Protein AF-A0A517W214-F1 (afdb_monomer_lite)

pLDDT: mean 92.15, std 10.86, range [43.22, 98.62]

Organism: NCBI:txid2527964

InterPro domains:
  IPR013320 Concanavalin A-like lectin/glucanase domain superfamily [SSF49899] (33-199)

Radius of gyration: 24.96 Å; chains: 1; bounding box: 66×52×66 Å

Foldseek 3Di:
DPDPVVVVVVVLVVVVVPPPQPPPQFDKFKDFQADCWFPQHDNDGQPQHRAPAWQDQGPQVGPFWCGGKHKPDATWGWHQDDPAPGHGTWIWGADAKIKIKTWTNDFQQAKKKKKKKKAAADFWPAWWKKFFFAPVDDDQQGTLWIWIQGRQQFIWTAALQRIDGQVDGDDHGDIKMWMKIAGLVVQFIWTDINNRTRPDPDTRHGRHNRPTTTMIMIIRRRIGNVIMTMGMTMMGGPRPVRALLRLLSVLLVVLVVLCVVCVPCPVSVVLSVQLNVLSVQLNVQVPDVPRNLLSSLVSLLVSLVSLVVCVVVVVDPPVSSLVSLLSSLVSLLVLLVVLLVVLVVVVFDVVLSVQLVVLSVVLVVCNVVSVSSVSSVSSSSSNVSSNVRD

Sequence (390 aa):
MPHPFRIALTFLTAVLLSFQQSTVQADTIQSGFNDATGINSDGTPNSPFTLDSSLQGQGGAEPGWAAPWVVSPGSAEVLSVSGGFEGDGAAAFFGNTAAATRAVASPLESRFRVTFRVMIPGPITRDVIFRVQDSTGRGINAIAVQVNVESDFRVRVVDGGSAEETGIFLTPGTFHNVTVEVDPVTKTWIFFLDGVQFNAPDPLDFRGNPTQVDEVQFLNEIAAPDGSFLDAVIIETEIDKLSPEEQIMQTAADILDLIAADPNNEELADKLEDVLSELMDALDELEKTPPDNQAAVGKIEGAVGDLEAAVEDELVDAVVGFDLMDQLTEVARELADEAITTAVDLGGDPDEIDEALEFLDEGDALRLLGEFKDAVSAYKDALAKAEGAL

Secondary structure (DSSP, 8-state):
---THHHHHHHHHHHHTT---------EEEE---SSSSTT--SSTT-S--TTEE-TT--TTSTTBSS--EE-SSEEEEE--TT-SSSS-EEEEESSEEEEEEEBSS---S-EEEEEEEE--S--SSEEEEEEE-SSS-GGGGEEEEEEE-TTSEEEEEETTEEEEEEEEPPTTSEEEEEEEEETTTTEEEEEETTEE---SSPEEPSS--S---EEEEEEES--TT-EEEEEEEEEE-TT---HHHHHHHHHHHHHHHHHH-TT-HHHHHHHHHHHHHHHHHHHHHTSSS--HHHHHHHHHHHHHHHHHHHHTTSS-HHHHHHHHHHHHHHHHHHHHHHHHHHHHTT--HHHHHHHHHHHHHHHHHHHTT-HHHHHHHHHHHHHHHHHT-

Structure (mmCIF, N/CA/C/O backbone):
data_AF-A0A517W214-F1
#
_entry.id   AF-A0A517W214-F1
#
loop_
_atom_site.group_PDB
_atom_site.id
_atom_site.type_symbol
_atom_site.label_atom_id
_atom_site.label_alt_id
_atom_site.label_comp_id
_atom_site.label_asym_id
_atom_site.label_entity_id
_atom_site.label_seq_id
_atom_site.pdbx_PDB_ins_code
_atom_site.Cartn_x
_atom_site.Cartn_y
_atom_site.Cartn_z
_atom_site.occupancy
_atom_site.B_iso_or_equiv
_atom_site.auth_seq_id
_atom_site.auth_comp_id
_atom_site.auth_asym_id
_atom_site.auth_atom_id
_atom_site.pdbx_PDB_model_num
ATOM 1 N N . MET A 1 1 ? -40.082 -15.260 22.197 1.00 46.88 1 MET A N 1
ATOM 2 C CA . MET A 1 1 ? -39.995 -14.291 21.086 1.00 46.88 1 MET A CA 1
ATOM 3 C C . MET A 1 1 ? -38.611 -14.465 20.491 1.00 46.88 1 MET A C 1
ATOM 5 O O . MET A 1 1 ? -37.718 -14.748 21.282 1.00 46.88 1 MET A O 1
ATOM 9 N N . PRO A 1 2 ? -38.418 -14.437 19.164 1.00 45.09 2 PRO A N 1
ATOM 10 C CA . PRO A 1 2 ? -37.060 -14.401 18.627 1.00 45.09 2 PRO A CA 1
ATOM 11 C C . PRO A 1 2 ? -36.346 -13.191 19.244 1.00 45.09 2 PRO A C 1
ATOM 13 O O . PRO A 1 2 ? -36.937 -12.113 19.283 1.00 45.09 2 PRO A O 1
ATOM 16 N N . HIS A 1 3 ? -35.153 -13.402 19.809 1.00 50.47 3 HIS A N 1
ATOM 17 C CA . HIS A 1 3 ? -34.330 -12.302 20.312 1.00 50.47 3 HIS A CA 1
ATOM 18 C C . HIS A 1 3 ? -34.120 -11.308 19.158 1.00 50.47 3 HIS A C 1
ATOM 20 O O . HIS A 1 3 ? -33.836 -11.773 18.046 1.00 50.47 3 HIS A O 1
ATOM 26 N N . PRO A 1 4 ? -34.282 -9.990 19.381 1.00 56.16 4 PRO A N 1
ATOM 27 C CA . PRO A 1 4 ? -34.067 -8.966 18.353 1.00 56.16 4 PRO A CA 1
ATOM 28 C C . PRO A 1 4 ? -32.709 -9.133 17.646 1.00 56.16 4 PRO A C 1
ATOM 30 O O . PRO A 1 4 ? -32.625 -8.956 16.432 1.00 56.16 4 PRO A O 1
ATOM 33 N N . PHE A 1 5 ? -31.713 -9.657 18.361 1.00 56.00 5 PHE A N 1
ATOM 34 C CA . PHE A 1 5 ? -30.378 -9.960 17.857 1.00 56.00 5 PHE A CA 1
ATOM 35 C C . PHE A 1 5 ? -30.318 -10.925 16.660 1.00 56.00 5 PHE A C 1
ATOM 37 O O . PHE A 1 5 ? -29.531 -10.747 15.734 1.00 56.00 5 PHE A O 1
ATOM 44 N N . ARG A 1 6 ? -31.218 -11.918 16.578 1.00 57.38 6 ARG A N 1
ATOM 45 C CA . ARG A 1 6 ? -31.230 -12.856 15.433 1.00 57.38 6 ARG A CA 1
ATOM 46 C C . ARG A 1 6 ? -31.645 -12.199 14.114 1.00 57.38 6 ARG A C 1
ATOM 48 O O . ARG A 1 6 ? -31.350 -12.741 13.049 1.00 57.38 6 ARG A O 1
ATOM 55 N N . ILE A 1 7 ? -32.354 -11.072 14.175 1.00 59.31 7 ILE A N 1
ATOM 56 C CA . ILE A 1 7 ? -32.746 -10.310 12.985 1.00 59.31 7 ILE A CA 1
ATOM 57 C C . ILE A 1 7 ? -31.575 -9.434 12.526 1.00 59.31 7 ILE A C 1
ATOM 59 O O . ILE A 1 7 ? -31.290 -9.432 11.331 1.00 59.31 7 ILE A O 1
ATOM 63 N N . ALA A 1 8 ? -30.859 -8.797 13.460 1.00 57.22 8 ALA A N 1
ATOM 64 C CA . ALA A 1 8 ? -29.648 -8.022 13.175 1.00 57.22 8 ALA A CA 1
ATOM 65 C C . ALA A 1 8 ? -28.553 -8.887 12.528 1.00 57.22 8 ALA A C 1
ATOM 67 O O . ALA A 1 8 ? -28.033 -8.524 11.478 1.00 57.22 8 ALA A O 1
ATOM 68 N N . LEU A 1 9 ? -28.322 -10.102 13.046 1.00 62.06 9 LEU A N 1
ATOM 69 C CA . LEU A 1 9 ? -27.342 -11.039 12.481 1.00 62.06 9 LEU A CA 1
ATOM 70 C C . LEU A 1 9 ? -27.627 -11.388 11.011 1.00 62.06 9 LEU A C 1
ATOM 72 O O . LEU A 1 9 ? -26.724 -11.433 10.184 1.00 62.06 9 LEU A O 1
ATOM 76 N N . THR A 1 10 ? -28.902 -11.600 10.667 1.00 64.88 10 THR A N 1
ATOM 77 C CA . THR A 1 10 ? -29.298 -11.918 9.283 1.00 64.88 10 THR A CA 1
ATOM 78 C C . THR A 1 10 ? -29.098 -10.715 8.356 1.00 64.88 10 THR A C 1
ATOM 80 O O . THR A 1 10 ? -28.827 -10.892 7.169 1.00 64.88 10 THR A O 1
ATOM 83 N N . PHE A 1 11 ? -29.236 -9.499 8.893 1.00 66.00 11 PHE A N 1
ATOM 84 C CA . PHE A 1 11 ? -29.019 -8.263 8.154 1.00 66.00 11 PHE A CA 1
ATOM 85 C C . PHE A 1 11 ? -27.527 -8.025 7.920 1.00 66.00 11 PHE A C 1
ATOM 87 O O . PHE A 1 11 ? -27.149 -7.838 6.772 1.00 66.00 11 PHE A O 1
ATOM 94 N N . LEU A 1 12 ? -26.676 -8.172 8.941 1.00 65.94 12 LEU A N 1
ATOM 95 C CA . LEU A 1 12 ? -25.228 -8.005 8.787 1.00 65.94 12 LEU A CA 1
ATOM 96 C C . LEU A 1 12 ? -24.635 -9.019 7.800 1.00 65.94 12 LEU A C 1
ATOM 98 O O . LEU A 1 12 ? -23.851 -8.646 6.937 1.00 65.94 12 LEU A O 1
ATOM 102 N N . THR A 1 13 ? -25.080 -10.284 7.831 1.00 63.38 13 THR A N 1
ATOM 103 C CA . THR A 1 13 ? -24.640 -11.272 6.826 1.00 63.38 13 THR A CA 1
ATOM 104 C C . THR A 1 13 ? -25.053 -10.863 5.407 1.00 63.38 13 THR A C 1
ATOM 106 O O . THR A 1 13 ? -24.299 -11.069 4.463 1.00 63.38 13 THR A O 1
ATOM 109 N N . ALA A 1 14 ? -26.247 -10.289 5.229 1.00 63.47 14 ALA A N 1
ATOM 110 C CA . ALA A 1 14 ? -26.695 -9.811 3.922 1.00 63.47 14 ALA A CA 1
ATOM 111 C C . ALA A 1 14 ? -25.951 -8.540 3.479 1.00 63.47 14 ALA A C 1
ATOM 113 O O . ALA A 1 14 ? -25.660 -8.409 2.292 1.00 63.47 14 ALA A O 1
ATOM 114 N N . VAL A 1 15 ? -25.623 -7.655 4.424 1.00 64.44 15 VAL A N 1
ATOM 115 C CA . VAL A 1 15 ? -24.866 -6.417 4.212 1.00 64.44 15 VAL A CA 1
ATOM 116 C C . VAL A 1 15 ? -23.426 -6.732 3.800 1.00 64.44 15 VAL A C 1
ATOM 118 O O . VAL A 1 15 ? -23.019 -6.282 2.731 1.00 64.44 15 VAL A O 1
ATOM 121 N N . LEU A 1 16 ? -22.732 -7.623 4.522 1.00 61.41 16 LEU A N 1
ATOM 122 C CA . LEU A 1 16 ? -21.397 -8.144 4.173 1.00 61.41 16 LEU A CA 1
ATOM 123 C C . LEU A 1 16 ? -21.349 -8.766 2.765 1.00 61.41 16 LEU A C 1
ATOM 125 O O . LEU A 1 16 ? -20.338 -8.700 2.077 1.00 61.41 16 LEU A O 1
ATOM 129 N N . LEU A 1 17 ? -22.456 -9.356 2.303 1.00 58.81 17 LEU A N 1
ATOM 130 C CA . LEU A 1 17 ? -22.587 -9.908 0.948 1.00 58.81 17 LEU A CA 1
ATOM 131 C C . LEU A 1 17 ? -22.919 -8.856 -0.127 1.00 58.81 17 LEU A C 1
ATOM 133 O O . LEU A 1 17 ? -22.884 -9.181 -1.315 1.00 58.81 17 LEU A O 1
ATOM 137 N N . SER A 1 18 ? -23.297 -7.637 0.268 1.00 53.34 18 SER A N 1
ATOM 138 C CA . SER A 1 18 ? -23.824 -6.593 -0.619 1.00 53.34 18 SER A CA 1
ATOM 139 C C . SER A 1 18 ? -22.960 -5.343 -0.741 1.00 53.34 18 SER A C 1
ATOM 141 O O . SER A 1 18 ? -23.192 -4.576 -1.678 1.00 53.34 18 SER A O 1
ATOM 143 N N . PHE A 1 19 ? -21.960 -5.160 0.126 1.00 52.19 19 PHE A N 1
ATOM 144 C CA . PHE A 1 19 ? -20.916 -4.169 -0.103 1.00 52.19 19 PHE A CA 1
ATOM 145 C C . PHE A 1 19 ? -20.154 -4.557 -1.372 1.00 52.19 19 PHE A C 1
ATOM 147 O O . PHE A 1 19 ? -19.337 -5.477 -1.411 1.00 52.19 19 PHE A O 1
ATOM 154 N N . GLN A 1 20 ? -20.513 -3.892 -2.470 1.00 47.81 20 GLN A N 1
ATOM 155 C CA . GLN A 1 20 ? -19.635 -3.807 -3.620 1.00 47.81 20 GLN A CA 1
ATOM 156 C C . GLN A 1 20 ? -18.405 -3.067 -3.116 1.00 47.81 20 GLN A C 1
ATOM 158 O O . GLN A 1 20 ? -18.569 -1.927 -2.706 1.00 47.81 20 GLN A O 1
ATOM 163 N N . GLN A 1 21 ? -17.249 -3.739 -3.100 1.00 45.66 21 GLN A N 1
ATOM 164 C CA . GLN A 1 21 ? -15.962 -3.184 -2.672 1.00 45.66 21 GLN A CA 1
ATOM 165 C C . GLN A 1 21 ? -15.841 -1.744 -3.169 1.00 45.66 21 GLN A C 1
ATOM 167 O O . GLN A 1 21 ? -15.658 -1.509 -4.371 1.00 45.66 21 GLN A O 1
ATOM 172 N N . SER A 1 22 ? -16.026 -0.795 -2.256 1.00 43.22 22 SER A N 1
ATOM 173 C CA . SER A 1 22 ? -15.799 0.616 -2.524 1.00 43.22 22 SER A CA 1
ATOM 174 C C . SER A 1 22 ? -14.305 0.783 -2.373 1.00 43.22 22 SER A C 1
ATOM 176 O O . SER A 1 22 ? -13.819 1.218 -1.342 1.00 43.22 22 SER A O 1
ATOM 178 N N . THR A 1 23 ? -13.562 0.338 -3.384 1.00 49.97 23 THR A N 1
ATOM 179 C CA . THR A 1 23 ? -12.111 0.459 -3.375 1.00 49.97 23 THR A CA 1
ATOM 180 C C . THR A 1 23 ? -11.786 1.943 -3.277 1.00 49.97 23 THR A C 1
ATOM 182 O O . THR A 1 23 ? -12.079 2.679 -4.230 1.00 49.97 23 THR A O 1
ATOM 185 N N . VAL A 1 24 ? -11.201 2.372 -2.151 1.00 51.12 24 VAL A N 1
ATOM 186 C CA . VAL A 1 24 ? -10.444 3.626 -2.087 1.00 51.12 24 VAL A CA 1
ATOM 187 C C . VAL A 1 24 ? -9.589 3.644 -3.346 1.00 51.12 24 VAL A C 1
ATOM 189 O O . VAL A 1 24 ? -8.969 2.633 -3.697 1.00 51.12 24 VAL A O 1
ATOM 192 N N . GLN A 1 25 ? -9.686 4.718 -4.131 1.00 51.78 25 GLN A N 1
ATOM 193 C CA . GLN A 1 25 ? -8.982 4.774 -5.401 1.00 51.78 25 GLN A CA 1
ATOM 194 C C . GLN A 1 25 ? -7.490 4.829 -5.084 1.00 51.78 25 GLN A C 1
ATOM 196 O O . GLN A 1 25 ? -6.963 5.905 -4.838 1.00 51.78 25 GLN A O 1
ATOM 201 N N . ALA A 1 26 ? -6.849 3.659 -5.081 1.00 63.75 26 ALA A N 1
ATOM 202 C CA . ALA A 1 26 ? -5.423 3.498 -4.882 1.00 63.75 26 ALA A CA 1
ATOM 203 C C . ALA A 1 26 ? -4.673 4.545 -5.703 1.00 63.75 26 ALA A C 1
ATOM 205 O O . ALA A 1 26 ? -4.850 4.635 -6.931 1.00 63.75 26 ALA A O 1
ATOM 206 N N . ASP A 1 27 ? -3.827 5.324 -5.031 1.00 84.44 27 ASP A N 1
ATOM 207 C CA . ASP A 1 27 ? -2.912 6.206 -5.727 1.00 84.44 27 ASP A CA 1
ATOM 208 C C . ASP A 1 27 ? -2.085 5.348 -6.684 1.00 84.44 27 ASP A C 1
ATOM 210 O O . ASP A 1 27 ? -1.487 4.326 -6.334 1.00 84.44 27 ASP A O 1
ATOM 214 N N . THR A 1 28 ? -2.150 5.719 -7.959 1.00 92.12 28 THR A N 1
ATOM 215 C CA . THR A 1 28 ? -1.570 4.915 -9.024 1.00 92.12 28 THR A CA 1
ATOM 216 C C . THR A 1 28 ? -0.386 5.661 -9.617 1.00 92.12 28 THR A C 1
ATOM 218 O O . THR A 1 28 ? -0.546 6.660 -10.319 1.00 92.12 28 THR A O 1
ATOM 221 N N . ILE A 1 29 ? 0.818 5.152 -9.374 1.00 95.62 29 ILE A N 1
ATOM 222 C CA . ILE A 1 29 ? 2.054 5.652 -9.977 1.00 95.62 29 ILE A CA 1
ATOM 223 C C . ILE A 1 29 ? 2.317 4.828 -11.231 1.00 95.62 29 ILE A C 1
ATOM 225 O O . ILE A 1 29 ? 2.433 3.606 -11.169 1.00 95.62 29 ILE A O 1
ATOM 229 N N . GLN A 1 30 ? 2.408 5.475 -12.390 1.00 96.25 30 GLN A N 1
ATOM 230 C CA . GLN A 1 30 ? 2.487 4.759 -13.662 1.00 96.25 30 GLN A CA 1
ATOM 231 C C . GLN A 1 30 ? 3.646 5.245 -14.521 1.00 96.25 30 GLN A C 1
ATOM 233 O O . GLN A 1 30 ? 3.983 6.428 -14.509 1.00 96.25 30 GLN A O 1
ATOM 238 N N . SER A 1 31 ? 4.244 4.339 -15.288 1.00 95.75 31 SER A N 1
ATOM 239 C CA . SER A 1 31 ? 5.165 4.656 -16.372 1.00 95.75 31 SER A CA 1
ATOM 240 C C . SER A 1 31 ? 4.840 3.798 -17.590 1.00 95.75 31 SER A C 1
ATOM 242 O O . SER A 1 31 ? 5.016 2.576 -17.562 1.00 95.75 31 SER A O 1
ATOM 244 N N . GLY A 1 32 ? 4.354 4.456 -18.641 1.00 92.38 32 GLY A N 1
ATOM 245 C CA . GLY A 1 32 ? 4.107 3.861 -19.951 1.00 92.38 32 GLY A CA 1
ATOM 246 C C . GLY A 1 32 ? 5.133 4.407 -20.930 1.00 92.38 32 GLY A C 1
ATOM 247 O O . GLY A 1 32 ? 5.245 5.621 -21.077 1.00 92.38 32 GLY A O 1
ATOM 248 N N . PHE A 1 33 ? 5.914 3.547 -21.586 1.00 93.81 33 PHE A N 1
ATOM 249 C CA . PHE A 1 33 ? 7.054 3.970 -22.417 1.00 93.81 33 PHE A CA 1
ATOM 250 C C . PHE A 1 33 ? 6.608 4.429 -23.811 1.00 93.81 33 PHE A C 1
ATOM 252 O O . PHE A 1 33 ? 7.125 3.972 -24.830 1.00 93.81 33 PHE A O 1
ATOM 259 N N . ASN A 1 34 ? 5.624 5.319 -23.832 1.00 90.50 34 ASN A N 1
ATOM 260 C CA . ASN A 1 34 ? 4.851 5.698 -24.999 1.00 90.50 34 ASN A CA 1
ATOM 261 C C . ASN A 1 34 ? 5.097 7.159 -25.389 1.00 90.50 34 ASN A C 1
ATOM 263 O O . ASN A 1 34 ? 5.441 7.996 -24.551 1.00 90.50 34 ASN A O 1
ATOM 267 N N . ASP A 1 35 ? 4.885 7.448 -26.671 1.00 85.62 35 ASP A N 1
ATOM 268 C CA . ASP A 1 35 ? 4.894 8.802 -27.230 1.00 85.62 35 ASP A CA 1
ATOM 269 C C . ASP A 1 35 ? 3.452 9.251 -27.521 1.00 85.62 35 ASP A C 1
ATOM 271 O O . ASP A 1 35 ? 2.904 10.101 -26.824 1.00 85.62 35 ASP A O 1
ATOM 275 N N . ALA A 1 36 ? 2.778 8.634 -28.497 1.00 85.50 36 ALA A N 1
ATOM 276 C CA . ALA A 1 36 ? 1.494 9.137 -28.987 1.00 85.50 36 ALA A CA 1
ATOM 277 C C . ALA A 1 36 ? 0.258 8.453 -28.380 1.00 85.50 36 ALA A C 1
ATOM 279 O O . ALA A 1 36 ? -0.844 9.005 -28.459 1.00 85.50 36 ALA A O 1
ATOM 280 N N . THR A 1 37 ? 0.394 7.236 -27.845 1.00 87.00 37 THR A N 1
ATOM 281 C CA . THR A 1 37 ? -0.737 6.450 -27.320 1.00 87.00 37 THR A CA 1
ATOM 282 C C . THR A 1 37 ? -0.319 5.572 -26.152 1.00 87.00 37 THR A C 1
ATOM 284 O O . THR A 1 37 ? 0.674 4.873 -26.285 1.00 87.00 37 THR A O 1
ATOM 287 N N . GLY A 1 38 ? -1.118 5.527 -25.085 1.00 89.19 38 GLY A N 1
ATOM 288 C CA . GLY A 1 38 ? -0.957 4.616 -23.943 1.00 89.19 38 GLY A CA 1
ATOM 289 C C . GLY A 1 38 ? -1.017 5.353 -22.607 1.00 89.19 38 GLY A C 1
ATOM 290 O O . GLY A 1 38 ? -1.405 6.525 -22.567 1.00 89.19 38 GLY A O 1
ATOM 291 N N . ILE A 1 39 ? -0.651 4.687 -21.511 1.00 88.19 39 ILE A N 1
ATOM 292 C CA . ILE A 1 39 ? -0.464 5.310 -20.195 1.00 88.19 39 ILE A CA 1
ATOM 293 C C . ILE A 1 39 ? 0.474 6.499 -20.355 1.00 88.19 39 ILE A C 1
ATOM 295 O O . ILE A 1 39 ? 1.499 6.428 -21.038 1.00 88.19 39 ILE A O 1
ATOM 299 N N . ASN A 1 40 ? 0.074 7.597 -19.717 1.00 85.81 40 ASN A N 1
ATOM 300 C CA . ASN A 1 40 ? 0.775 8.874 -19.673 1.00 85.81 40 ASN A CA 1
ATOM 301 C C . ASN A 1 40 ? 1.086 9.523 -21.031 1.00 85.81 40 ASN A C 1
ATOM 303 O O . ASN A 1 40 ? 1.738 10.564 -21.034 1.00 85.81 40 ASN A O 1
ATOM 307 N N . SER A 1 41 ? 0.596 8.992 -22.163 1.00 84.50 41 SER A N 1
ATOM 308 C CA . SER A 1 41 ? 0.739 9.681 -23.451 1.00 84.50 41 SER A CA 1
ATOM 309 C C . SER A 1 41 ? 0.064 11.045 -23.375 1.00 84.50 41 SER A C 1
ATOM 311 O O . SER A 1 41 ? -1.083 11.160 -22.923 1.00 84.50 41 SER A O 1
ATOM 313 N N . ASP A 1 42 ? 0.767 12.075 -23.827 1.00 81.69 42 ASP A N 1
ATOM 314 C CA . ASP A 1 42 ? 0.234 13.423 -23.903 1.00 81.69 42 ASP A CA 1
ATOM 315 C C . ASP A 1 42 ? 0.206 13.889 -25.371 1.00 81.69 42 ASP A C 1
ATOM 317 O O . ASP A 1 42 ? 0.782 13.280 -26.267 1.00 81.69 42 ASP A O 1
ATOM 321 N N . GLY A 1 43 ? -0.554 14.940 -25.687 1.00 84.69 43 GLY A N 1
ATOM 322 C CA . GLY A 1 43 ? -0.674 15.410 -27.076 1.00 84.69 43 GLY A CA 1
ATOM 323 C C . GLY A 1 43 ? 0.617 16.012 -27.660 1.00 84.69 43 GLY A C 1
ATOM 324 O O . GLY A 1 43 ? 0.603 16.484 -28.802 1.00 84.69 43 GLY A O 1
ATOM 325 N N . THR A 1 44 ? 1.698 16.074 -26.882 1.00 88.25 44 THR A N 1
ATOM 326 C CA . THR A 1 44 ? 2.999 16.626 -27.249 1.00 88.25 44 THR A CA 1
ATOM 327 C C . THR A 1 44 ? 3.869 15.518 -27.832 1.00 88.25 44 THR A C 1
ATOM 329 O O . THR A 1 44 ? 4.201 14.568 -27.136 1.00 88.25 44 THR A O 1
ATOM 332 N N . PRO A 1 45 ? 4.328 15.655 -29.086 1.00 88.69 45 PRO A N 1
ATOM 333 C CA . PRO A 1 45 ? 5.225 14.673 -29.674 1.00 88.69 45 PRO A CA 1
ATOM 334 C C . PRO A 1 45 ? 6.508 14.489 -28.859 1.00 88.69 45 PRO A C 1
ATOM 336 O O . PRO A 1 45 ? 7.192 15.468 -28.542 1.00 88.69 45 PRO A O 1
ATOM 339 N N . ASN A 1 46 ? 6.898 13.236 -28.683 1.00 87.19 46 ASN A N 1
ATOM 340 C CA . ASN A 1 46 ? 8.046 12.740 -27.940 1.00 87.19 46 ASN A CA 1
ATOM 341 C C . ASN A 1 46 ? 7.972 12.991 -26.421 1.00 87.19 46 ASN A C 1
ATOM 343 O O . ASN A 1 46 ? 9.008 13.240 -25.793 1.00 87.19 46 ASN A O 1
ATOM 347 N N . SER A 1 47 ? 6.765 12.966 -25.846 1.00 87.00 47 SER A N 1
ATOM 348 C CA . SER A 1 47 ? 6.505 13.195 -24.420 1.00 87.00 47 SER A CA 1
ATOM 349 C C . SER A 1 47 ? 5.513 12.163 -23.862 1.00 87.00 47 SER A C 1
ATOM 351 O O . SER A 1 47 ? 4.506 11.896 -24.508 1.00 87.00 47 SER A O 1
ATOM 353 N N . PRO A 1 48 ? 5.757 11.597 -22.664 1.00 90.06 48 PRO A N 1
ATOM 354 C CA . PRO A 1 48 ? 6.936 11.789 -21.817 1.00 90.06 48 PRO A CA 1
ATOM 355 C C . PRO A 1 48 ? 8.167 11.015 -22.315 1.00 90.06 48 PRO A C 1
ATOM 357 O O . PRO A 1 48 ? 9.268 11.216 -21.782 1.00 90.06 48 PRO A O 1
ATOM 360 N N . PHE A 1 49 ? 7.996 10.171 -23.341 1.00 94.75 49 PHE A N 1
ATOM 361 C CA . PHE A 1 49 ? 9.071 9.412 -23.963 1.00 94.75 49 PHE A CA 1
ATOM 362 C C . PHE A 1 49 ? 9.250 9.735 -25.448 1.00 94.75 49 PHE A C 1
ATOM 364 O O . PHE A 1 49 ? 8.306 9.932 -26.204 1.00 94.75 49 PHE A O 1
ATOM 371 N N . THR A 1 50 ? 10.507 9.765 -25.877 1.00 95.81 50 THR A N 1
ATOM 372 C CA . THR A 1 50 ? 10.918 9.887 -27.275 1.00 95.81 50 THR A CA 1
ATOM 373 C C . THR A 1 50 ? 11.229 8.493 -27.819 1.00 95.81 50 THR A C 1
ATOM 375 O O . THR A 1 50 ? 12.188 7.862 -27.366 1.00 95.81 50 THR A O 1
ATOM 378 N N . LEU A 1 51 ? 10.470 8.014 -28.807 1.00 94.88 51 LEU A N 1
ATOM 379 C CA . LEU A 1 51 ? 10.761 6.731 -29.461 1.00 94.88 51 LEU A CA 1
ATOM 380 C C . LEU A 1 51 ? 12.132 6.749 -30.165 1.00 94.88 51 LEU A C 1
ATOM 382 O O . LEU A 1 51 ? 12.636 7.794 -30.581 1.00 94.88 51 LEU A O 1
ATOM 386 N N . ASP A 1 52 ? 12.732 5.569 -30.298 1.00 95.69 52 ASP A N 1
ATOM 387 C CA . ASP A 1 52 ? 14.047 5.322 -30.900 1.00 95.69 52 ASP A CA 1
ATOM 388 C C . ASP A 1 52 ? 15.189 6.117 -30.238 1.00 95.69 52 ASP A C 1
ATOM 390 O O . ASP A 1 52 ? 16.134 6.573 -30.892 1.00 95.69 52 ASP A O 1
ATOM 394 N N . SER A 1 53 ? 15.106 6.311 -28.918 1.00 96.94 53 SER A N 1
ATOM 395 C CA . SER A 1 53 ? 16.095 7.077 -28.158 1.00 96.94 53 SER A CA 1
ATOM 396 C C . SER A 1 53 ? 16.410 6.461 -26.792 1.00 96.94 53 SER A C 1
ATOM 398 O O . SER A 1 53 ? 15.715 5.573 -26.310 1.00 96.94 53 SER A O 1
ATOM 400 N N . SER A 1 54 ? 17.499 6.914 -26.164 1.00 97.38 54 SER A N 1
ATOM 401 C CA . SER A 1 54 ? 17.960 6.396 -24.867 1.00 97.38 54 SER A CA 1
ATOM 402 C C . SER A 1 54 ? 16.956 6.680 -23.752 1.00 97.38 54 SER A C 1
ATOM 404 O O . SER A 1 54 ? 16.626 7.841 -23.532 1.00 97.38 54 SER A O 1
ATOM 406 N N . LEU A 1 55 ? 16.582 5.663 -22.970 1.00 97.81 55 LEU A N 1
ATOM 407 C CA . LEU A 1 55 ? 15.691 5.792 -21.808 1.00 97.81 55 LEU A CA 1
ATOM 408 C C . LEU A 1 55 ? 16.256 6.723 -20.714 1.00 97.81 55 LEU A C 1
ATOM 410 O O . LEU A 1 55 ? 15.507 7.283 -19.915 1.00 97.81 55 LEU A O 1
ATOM 414 N N . GLN A 1 56 ? 17.579 6.910 -20.674 1.00 98.12 56 GLN A N 1
ATOM 415 C CA . GLN A 1 56 ? 18.253 7.746 -19.680 1.00 98.12 56 GLN A CA 1
ATOM 416 C C . GLN A 1 56 ? 17.677 9.168 -19.645 1.00 98.12 56 GLN A C 1
ATOM 418 O O . GLN A 1 56 ? 17.829 9.932 -20.597 1.00 98.12 56 GLN A O 1
ATOM 423 N N . GLY A 1 57 ? 17.131 9.562 -18.494 1.00 97.62 57 GLY A N 1
ATOM 424 C CA . GLY A 1 57 ? 16.623 10.914 -18.273 1.00 97.62 57 GLY A CA 1
ATOM 425 C C . GLY A 1 57 ? 15.196 11.163 -18.773 1.00 97.62 57 GLY A C 1
ATOM 426 O O . GLY A 1 57 ? 14.765 12.312 -18.727 1.00 97.62 57 GLY A O 1
ATOM 427 N N . GLN A 1 58 ? 14.466 10.138 -19.227 1.00 97.69 58 GLN A N 1
ATOM 428 C CA . GLN A 1 58 ? 13.078 10.268 -19.698 1.00 97.69 58 GLN A CA 1
ATOM 429 C C . GLN A 1 58 ? 12.038 9.934 -18.618 1.00 97.69 58 GLN A C 1
ATOM 431 O O . GLN A 1 58 ? 12.365 9.328 -17.595 1.00 97.69 58 GLN A O 1
ATOM 436 N N . GLY A 1 59 ? 10.786 10.345 -18.840 1.00 95.69 59 GLY A N 1
ATOM 437 C CA . GLY A 1 59 ? 9.670 10.114 -17.915 1.00 95.69 59 GLY A CA 1
ATOM 438 C C . GLY A 1 59 ? 9.495 11.177 -16.824 1.00 95.69 59 GLY A C 1
ATOM 439 O O . GLY A 1 59 ? 8.529 11.119 -16.079 1.00 95.69 59 GLY A O 1
ATOM 440 N N . GLY A 1 60 ? 10.373 12.178 -16.710 1.00 92.19 60 GLY A N 1
ATOM 441 C CA . GLY A 1 60 ? 10.413 13.100 -15.558 1.00 92.19 60 GLY A CA 1
ATOM 442 C C . GLY A 1 60 ? 9.156 13.932 -15.257 1.00 92.19 60 GLY A C 1
ATOM 443 O O . GLY A 1 60 ? 9.122 14.573 -14.215 1.00 92.19 60 GLY A O 1
ATOM 444 N N . ALA A 1 61 ? 8.166 13.957 -16.151 1.00 88.19 61 ALA A N 1
ATOM 445 C CA . ALA A 1 61 ? 6.887 14.641 -15.948 1.00 88.19 61 ALA A CA 1
ATOM 446 C C . ALA A 1 61 ? 5.770 13.717 -15.423 1.00 88.19 61 ALA A C 1
ATOM 448 O O . ALA A 1 61 ? 4.674 14.196 -15.146 1.00 88.19 61 ALA A O 1
ATOM 449 N N . GLU A 1 62 ? 6.021 12.410 -15.311 1.00 92.81 62 GLU A N 1
ATOM 450 C CA . GLU A 1 62 ? 5.018 11.449 -14.851 1.00 92.81 62 GLU A CA 1
ATOM 451 C C . GLU A 1 62 ? 4.768 11.600 -13.335 1.00 92.81 62 GLU A C 1
ATOM 453 O O . GLU A 1 62 ? 5.737 11.582 -12.565 1.00 92.81 62 GLU A O 1
ATOM 458 N N . PRO A 1 63 ? 3.501 11.740 -12.891 1.00 93.25 63 PRO A N 1
ATOM 459 C CA . PRO A 1 63 ? 3.150 11.869 -11.476 1.00 93.25 63 PRO A CA 1
ATOM 460 C C . PRO A 1 63 ? 3.635 10.692 -10.621 1.00 93.25 63 PRO A C 1
ATOM 462 O O . PRO A 1 63 ? 3.734 9.563 -11.098 1.00 93.25 63 PRO A O 1
ATOM 465 N N . GLY A 1 64 ? 3.937 10.962 -9.349 1.00 94.19 64 GLY A N 1
ATOM 466 C CA . GLY A 1 64 ? 4.329 9.944 -8.366 1.00 94.19 64 GLY A CA 1
ATOM 467 C C . GLY A 1 64 ? 5.785 9.464 -8.444 1.00 94.19 64 GLY A C 1
ATOM 468 O O . GLY A 1 64 ? 6.238 8.765 -7.544 1.00 94.19 64 GLY A O 1
ATOM 469 N N . TRP A 1 65 ? 6.562 9.861 -9.457 1.00 96.56 65 TRP A N 1
ATOM 470 C CA . TRP A 1 65 ? 7.989 9.526 -9.561 1.00 96.56 65 TRP A CA 1
ATOM 471 C C . TRP A 1 65 ? 8.893 10.644 -9.021 1.00 96.56 65 TRP A C 1
ATOM 473 O O . TRP A 1 65 ? 8.691 11.815 -9.333 1.00 96.56 65 TRP A O 1
ATOM 483 N N . ALA A 1 66 ? 9.953 10.296 -8.282 1.00 96.25 66 ALA A N 1
ATOM 484 C CA . ALA A 1 66 ? 10.925 11.268 -7.760 1.00 96.25 66 ALA A CA 1
ATOM 485 C C . ALA A 1 66 ? 11.805 11.879 -8.859 1.00 96.25 66 ALA A C 1
ATOM 487 O O . ALA A 1 66 ? 12.274 13.014 -8.753 1.00 96.25 66 ALA A O 1
ATOM 488 N N . ALA A 1 67 ? 12.106 11.087 -9.888 1.00 95.81 67 ALA A N 1
ATOM 489 C CA . ALA A 1 67 ? 13.060 11.437 -10.927 1.00 95.81 67 ALA A CA 1
ATOM 490 C C . ALA A 1 67 ? 12.772 10.682 -12.239 1.00 95.81 67 ALA A C 1
ATOM 492 O O . ALA A 1 67 ? 12.035 9.689 -12.247 1.00 95.81 67 ALA A O 1
ATOM 493 N N . PRO A 1 68 ? 13.371 11.122 -13.363 1.00 97.81 68 PRO A N 1
ATOM 494 C CA . PRO A 1 68 ? 13.394 10.345 -14.598 1.00 97.81 68 PRO A CA 1
ATOM 495 C C . PRO A 1 68 ? 14.109 8.992 -14.437 1.00 97.81 68 PRO A C 1
ATOM 497 O O . PRO A 1 68 ? 14.886 8.795 -13.502 1.00 97.81 68 PRO A O 1
ATOM 500 N N . TRP A 1 69 ? 13.929 8.094 -15.408 1.00 98.25 69 TRP A N 1
ATOM 501 C CA . TRP A 1 69 ? 14.645 6.816 -15.462 1.00 98.25 69 TRP A CA 1
ATOM 502 C C . TRP A 1 69 ? 16.172 6.997 -15.513 1.00 98.25 69 TRP A C 1
ATOM 504 O O . TRP A 1 69 ? 16.705 7.814 -16.275 1.00 98.25 69 TRP A O 1
ATOM 514 N N . VAL A 1 70 ? 16.894 6.181 -14.743 1.00 98.19 70 VAL A N 1
ATOM 515 C CA . VAL A 1 70 ? 18.362 6.141 -14.717 1.00 98.19 70 VAL A CA 1
ATOM 516 C C . VAL A 1 70 ? 18.843 4.812 -15.282 1.00 98.19 70 VAL A C 1
ATOM 518 O O . VAL A 1 70 ? 18.512 3.759 -14.756 1.00 98.19 70 VAL A O 1
ATOM 521 N N . VAL A 1 71 ? 19.660 4.851 -16.335 1.00 97.69 71 VAL A N 1
ATOM 522 C CA . VAL A 1 71 ? 20.230 3.669 -16.990 1.00 97.69 71 VAL A CA 1
ATOM 523 C C . VAL A 1 71 ? 21.662 3.466 -16.509 1.00 97.69 71 VAL A C 1
ATOM 525 O O . VAL A 1 71 ? 22.559 4.254 -16.814 1.00 97.69 71 VAL A O 1
ATOM 528 N N . SER A 1 72 ? 21.897 2.400 -15.748 1.00 95.06 72 SER A N 1
ATOM 529 C CA . SER A 1 72 ? 23.235 2.008 -15.306 1.00 95.06 72 SER A CA 1
ATOM 530 C C . SER A 1 72 ? 23.233 0.590 -14.722 1.00 95.06 72 SER A C 1
ATOM 532 O O . SER A 1 72 ? 22.506 0.337 -13.762 1.00 95.06 72 SER A O 1
ATOM 534 N N . PRO A 1 73 ? 24.084 -0.333 -15.206 1.00 94.81 73 PRO A N 1
ATOM 535 C CA . PRO A 1 73 ? 25.008 -0.191 -16.332 1.00 94.81 73 PRO A CA 1
ATOM 536 C C . PRO A 1 73 ? 24.299 -0.320 -17.693 1.00 94.81 73 PRO A C 1
ATOM 538 O O . PRO A 1 73 ? 23.110 -0.611 -17.764 1.00 94.81 73 PRO A O 1
ATOM 541 N N . GLY A 1 74 ? 25.062 -0.173 -18.778 1.00 93.88 74 GLY A N 1
ATOM 542 C CA . GLY A 1 74 ? 24.632 -0.550 -20.127 1.00 93.88 74 GLY A CA 1
ATOM 543 C C . GLY A 1 74 ? 23.794 0.505 -20.843 1.00 93.88 74 GLY A C 1
ATOM 544 O O . GLY A 1 74 ? 24.004 1.703 -20.662 1.00 93.88 74 GLY A O 1
ATOM 545 N N . SER A 1 75 ? 22.903 0.040 -21.717 1.00 94.25 75 SER A N 1
ATOM 546 C CA . SER A 1 75 ? 22.033 0.871 -22.550 1.00 94.25 75 SER A CA 1
ATOM 547 C C . SER A 1 75 ? 20.612 0.326 -22.534 1.00 94.25 75 SER A C 1
ATOM 549 O O . SER A 1 75 ? 20.410 -0.875 -22.726 1.00 94.25 75 SER A O 1
ATOM 551 N N . ALA A 1 76 ? 19.650 1.223 -22.365 1.00 97.12 76 ALA A N 1
ATOM 552 C CA . ALA A 1 76 ? 18.237 0.960 -22.563 1.00 97.12 76 ALA A CA 1
ATOM 553 C C . ALA A 1 76 ? 17.671 2.059 -23.464 1.00 97.12 76 ALA A C 1
ATOM 555 O O . ALA A 1 76 ? 18.052 3.225 -23.335 1.00 97.12 76 ALA A O 1
ATOM 556 N N . GLU A 1 77 ? 16.797 1.681 -24.384 1.00 97.38 77 GLU A N 1
ATOM 557 C CA . GLU A 1 77 ? 16.185 2.568 -25.372 1.00 97.38 77 GLU A CA 1
ATOM 558 C C . GLU A 1 77 ? 14.668 2.434 -25.299 1.00 97.38 77 GLU A C 1
ATOM 560 O O . GLU A 1 77 ? 14.160 1.370 -24.964 1.00 97.38 77 GLU A O 1
ATOM 565 N N . VAL A 1 78 ? 13.936 3.494 -25.617 1.00 96.75 78 VAL A N 1
ATOM 566 C CA . VAL A 1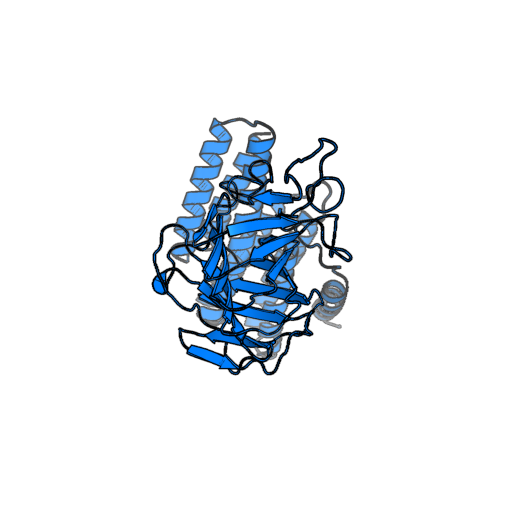 78 ? 12.494 3.410 -25.843 1.00 96.75 78 VAL A CA 1
ATOM 567 C C . VAL A 1 78 ? 12.295 3.089 -27.313 1.00 96.75 78 VAL A C 1
ATOM 569 O O . VAL A 1 78 ? 12.696 3.880 -28.161 1.00 96.75 78 VAL A O 1
ATOM 572 N N . LEU A 1 79 ? 11.714 1.937 -27.632 1.00 95.75 79 LEU A N 1
ATOM 573 C CA . LEU A 1 79 ? 11.522 1.499 -29.013 1.00 95.75 79 LEU A CA 1
ATOM 574 C C . LEU A 1 79 ? 10.058 1.278 -29.327 1.00 95.75 79 LEU A C 1
ATOM 576 O O . LEU A 1 79 ? 9.307 0.810 -28.476 1.00 95.75 79 LEU A O 1
ATOM 580 N N . SER A 1 80 ? 9.692 1.490 -30.591 1.00 93.00 80 SER A N 1
ATOM 581 C CA . SER A 1 80 ? 8.392 1.038 -31.067 1.00 93.00 80 SER A CA 1
ATOM 582 C C . SER A 1 80 ? 8.362 -0.481 -31.202 1.00 93.00 80 SER A C 1
ATOM 584 O O . SER A 1 80 ? 9.136 -1.075 -31.961 1.00 93.00 80 SER A O 1
ATOM 586 N N . VAL A 1 81 ? 7.453 -1.121 -30.469 1.00 86.56 81 VAL A N 1
ATOM 587 C CA . VAL A 1 81 ? 7.290 -2.576 -30.480 1.00 86.56 81 VAL A CA 1
ATOM 588 C C . VAL A 1 81 ? 5.968 -2.926 -31.148 1.00 86.56 81 VAL A C 1
ATOM 590 O O . VAL A 1 81 ? 4.889 -2.543 -30.702 1.00 86.56 81 VAL A O 1
ATOM 593 N N . SER A 1 82 ? 6.038 -3.680 -32.248 1.00 81.50 82 SER A N 1
ATOM 594 C CA . SER A 1 82 ? 4.834 -4.189 -32.906 1.00 81.50 82 SER A CA 1
ATOM 595 C C . SER A 1 82 ? 4.124 -5.169 -31.973 1.00 81.50 82 SER A C 1
ATOM 597 O O . SER A 1 82 ? 4.674 -6.220 -31.653 1.00 81.50 82 SER A O 1
ATOM 599 N N . GLY A 1 83 ? 2.910 -4.815 -31.546 1.00 72.38 83 GLY A N 1
ATOM 600 C CA . GLY A 1 83 ? 2.189 -5.567 -30.518 1.00 72.38 83 GLY A CA 1
ATOM 601 C C . GLY A 1 83 ? 2.551 -5.165 -29.085 1.00 72.38 83 GLY A C 1
ATOM 602 O O . GLY A 1 83 ? 2.390 -5.995 -28.194 1.00 72.38 83 GLY A O 1
ATOM 603 N N . GLY A 1 84 ? 3.035 -3.931 -28.873 1.00 74.81 84 GLY A N 1
ATOM 604 C CA . GLY A 1 84 ? 3.099 -3.300 -27.550 1.00 74.81 84 GLY A CA 1
ATOM 605 C C . GLY A 1 84 ? 1.778 -3.450 -26.791 1.00 74.81 84 GLY A C 1
ATOM 606 O O . GLY A 1 84 ? 0.714 -3.590 -27.406 1.00 74.81 84 GLY A O 1
ATOM 607 N N . PHE A 1 85 ? 1.852 -3.513 -25.461 1.00 81.56 85 PHE A N 1
ATOM 608 C CA . PHE A 1 85 ? 0.695 -3.898 -24.659 1.00 81.56 85 PHE A CA 1
ATOM 609 C C . PHE A 1 85 ? -0.355 -2.788 -24.629 1.00 81.56 85 PHE A C 1
ATOM 611 O O . PHE A 1 85 ? -1.529 -3.035 -24.910 1.00 81.56 85 PHE A O 1
ATOM 618 N N . GLU A 1 86 ? 0.066 -1.573 -24.303 1.00 83.12 86 GLU A N 1
ATOM 619 C CA . GLU A 1 86 ? -0.855 -0.470 -24.037 1.00 83.12 86 GLU A CA 1
ATOM 620 C C . GLU A 1 86 ? -0.662 0.756 -24.938 1.00 83.12 86 GLU A C 1
ATOM 622 O O . GLU A 1 86 ? -1.448 1.699 -24.867 1.00 83.12 86 GLU A O 1
ATOM 627 N N . GLY A 1 87 ? 0.339 0.726 -25.818 1.00 87.50 87 GLY A N 1
ATOM 628 C CA . GLY A 1 87 ? 0.726 1.891 -26.594 1.00 87.50 87 GLY A CA 1
ATOM 629 C C . GLY A 1 87 ? 1.694 1.609 -27.737 1.00 87.50 87 GLY A C 1
ATOM 630 O O . GLY A 1 87 ? 1.683 0.532 -28.342 1.00 87.50 87 GLY A O 1
ATOM 631 N N . ASP A 1 88 ? 2.482 2.623 -28.086 1.00 89.56 88 ASP A N 1
ATOM 632 C CA . ASP A 1 88 ? 3.352 2.631 -29.262 1.00 89.56 88 ASP A CA 1
ATOM 633 C C . ASP A 1 88 ? 4.831 2.370 -28.960 1.00 89.56 88 ASP A C 1
ATOM 635 O O . ASP A 1 88 ? 5.608 2.234 -29.915 1.00 89.56 88 ASP A O 1
ATOM 639 N N . GLY A 1 89 ? 5.208 2.228 -27.684 1.00 94.00 89 GLY A N 1
ATOM 640 C CA . GLY A 1 89 ? 6.579 1.957 -27.269 1.00 94.00 89 GLY A CA 1
ATOM 641 C C . GLY A 1 89 ? 6.729 0.967 -26.111 1.00 94.00 89 GLY A C 1
ATOM 642 O O . GLY A 1 89 ? 5.764 0.513 -25.511 1.00 94.00 89 GLY A O 1
ATOM 643 N N . ALA A 1 90 ? 7.976 0.572 -25.856 1.00 96.75 90 ALA A N 1
ATOM 644 C CA . ALA A 1 90 ? 8.412 -0.191 -24.687 1.00 96.75 90 ALA A CA 1
ATOM 645 C C . ALA A 1 90 ? 9.886 0.135 -24.394 1.00 96.75 90 ALA A C 1
ATOM 647 O O . ALA A 1 90 ? 10.659 0.430 -25.314 1.00 96.75 90 ALA A O 1
ATOM 648 N N . ALA A 1 91 ? 10.312 0.024 -23.135 1.00 97.12 91 ALA A N 1
ATOM 649 C CA . ALA A 1 91 ? 11.728 0.098 -22.789 1.00 97.12 91 ALA A CA 1
ATOM 650 C C . ALA A 1 91 ? 12.438 -1.203 -23.174 1.00 97.12 91 ALA A C 1
ATOM 652 O O . ALA A 1 91 ? 12.129 -2.274 -22.658 1.00 97.12 91 ALA A O 1
ATOM 653 N N . ALA A 1 92 ? 13.421 -1.107 -24.058 1.00 96.88 92 ALA A N 1
ATOM 654 C CA . ALA A 1 92 ? 14.201 -2.212 -24.580 1.00 96.88 92 ALA A CA 1
ATOM 655 C C . ALA A 1 92 ? 15.633 -2.190 -24.027 1.00 96.88 92 ALA A C 1
ATOM 657 O O . ALA A 1 92 ? 16.337 -1.181 -24.084 1.00 96.88 92 ALA A O 1
ATOM 658 N N . PHE A 1 93 ? 16.083 -3.330 -23.512 1.00 96.94 93 PHE A N 1
ATOM 659 C CA . PHE A 1 93 ? 17.366 -3.498 -22.833 1.00 96.94 93 PHE A CA 1
ATOM 660 C C . PHE A 1 93 ? 18.266 -4.410 -23.659 1.00 96.94 93 PHE A C 1
ATOM 662 O O . PHE A 1 93 ? 18.053 -5.623 -23.688 1.00 96.94 93 PHE A O 1
ATOM 669 N N . PHE A 1 94 ? 19.286 -3.845 -24.307 1.00 90.31 94 PHE A N 1
ATOM 670 C CA . PHE A 1 94 ? 20.155 -4.567 -25.244 1.00 90.31 94 PHE A CA 1
ATOM 671 C C . PHE A 1 94 ? 21.580 -4.776 -24.733 1.00 90.31 94 PHE A C 1
ATOM 673 O O . PHE A 1 94 ? 22.095 -4.044 -23.887 1.00 90.31 94 PHE A O 1
ATOM 680 N N . GLY A 1 95 ? 22.267 -5.727 -25.369 1.00 85.25 95 GLY A N 1
ATOM 681 C CA . GLY A 1 95 ? 23.702 -5.932 -25.214 1.00 85.25 95 GLY A CA 1
ATOM 682 C C . GLY A 1 95 ? 24.058 -6.852 -24.048 1.00 85.25 95 GLY A C 1
ATOM 683 O O . GLY A 1 95 ? 23.459 -7.908 -23.877 1.00 85.25 95 GLY A O 1
ATOM 684 N N . ASN A 1 96 ? 25.112 -6.489 -23.308 1.00 85.75 96 ASN A N 1
ATOM 685 C CA . ASN A 1 96 ? 25.566 -7.235 -22.130 1.00 85.75 96 ASN A CA 1
ATOM 686 C C . ASN A 1 96 ? 24.654 -6.922 -20.926 1.00 85.75 96 ASN A C 1
ATOM 688 O O . ASN A 1 96 ? 23.437 -6.989 -21.019 1.00 85.75 96 ASN A O 1
ATOM 692 N N . THR A 1 97 ? 25.234 -6.5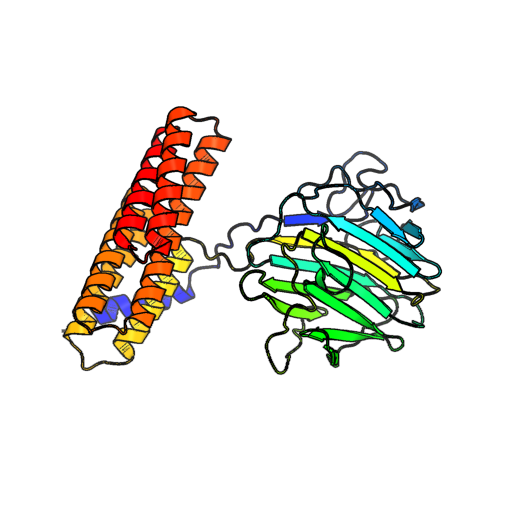83 -19.774 1.00 93.94 97 THR A N 1
ATOM 693 C CA . THR A 1 97 ? 24.474 -6.121 -18.616 1.00 93.94 97 THR A CA 1
ATOM 694 C C . THR A 1 97 ? 23.897 -4.737 -18.898 1.00 93.94 97 THR A C 1
ATOM 696 O O . THR A 1 97 ? 24.665 -3.784 -19.059 1.00 93.94 97 THR A O 1
ATOM 699 N N . ALA A 1 98 ? 22.572 -4.631 -18.927 1.00 96.62 98 ALA A N 1
ATOM 700 C CA . ALA A 1 98 ? 21.845 -3.372 -19.024 1.00 96.62 98 ALA A CA 1
ATOM 701 C C . ALA A 1 98 ? 20.814 -3.292 -17.901 1.00 96.62 98 ALA A C 1
ATOM 703 O O . ALA A 1 98 ? 20.091 -4.258 -17.671 1.00 96.62 98 ALA A O 1
ATOM 704 N N . ALA A 1 99 ? 20.743 -2.165 -17.201 1.00 97.31 99 ALA A N 1
ATOM 705 C CA . ALA A 1 99 ? 19.737 -1.951 -16.173 1.00 97.31 99 ALA A CA 1
ATOM 706 C C . ALA A 1 99 ? 19.196 -0.533 -16.211 1.00 97.31 99 ALA A C 1
ATOM 708 O O . ALA A 1 99 ? 19.915 0.402 -16.569 1.00 97.31 99 ALA A O 1
ATOM 709 N N . ALA A 1 100 ? 17.948 -0.389 -15.788 1.00 98.12 100 ALA A N 1
ATOM 710 C CA . ALA A 1 100 ? 17.343 0.894 -15.508 1.00 98.12 100 ALA A CA 1
ATOM 711 C C . ALA A 1 100 ? 16.664 0.844 -14.145 1.00 98.12 100 ALA A C 1
ATOM 713 O O . ALA A 1 100 ? 16.106 -0.188 -13.761 1.00 98.12 100 ALA A O 1
ATOM 714 N N . THR A 1 101 ? 16.737 1.952 -13.422 1.00 98.06 101 THR A N 1
ATOM 715 C CA . THR A 1 101 ? 16.039 2.136 -12.157 1.00 98.06 101 THR A CA 1
ATOM 716 C C . THR A 1 101 ? 15.218 3.405 -12.178 1.00 98.06 101 THR A C 1
ATOM 718 O O . THR A 1 101 ? 15.482 4.325 -12.968 1.00 98.06 101 THR A O 1
ATOM 721 N N . ARG A 1 102 ? 14.209 3.441 -11.312 1.00 98.00 102 ARG A N 1
ATOM 722 C CA . ARG A 1 102 ? 13.433 4.643 -11.070 1.00 98.00 102 ARG A CA 1
ATOM 723 C C . ARG A 1 102 ? 12.815 4.628 -9.685 1.00 98.00 102 ARG A C 1
ATOM 725 O O . ARG A 1 102 ? 12.205 3.633 -9.296 1.00 98.00 102 ARG A O 1
ATOM 732 N N . ALA A 1 103 ? 12.978 5.742 -8.980 1.00 97.69 103 ALA A N 1
ATOM 733 C CA . ALA A 1 103 ? 12.450 5.923 -7.641 1.00 97.69 103 ALA A CA 1
ATOM 734 C C . ALA A 1 103 ? 11.095 6.641 -7.657 1.00 97.69 103 ALA A C 1
ATOM 736 O O . ALA A 1 103 ? 10.906 7.593 -8.426 1.00 97.69 103 ALA A O 1
ATOM 737 N N . VAL A 1 104 ? 10.173 6.195 -6.807 1.00 97.62 104 VAL A N 1
ATOM 738 C CA . VAL A 1 104 ? 8.921 6.895 -6.501 1.00 97.62 104 VAL A CA 1
ATOM 739 C C . VAL A 1 104 ? 9.195 8.129 -5.637 1.00 97.62 104 VAL A C 1
ATOM 741 O O . VAL A 1 104 ? 10.240 8.227 -4.998 1.00 97.62 104 VAL A O 1
ATOM 744 N N . ALA A 1 105 ? 8.296 9.111 -5.684 1.00 96.19 105 ALA A N 1
ATOM 745 C CA . ALA A 1 105 ? 8.454 10.408 -5.023 1.00 96.19 105 ALA A CA 1
ATOM 746 C C . ALA A 1 105 ? 8.480 10.299 -3.492 1.00 96.19 105 ALA A C 1
ATOM 748 O O . ALA A 1 105 ? 9.223 11.038 -2.845 1.00 96.19 105 ALA A O 1
ATOM 749 N N . SER A 1 106 ? 7.715 9.351 -2.954 1.00 94.00 106 SER A N 1
ATOM 750 C CA . SER A 1 106 ? 7.603 9.062 -1.528 1.00 94.00 106 SER A CA 1
ATOM 751 C C . SER A 1 106 ? 7.852 7.573 -1.286 1.00 94.00 106 SER A C 1
ATOM 753 O O . SER A 1 106 ? 7.435 6.763 -2.118 1.00 94.00 106 SER A O 1
ATOM 755 N N . PRO A 1 107 ? 8.515 7.192 -0.180 1.00 96.00 107 PRO A N 1
ATOM 756 C CA . PRO A 1 107 ? 8.611 5.798 0.236 1.00 96.00 107 PRO A CA 1
ATOM 757 C C . PRO A 1 107 ? 7.252 5.096 0.282 1.00 96.00 107 PRO A C 1
ATOM 759 O O . PRO A 1 107 ? 6.252 5.683 0.683 1.00 96.00 107 PRO A O 1
ATOM 762 N N . LEU A 1 108 ? 7.232 3.826 -0.115 1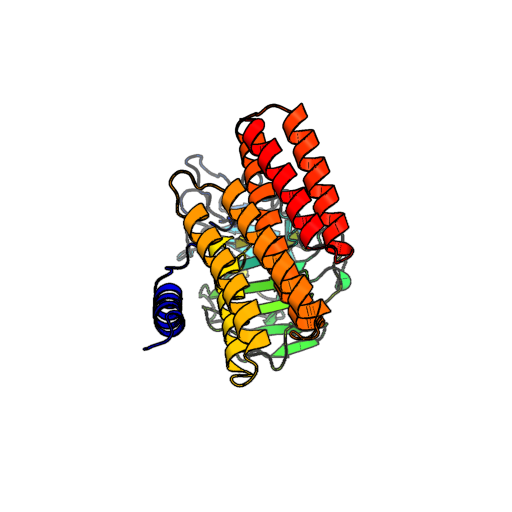.00 95.25 108 LEU A N 1
ATOM 763 C CA . LEU A 1 108 ? 6.062 2.961 -0.028 1.00 95.25 108 LEU A CA 1
ATOM 764 C C . LEU A 1 108 ? 6.085 2.279 1.342 1.00 95.25 108 LEU A C 1
ATOM 766 O O . LEU A 1 108 ? 6.839 1.326 1.551 1.00 95.25 108 LEU A O 1
ATOM 770 N N . GLU A 1 109 ? 5.324 2.827 2.287 1.00 91.31 109 GLU A N 1
ATOM 771 C CA . GLU A 1 109 ? 5.322 2.403 3.697 1.00 91.31 109 GLU A CA 1
ATOM 772 C C . GLU A 1 109 ? 4.196 1.408 4.022 1.00 91.31 109 GLU A C 1
ATOM 774 O O . GLU A 1 109 ? 4.356 0.563 4.901 1.00 91.31 109 GLU A O 1
ATOM 779 N N . SER A 1 110 ? 3.094 1.459 3.270 1.00 90.31 110 SER A N 1
ATOM 780 C CA . SER A 1 110 ? 1.956 0.538 3.358 1.00 90.31 110 SER A CA 1
ATOM 781 C C . SER A 1 110 ? 2.022 -0.554 2.286 1.00 90.31 110 SER A C 1
ATOM 783 O O . SER A 1 110 ? 2.900 -0.543 1.420 1.00 90.31 110 SER A O 1
ATOM 785 N N . ARG A 1 111 ? 1.108 -1.534 2.334 1.00 93.44 111 ARG A N 1
ATOM 786 C CA . ARG A 1 111 ? 1.042 -2.597 1.322 1.00 93.44 111 ARG A CA 1
ATOM 787 C C . ARG A 1 111 ? 0.720 -2.009 -0.056 1.00 93.44 111 ARG A C 1
ATOM 789 O O . ARG A 1 111 ? -0.210 -1.221 -0.211 1.00 93.44 111 ARG A O 1
ATOM 796 N N . PHE A 1 112 ? 1.481 -2.411 -1.068 1.00 95.62 112 PHE A N 1
ATOM 797 C CA . PHE A 1 112 ? 1.336 -1.919 -2.440 1.00 95.62 112 PHE A CA 1
ATOM 798 C C . PHE A 1 112 ? 1.484 -3.046 -3.459 1.00 95.62 112 PHE A C 1
ATOM 800 O O . PHE A 1 112 ? 2.080 -4.090 -3.186 1.00 95.62 112 PHE A O 1
ATOM 807 N N . ARG A 1 113 ? 0.964 -2.831 -4.667 1.00 97.12 113 ARG A N 1
ATOM 808 C CA . ARG A 1 113 ? 1.104 -3.747 -5.801 1.00 97.12 113 ARG A CA 1
ATOM 809 C C . ARG A 1 113 ? 1.959 -3.104 -6.873 1.00 97.12 113 ARG A C 1
ATOM 811 O O . ARG A 1 113 ? 1.663 -2.002 -7.311 1.00 97.12 113 ARG A O 1
ATOM 818 N N . VAL A 1 114 ? 2.971 -3.815 -7.362 1.00 97.94 114 VAL A N 1
ATOM 819 C CA . VAL A 1 114 ? 3.681 -3.449 -8.593 1.00 97.94 114 VAL A CA 1
ATOM 820 C C . VAL A 1 114 ? 3.296 -4.419 -9.690 1.00 97.94 114 VAL A C 1
ATOM 822 O O . VAL A 1 114 ? 3.546 -5.618 -9.580 1.00 97.94 114 VAL A O 1
ATOM 825 N N . THR A 1 115 ? 2.729 -3.896 -10.766 1.00 97.75 115 THR A N 1
ATOM 826 C CA . THR A 1 115 ? 2.452 -4.630 -11.997 1.00 97.75 115 THR A CA 1
ATOM 827 C C . THR A 1 115 ? 3.318 -4.078 -13.117 1.00 97.75 115 THR A C 1
ATOM 829 O O . THR A 1 115 ? 3.453 -2.871 -13.272 1.00 97.75 115 THR A O 1
ATOM 832 N N . PHE A 1 116 ? 3.917 -4.954 -13.914 1.00 97.56 116 PHE A N 1
ATOM 833 C CA . PHE A 1 116 ? 4.615 -4.562 -15.133 1.00 97.56 116 PHE A CA 1
ATOM 834 C C . PHE A 1 116 ? 4.496 -5.640 -16.200 1.00 97.56 116 PHE A C 1
ATOM 836 O O . PHE A 1 116 ? 4.228 -6.814 -15.927 1.00 97.56 116 PHE A O 1
ATOM 843 N N . ARG A 1 117 ? 4.722 -5.239 -17.447 1.00 96.75 117 ARG A N 1
ATOM 844 C CA . ARG A 1 117 ? 4.740 -6.136 -18.595 1.00 96.75 117 ARG A CA 1
ATOM 845 C C . ARG A 1 117 ? 6.169 -6.443 -18.984 1.00 96.75 117 ARG A C 1
ATOM 847 O O . ARG A 1 117 ? 6.986 -5.541 -19.142 1.00 96.75 117 ARG A O 1
ATOM 854 N N . VAL A 1 118 ? 6.463 -7.721 -19.189 1.00 97.25 118 VAL A N 1
ATOM 855 C CA . VAL A 1 118 ? 7.777 -8.158 -19.665 1.00 97.25 118 VAL A CA 1
ATOM 856 C C . VAL A 1 118 ? 7.645 -9.028 -20.903 1.00 97.25 118 VAL A C 1
ATOM 858 O O . VAL A 1 118 ? 6.814 -9.933 -20.950 1.00 97.25 118 VAL A O 1
ATOM 861 N N . MET A 1 119 ? 8.485 -8.776 -21.904 1.00 96.75 119 MET A N 1
ATOM 862 C CA . MET A 1 119 ? 8.646 -9.646 -23.068 1.00 96.75 119 MET A CA 1
ATOM 863 C C . MET A 1 119 ? 10.122 -9.969 -23.266 1.00 96.75 119 MET A C 1
ATOM 865 O O . MET A 1 119 ? 10.986 -9.091 -23.241 1.00 96.75 119 MET A O 1
ATOM 869 N N . ILE A 1 120 ? 10.411 -11.243 -23.530 1.00 96.00 120 ILE A N 1
ATOM 870 C CA . ILE A 1 120 ? 11.752 -11.700 -23.893 1.00 96.00 120 ILE A CA 1
ATOM 871 C C . ILE A 1 120 ? 11.641 -12.509 -25.195 1.00 96.00 120 ILE A C 1
ATOM 873 O O . ILE A 1 120 ? 11.107 -13.617 -25.171 1.00 96.00 120 ILE A O 1
ATOM 877 N N . PRO A 1 121 ? 12.062 -11.968 -26.354 1.00 93.81 121 PRO A N 1
ATOM 878 C CA . PRO A 1 121 ? 11.829 -12.574 -27.667 1.00 93.81 121 PRO A CA 1
ATOM 879 C C . PRO A 1 121 ? 12.689 -13.804 -27.954 1.00 93.81 121 PRO A C 1
ATOM 881 O O . PRO A 1 121 ? 12.278 -14.681 -28.713 1.00 93.81 121 PRO A O 1
ATOM 884 N N . GLY A 1 122 ? 13.891 -13.845 -27.388 1.00 90.56 122 GLY A N 1
ATOM 885 C CA . GLY A 1 122 ? 14.946 -14.766 -27.784 1.00 90.56 122 GLY A CA 1
ATOM 886 C C . GLY A 1 122 ? 15.566 -15.503 -26.603 1.00 90.56 122 GLY A C 1
ATOM 887 O O . GLY A 1 122 ? 15.206 -15.248 -25.454 1.00 90.56 122 GLY A O 1
ATOM 888 N N . PRO A 1 123 ? 16.486 -16.441 -26.882 1.00 88.69 123 PRO A N 1
ATOM 889 C CA . PRO A 1 123 ? 17.113 -17.267 -25.861 1.00 88.69 123 PRO A CA 1
ATOM 890 C C . PRO A 1 123 ? 17.788 -16.412 -24.794 1.00 88.69 123 PRO A C 1
ATOM 892 O O . PRO A 1 123 ? 18.415 -15.399 -25.102 1.00 88.69 123 PRO A O 1
ATOM 895 N N . ILE A 1 124 ? 17.709 -16.879 -23.553 1.00 90.12 124 ILE A N 1
ATOM 896 C CA . ILE A 1 124 ? 18.314 -16.213 -22.413 1.00 90.12 124 ILE A CA 1
ATOM 897 C C . ILE A 1 124 ? 19.614 -16.955 -22.044 1.00 90.12 124 ILE A C 1
ATOM 899 O O . ILE A 1 124 ? 19.640 -18.179 -21.957 1.00 90.12 124 ILE A O 1
ATOM 903 N N . THR A 1 125 ? 20.727 -16.248 -21.857 1.00 88.62 125 THR A N 1
ATOM 904 C CA . THR A 1 125 ? 22.027 -16.821 -21.466 1.00 88.62 125 THR A CA 1
ATOM 905 C C . THR A 1 125 ? 22.304 -16.760 -19.965 1.00 88.62 125 THR A C 1
ATOM 907 O O . THR A 1 125 ? 23.164 -17.501 -19.489 1.00 88.62 125 THR A O 1
ATOM 910 N N . ARG A 1 126 ? 21.599 -15.892 -19.228 1.00 90.88 126 ARG A N 1
ATOM 911 C CA . ARG A 1 126 ? 21.652 -15.729 -17.763 1.00 90.88 126 ARG A CA 1
ATOM 912 C C . ARG A 1 126 ? 20.263 -15.355 -17.228 1.00 90.88 126 ARG A C 1
ATOM 914 O O . ARG A 1 126 ? 19.329 -16.088 -17.529 1.00 90.88 126 ARG A O 1
ATOM 921 N N . ASP A 1 127 ? 20.134 -14.233 -16.516 1.00 93.50 127 ASP A N 1
ATOM 922 C CA . ASP A 1 127 ? 18.902 -13.841 -15.836 1.00 93.50 127 ASP A CA 1
ATOM 923 C C . ASP A 1 127 ? 18.418 -12.465 -16.313 1.00 93.50 127 ASP A C 1
ATOM 925 O O . ASP A 1 127 ? 19.187 -11.497 -16.367 1.00 93.50 127 ASP A O 1
ATOM 929 N N . VAL A 1 128 ? 17.127 -12.361 -16.621 1.00 96.38 128 VAL A N 1
ATOM 930 C CA . VAL A 1 128 ? 16.421 -11.074 -16.620 1.00 96.38 128 VAL A CA 1
ATOM 931 C C . VAL A 1 128 ? 15.800 -10.908 -15.240 1.00 96.38 128 VAL A C 1
ATOM 933 O O . VAL A 1 128 ? 15.080 -11.785 -14.776 1.00 96.38 128 VAL A O 1
ATOM 936 N N . ILE A 1 129 ? 16.128 -9.817 -14.561 1.00 97.56 129 ILE A N 1
ATOM 937 C CA . ILE A 1 129 ? 15.846 -9.614 -13.144 1.00 97.56 129 ILE A CA 1
ATOM 938 C C . ILE A 1 129 ? 14.981 -8.370 -12.980 1.00 97.56 129 ILE A C 1
ATOM 940 O O . ILE A 1 129 ? 15.319 -7.298 -13.483 1.00 97.56 129 ILE A O 1
ATOM 944 N N . PHE A 1 130 ? 13.907 -8.509 -12.216 1.00 98.06 130 PHE A N 1
ATOM 945 C CA . PHE A 1 130 ? 13.129 -7.399 -11.689 1.00 98.06 130 PHE A CA 1
ATOM 946 C C . PHE A 1 130 ? 13.349 -7.282 -10.182 1.00 98.06 130 PHE A C 1
ATOM 948 O O . PHE A 1 130 ? 13.439 -8.300 -9.487 1.00 98.06 130 PHE A O 1
ATOM 955 N N . ARG A 1 131 ? 13.441 -6.050 -9.676 1.00 98.38 131 ARG A N 1
ATOM 956 C CA . ARG A 1 131 ? 13.554 -5.767 -8.244 1.00 98.38 131 ARG A CA 1
ATOM 957 C C . ARG A 1 131 ? 12.658 -4.619 -7.822 1.00 98.38 131 ARG A C 1
ATOM 959 O O . ARG A 1 131 ? 12.482 -3.662 -8.572 1.00 98.38 131 ARG A O 1
ATOM 966 N N . VAL A 1 132 ? 12.223 -4.707 -6.572 1.00 98.31 132 VAL A N 1
ATOM 967 C CA . VAL A 1 132 ? 11.727 -3.577 -5.785 1.00 98.31 132 VAL A CA 1
ATOM 968 C C . VAL A 1 132 ? 12.678 -3.410 -4.599 1.00 98.31 132 VAL A C 1
ATOM 970 O O . VAL A 1 132 ? 13.013 -4.399 -3.937 1.00 98.31 132 VAL A O 1
ATOM 973 N N . GLN A 1 133 ? 13.205 -2.208 -4.389 1.00 98.25 133 GLN A N 1
ATOM 974 C CA . GLN A 1 133 ? 14.347 -1.980 -3.504 1.00 98.25 133 GLN A CA 1
ATOM 975 C C . GLN A 1 133 ? 14.373 -0.573 -2.890 1.00 98.25 133 GLN A C 1
ATOM 977 O O . GLN A 1 133 ? 13.564 0.284 -3.230 1.00 98.25 133 GLN A O 1
ATOM 982 N N . ASP A 1 134 ? 15.322 -0.378 -1.978 1.00 97.88 134 ASP A N 1
ATOM 983 C CA . ASP A 1 134 ? 15.693 0.886 -1.343 1.00 97.88 134 ASP A CA 1
ATOM 984 C C . ASP A 1 134 ? 16.721 1.632 -2.211 1.00 97.88 134 ASP A C 1
ATOM 986 O O . ASP A 1 134 ? 17.846 1.152 -2.408 1.00 97.88 134 ASP A O 1
ATOM 990 N N . SER A 1 135 ? 16.353 2.812 -2.705 1.00 96.69 135 SER A N 1
ATOM 991 C CA . SER A 1 135 ? 17.176 3.684 -3.550 1.00 96.69 135 SER A CA 1
ATOM 992 C C . SER A 1 135 ? 18.426 4.217 -2.835 1.00 96.69 135 SER A C 1
ATOM 994 O O . SER A 1 135 ? 19.436 4.548 -3.469 1.00 96.69 135 SER A O 1
ATOM 996 N N . THR A 1 136 ? 18.393 4.286 -1.501 1.00 94.56 136 THR A N 1
ATOM 997 C CA . THR A 1 136 ? 19.495 4.776 -0.659 1.00 94.56 136 THR A CA 1
ATOM 998 C C . THR A 1 136 ? 20.470 3.658 -0.284 1.00 94.56 136 THR A C 1
ATOM 1000 O O . THR A 1 136 ? 21.660 3.895 -0.025 1.00 94.56 136 THR A O 1
ATOM 1003 N N . GLY A 1 137 ? 19.972 2.421 -0.286 1.00 90.81 137 GLY A N 1
ATOM 1004 C CA . GLY A 1 137 ? 20.718 1.217 0.022 1.00 90.81 137 GLY A CA 1
ATOM 1005 C C . GLY A 1 137 ? 21.707 0.808 -1.076 1.00 90.81 137 GLY A C 1
ATOM 1006 O O . GLY A 1 137 ? 21.774 1.354 -2.176 1.00 90.81 137 GLY A O 1
ATOM 1007 N N . ARG A 1 138 ? 22.548 -0.191 -0.776 1.00 87.62 138 ARG A N 1
ATOM 1008 C CA . ARG A 1 138 ? 23.439 -0.803 -1.774 1.00 87.62 138 ARG A CA 1
ATOM 1009 C C . ARG A 1 138 ? 23.443 -2.318 -1.679 1.00 87.62 138 ARG A C 1
ATOM 1011 O O . ARG A 1 138 ? 23.573 -2.891 -0.598 1.00 87.62 138 ARG A O 1
ATOM 1018 N N . GLY A 1 139 ? 23.452 -2.955 -2.846 1.00 93.12 139 GLY A N 1
ATOM 1019 C CA . GLY A 1 139 ? 23.596 -4.401 -2.969 1.00 93.12 139 GLY A CA 1
ATOM 1020 C C . GLY A 1 139 ? 22.382 -5.155 -2.435 1.00 93.12 139 GLY A C 1
ATOM 1021 O O . GLY A 1 139 ? 21.278 -4.629 -2.400 1.00 93.12 139 GLY A O 1
ATOM 1022 N N . ILE A 1 140 ? 22.596 -6.404 -2.023 1.00 94.19 140 ILE A N 1
ATOM 1023 C CA . ILE A 1 140 ? 21.502 -7.320 -1.665 1.00 94.19 140 ILE A CA 1
ATOM 1024 C C . ILE A 1 140 ? 20.677 -6.865 -0.459 1.00 94.19 140 ILE A C 1
ATOM 1026 O O . ILE A 1 140 ? 19.506 -7.204 -0.375 1.00 94.19 140 ILE A O 1
ATOM 1030 N N . ASN A 1 141 ? 21.267 -6.077 0.444 1.00 95.31 141 ASN A N 1
ATOM 1031 C CA . ASN A 1 141 ? 20.585 -5.621 1.655 1.00 95.31 141 ASN A CA 1
ATOM 1032 C C . ASN A 1 141 ? 19.483 -4.601 1.359 1.00 95.31 141 ASN A C 1
ATOM 1034 O O . ASN A 1 141 ? 18.600 -4.437 2.187 1.00 95.31 141 ASN A O 1
ATOM 1038 N N . ALA A 1 142 ? 19.549 -3.934 0.205 1.00 96.94 142 ALA A N 1
ATOM 1039 C CA . ALA A 1 142 ? 18.570 -2.944 -0.223 1.00 96.94 142 ALA A CA 1
ATOM 1040 C C . ALA A 1 142 ? 17.350 -3.570 -0.911 1.00 96.94 142 ALA A C 1
ATOM 1042 O O . ALA A 1 142 ? 16.403 -2.867 -1.220 1.00 96.94 142 ALA A O 1
ATOM 1043 N N . ILE A 1 143 ? 17.376 -4.869 -1.216 1.00 98.19 143 ILE A N 1
ATOM 1044 C CA . ILE A 1 143 ? 16.365 -5.495 -2.069 1.00 98.19 143 ILE A CA 1
ATOM 1045 C C . ILE A 1 143 ? 15.229 -6.022 -1.195 1.00 98.19 143 ILE A C 1
ATOM 1047 O O . ILE A 1 143 ? 15.470 -6.886 -0.355 1.00 98.19 143 ILE A O 1
ATOM 1051 N N . ALA A 1 144 ? 14.007 -5.547 -1.425 1.00 97.81 144 ALA A N 1
ATOM 1052 C CA . ALA A 1 144 ? 12.805 -6.168 -0.878 1.00 97.81 144 ALA A CA 1
ATOM 1053 C C . ALA A 1 144 ? 12.446 -7.386 -1.735 1.00 97.81 144 ALA A C 1
ATOM 1055 O O . ALA A 1 144 ? 12.609 -8.530 -1.322 1.00 97.81 144 ALA A O 1
ATOM 1056 N N . VAL A 1 145 ? 12.090 -7.128 -2.991 1.00 98.50 145 VAL A N 1
ATOM 1057 C CA . VAL A 1 145 ? 11.583 -8.132 -3.928 1.00 98.50 145 VAL A CA 1
ATOM 1058 C C . VAL A 1 145 ? 12.617 -8.429 -4.999 1.00 98.50 145 VAL A C 1
ATOM 1060 O O . VAL A 1 145 ? 13.247 -7.514 -5.534 1.00 98.50 145 VAL A O 1
ATOM 1063 N N . GLN A 1 146 ? 12.753 -9.701 -5.377 1.00 98.50 146 GLN A N 1
ATOM 1064 C CA . GLN A 1 146 ? 13.453 -10.065 -6.601 1.00 98.50 146 GLN A CA 1
ATOM 1065 C C . GLN A 1 146 ? 12.768 -11.215 -7.340 1.00 98.50 146 GLN A C 1
ATOM 1067 O O . GLN A 1 146 ? 12.570 -12.297 -6.789 1.00 98.50 146 GLN A O 1
ATOM 1072 N N . VAL A 1 147 ? 12.520 -10.988 -8.630 1.00 98.44 147 VAL A N 1
ATOM 1073 C CA . VAL A 1 147 ? 12.030 -11.987 -9.582 1.00 98.44 147 VAL A CA 1
ATOM 1074 C C . VAL A 1 147 ? 13.080 -12.174 -10.674 1.00 98.44 147 VAL A C 1
ATOM 1076 O O . VAL A 1 147 ? 13.564 -11.198 -11.247 1.00 98.44 147 VAL A O 1
ATOM 1079 N N . ASN A 1 148 ? 13.422 -13.423 -10.976 1.00 98.00 148 ASN A N 1
ATOM 1080 C CA . ASN A 1 148 ? 14.367 -13.802 -12.020 1.00 98.00 148 ASN A CA 1
ATOM 1081 C C . ASN A 1 148 ? 13.651 -14.588 -13.121 1.00 98.00 148 ASN A C 1
ATOM 1083 O O . ASN A 1 148 ? 12.867 -15.487 -12.832 1.00 98.00 148 ASN A O 1
ATOM 1087 N N . VAL A 1 149 ? 13.997 -14.319 -14.377 1.00 97.62 149 VAL A N 1
ATOM 1088 C CA . VAL A 1 149 ? 13.697 -15.185 -15.520 1.00 97.62 149 VAL A CA 1
ATOM 1089 C C . VAL A 1 149 ? 15.005 -15.790 -16.011 1.00 97.62 149 VAL A C 1
ATOM 1091 O O . VAL A 1 149 ? 15.877 -15.061 -16.487 1.00 97.62 149 VAL A O 1
ATOM 1094 N N . GLU A 1 150 ? 15.143 -17.106 -15.876 1.00 95.88 150 GLU A N 1
ATOM 1095 C CA . GLU A 1 150 ? 16.368 -17.838 -16.208 1.00 95.88 150 GLU A CA 1
ATOM 1096 C C . GLU A 1 150 ? 16.463 -18.207 -17.702 1.00 95.88 150 GLU A C 1
ATOM 1098 O O . GLU A 1 150 ? 15.551 -17.987 -18.501 1.00 95.88 150 GLU A O 1
ATOM 1103 N N . SER A 1 151 ? 17.589 -18.826 -18.077 1.00 93.88 151 SER A N 1
ATOM 1104 C CA . SER A 1 151 ? 17.932 -19.224 -19.452 1.00 93.88 151 SER A CA 1
ATOM 1105 C C . SER A 1 151 ? 16.878 -20.056 -20.207 1.00 93.88 151 SER A C 1
ATOM 1107 O O . SER A 1 151 ? 16.806 -19.998 -21.436 1.00 93.88 151 SER A O 1
ATOM 1109 N N . ASP A 1 152 ? 16.061 -20.835 -19.493 1.00 94.38 152 ASP A N 1
ATOM 1110 C CA . ASP A 1 152 ? 14.986 -21.675 -20.036 1.00 94.38 152 ASP A CA 1
ATOM 1111 C C . ASP A 1 152 ? 13.594 -21.031 -19.900 1.00 94.38 152 ASP A C 1
ATOM 1113 O O . ASP A 1 152 ? 12.583 -21.722 -20.028 1.00 94.38 152 ASP A O 1
ATOM 1117 N N . PHE A 1 153 ? 13.548 -19.712 -19.673 1.00 96.62 153 PHE A N 1
ATOM 1118 C CA . PHE A 1 153 ? 12.347 -18.902 -19.431 1.00 96.62 153 PHE A CA 1
ATOM 1119 C C . PHE A 1 153 ? 11.579 -19.262 -18.162 1.00 96.62 153 PHE A C 1
ATOM 1121 O O . PHE A 1 153 ? 10.450 -18.804 -17.970 1.00 96.62 153 PHE A O 1
ATOM 1128 N N . ARG A 1 154 ? 12.172 -20.067 -17.282 1.00 97.06 154 ARG A N 1
ATOM 1129 C CA . ARG A 1 154 ? 11.593 -20.353 -15.979 1.00 97.06 154 ARG A CA 1
ATOM 1130 C C . ARG A 1 154 ? 11.661 -19.127 -15.086 1.00 97.06 154 ARG A C 1
ATOM 1132 O O . ARG A 1 154 ? 12.670 -18.422 -15.061 1.00 97.06 154 ARG A O 1
ATOM 1139 N N . VAL A 1 155 ? 10.586 -18.903 -14.341 1.00 98.25 155 VAL A N 1
ATOM 1140 C CA . VAL A 1 155 ? 10.502 -17.820 -13.369 1.00 98.25 155 VAL A CA 1
ATOM 1141 C C . VAL A 1 155 ? 10.883 -18.332 -11.983 1.00 98.25 155 VAL A C 1
ATOM 1143 O O . VAL A 1 155 ? 10.358 -19.345 -11.512 1.00 98.25 155 VAL A O 1
ATOM 1146 N N . ARG A 1 156 ? 11.771 -17.603 -11.313 1.00 98.38 156 ARG A N 1
ATOM 1147 C CA . ARG A 1 156 ? 12.170 -17.825 -9.922 1.00 98.38 156 ARG A CA 1
ATOM 1148 C C . ARG A 1 156 ? 11.929 -16.576 -9.097 1.00 98.38 156 ARG A C 1
ATOM 1150 O O . ARG A 1 156 ? 12.092 -15.463 -9.591 1.00 98.38 156 ARG A O 1
ATOM 1157 N N . VAL A 1 157 ? 11.592 -16.771 -7.834 1.00 98.50 157 VAL A N 1
ATOM 1158 C CA . VAL A 1 157 ? 11.481 -15.701 -6.833 1.00 98.50 157 VAL A CA 1
ATOM 1159 C C . VAL A 1 157 ? 12.616 -15.839 -5.826 1.00 98.50 157 VAL A C 1
ATOM 1161 O O . VAL A 1 157 ? 13.203 -16.914 -5.720 1.00 98.50 157 VAL A O 1
ATOM 1164 N N . VAL A 1 158 ? 12.990 -14.768 -5.128 1.00 98.50 158 VAL A N 1
ATOM 1165 C CA . VAL A 1 158 ? 13.980 -14.841 -4.042 1.00 98.50 158 VAL A CA 1
ATOM 1166 C C . VAL A 1 158 ? 13.301 -14.608 -2.703 1.00 98.50 158 VAL A C 1
ATOM 1168 O O . VAL A 1 158 ? 12.870 -13.493 -2.436 1.00 98.50 158 VAL A O 1
ATOM 1171 N N . ASP A 1 159 ? 13.293 -15.641 -1.874 1.00 98.25 159 ASP A N 1
ATOM 1172 C CA . ASP A 1 159 ? 12.712 -15.683 -0.537 1.00 98.25 159 ASP A CA 1
ATOM 1173 C C . ASP A 1 159 ? 13.824 -15.673 0.523 1.00 98.25 159 ASP A C 1
ATOM 1175 O O . ASP A 1 159 ? 14.703 -16.544 0.525 1.00 98.25 159 ASP A O 1
ATOM 1179 N N . GLY A 1 160 ? 13.894 -14.619 1.343 1.00 96.56 160 GLY A N 1
ATOM 1180 C CA . GLY A 1 160 ? 14.897 -14.507 2.414 1.00 96.56 160 GLY A CA 1
ATOM 1181 C C . GLY A 1 160 ? 16.360 -14.633 1.942 1.00 96.56 160 GLY A C 1
ATOM 1182 O O . GLY A 1 160 ? 17.250 -15.048 2.689 1.00 96.56 160 GLY A O 1
ATOM 1183 N N . GLY A 1 161 ? 16.631 -14.342 0.663 1.00 95.62 161 GLY A N 1
ATOM 1184 C CA . GLY A 1 161 ? 17.949 -14.496 0.032 1.00 95.62 161 GLY A CA 1
ATOM 1185 C C . GLY A 1 161 ? 18.182 -15.812 -0.722 1.00 95.62 161 GLY A C 1
ATOM 1186 O O . GLY A 1 161 ? 19.213 -15.940 -1.392 1.00 95.62 161 GLY A O 1
ATOM 1187 N N . SER A 1 162 ? 17.235 -16.748 -0.678 1.00 97.75 162 SER A N 1
ATOM 1188 C CA . SER A 1 162 ? 17.265 -18.031 -1.385 1.00 97.75 162 SER A CA 1
ATOM 1189 C C . SER A 1 162 ? 16.360 -17.997 -2.612 1.00 97.75 162 SER A C 1
ATOM 1191 O O . SER A 1 162 ? 15.224 -17.561 -2.544 1.00 97.75 162 SER A O 1
ATOM 1193 N N . ALA A 1 163 ? 16.856 -18.444 -3.765 1.00 97.56 163 ALA A N 1
ATOM 1194 C CA . ALA A 1 163 ? 16.035 -18.480 -4.972 1.00 97.56 163 ALA A CA 1
ATOM 1195 C C . ALA A 1 163 ? 15.145 -19.733 -4.996 1.00 97.56 163 ALA A C 1
ATOM 1197 O O . ALA A 1 163 ? 15.660 -20.856 -4.970 1.00 97.56 163 ALA A O 1
ATOM 1198 N N . GLU A 1 164 ? 13.843 -19.544 -5.156 1.00 98.00 164 GLU A N 1
ATOM 1199 C CA . GLU A 1 164 ? 12.830 -20.594 -5.208 1.00 98.00 164 GLU A CA 1
ATOM 1200 C C . GLU A 1 164 ? 12.287 -20.799 -6.620 1.00 98.00 164 GLU A C 1
ATOM 1202 O O . GLU A 1 164 ? 12.291 -19.894 -7.456 1.00 98.00 164 GLU A O 1
ATOM 1207 N N . GLU A 1 165 ? 11.835 -22.017 -6.898 1.00 97.56 165 GLU A N 1
ATOM 1208 C CA . GLU A 1 165 ? 11.284 -22.396 -8.194 1.00 97.56 165 GLU A CA 1
ATOM 1209 C C . GLU A 1 165 ? 9.767 -22.261 -8.196 1.00 97.56 165 GLU A C 1
ATOM 1211 O O . GLU A 1 165 ? 9.081 -22.974 -7.467 1.00 97.56 165 GLU A O 1
ATOM 1216 N N . THR A 1 166 ? 9.234 -21.398 -9.064 1.00 97.94 166 THR A N 1
ATOM 1217 C CA . THR A 1 166 ? 7.779 -21.171 -9.120 1.00 97.94 166 THR A CA 1
ATOM 1218 C C . THR A 1 166 ? 7.033 -22.269 -9.881 1.00 97.94 166 THR A C 1
ATOM 1220 O O . THR A 1 166 ? 5.831 -22.457 -9.709 1.00 97.94 166 THR A O 1
ATOM 1223 N N . GLY A 1 167 ? 7.737 -22.984 -10.769 1.00 97.50 167 GLY A N 1
ATOM 1224 C CA . GLY A 1 167 ? 7.132 -23.890 -11.751 1.00 97.50 167 GLY A CA 1
ATOM 1225 C C . GLY A 1 167 ? 6.434 -23.177 -12.917 1.00 97.50 167 GLY A C 1
ATOM 1226 O O . GLY A 1 167 ? 5.832 -23.845 -13.760 1.00 97.50 167 GLY A O 1
ATOM 1227 N N . ILE A 1 168 ? 6.525 -21.846 -12.984 1.00 97.31 168 ILE A N 1
ATOM 1228 C CA . ILE A 1 168 ? 5.912 -21.000 -14.007 1.00 97.31 168 ILE A CA 1
ATOM 1229 C C . ILE A 1 168 ? 6.969 -20.616 -15.060 1.00 97.31 168 ILE A C 1
ATOM 1231 O O . ILE A 1 168 ? 8.150 -20.452 -14.746 1.00 97.31 168 ILE A O 1
ATOM 1235 N N . PHE A 1 169 ? 6.556 -20.491 -16.325 1.00 97.50 169 PHE A N 1
ATOM 1236 C CA . PHE A 1 169 ? 7.432 -20.193 -17.464 1.00 97.50 169 PHE A CA 1
ATOM 1237 C C . PHE A 1 169 ? 6.879 -19.034 -18.294 1.00 97.50 169 PHE A C 1
ATOM 1239 O O . PHE A 1 169 ? 5.674 -18.979 -18.544 1.00 97.50 169 PHE A O 1
ATOM 1246 N N . LEU A 1 170 ? 7.764 -18.167 -18.790 1.00 97.50 170 LEU A N 1
ATOM 1247 C CA . LEU A 1 170 ? 7.407 -17.199 -19.827 1.00 97.50 170 LEU A CA 1
ATOM 1248 C C . LEU A 1 170 ? 7.353 -17.874 -21.201 1.00 97.50 170 LEU A C 1
ATOM 1250 O O . LEU A 1 170 ? 8.127 -18.781 -21.513 1.00 97.50 170 LEU A O 1
ATOM 1254 N N . THR A 1 171 ? 6.461 -17.384 -22.056 1.00 97.06 171 THR A N 1
ATOM 1255 C CA . THR A 1 171 ? 6.425 -17.722 -23.478 1.00 97.06 171 THR A CA 1
ATOM 1256 C C . THR A 1 171 ? 7.284 -16.719 -24.253 1.00 97.06 171 THR A C 1
ATOM 1258 O O . THR A 1 171 ? 6.973 -15.526 -24.260 1.00 97.06 171 THR A O 1
ATOM 1261 N N . PRO A 1 172 ? 8.351 -17.164 -24.943 1.00 96.19 172 PRO A N 1
ATOM 1262 C CA . PRO A 1 172 ? 9.233 -16.253 -25.665 1.00 96.19 172 PRO A CA 1
ATOM 1263 C C . PRO A 1 172 ? 8.478 -15.413 -26.702 1.00 96.19 172 PRO A C 1
ATOM 1265 O O . PRO A 1 172 ? 7.638 -15.927 -27.444 1.00 96.19 172 PRO A O 1
ATOM 1268 N N . GLY A 1 173 ? 8.787 -14.118 -26.760 1.00 95.06 173 GLY A N 1
ATOM 1269 C CA . GLY A 1 173 ? 8.194 -13.169 -27.710 1.00 95.06 173 GLY A CA 1
ATOM 1270 C C . GLY A 1 173 ? 6.756 -12.757 -27.407 1.00 95.06 173 GLY A C 1
ATOM 1271 O O . GLY A 1 173 ? 6.110 -12.176 -28.272 1.00 95.06 173 GLY A O 1
ATOM 1272 N N . THR A 1 174 ? 6.251 -13.055 -26.208 1.00 95.62 174 THR A N 1
ATOM 1273 C CA . THR A 1 174 ? 4.942 -12.592 -25.729 1.00 95.62 174 THR A CA 1
ATOM 1274 C C . THR A 1 174 ? 5.126 -11.706 -24.499 1.00 95.62 174 THR A C 1
ATOM 1276 O O . THR A 1 174 ? 6.009 -11.966 -23.681 1.00 95.62 174 THR A O 1
ATOM 1279 N N . PHE A 1 175 ? 4.315 -10.654 -24.375 1.00 96.62 175 PHE A N 1
ATOM 1280 C CA . PHE A 1 175 ? 4.239 -9.873 -23.143 1.00 96.62 175 PHE A CA 1
ATOM 1281 C C . PHE A 1 175 ? 3.469 -10.644 -22.073 1.00 96.62 175 PHE A C 1
ATOM 1283 O O . PHE A 1 175 ? 2.338 -11.071 -22.303 1.00 96.62 175 PHE A O 1
ATOM 1290 N N . HIS A 1 176 ? 4.070 -10.760 -20.896 1.00 97.50 176 HIS A N 1
ATOM 1291 C CA . HIS A 1 176 ? 3.469 -11.346 -19.704 1.00 97.50 176 HIS A CA 1
ATOM 1292 C C . HIS A 1 176 ? 3.235 -10.277 -18.647 1.00 97.50 176 HIS A C 1
ATOM 1294 O O . HIS A 1 176 ? 4.031 -9.347 -18.527 1.00 97.50 176 HIS A O 1
ATOM 1300 N N . ASN A 1 177 ? 2.149 -10.411 -17.888 1.00 97.56 177 ASN A N 1
ATOM 1301 C CA . ASN A 1 177 ? 1.915 -9.614 -16.691 1.00 97.56 177 ASN A CA 1
ATOM 1302 C C . ASN A 1 177 ? 2.698 -10.206 -15.532 1.00 97.56 177 ASN A C 1
ATOM 1304 O O . ASN A 1 177 ? 2.439 -11.343 -15.145 1.00 97.56 177 ASN A O 1
ATOM 1308 N N . VAL A 1 178 ? 3.603 -9.431 -14.958 1.00 98.25 178 VAL A N 1
ATOM 1309 C CA . VAL A 1 178 ? 4.238 -9.762 -13.691 1.00 98.25 178 VAL A CA 1
ATOM 1310 C C . VAL A 1 178 ? 3.662 -8.839 -12.637 1.00 98.25 178 VAL A C 1
ATOM 1312 O O . VAL A 1 178 ? 3.698 -7.622 -12.803 1.00 98.25 178 VAL A O 1
ATOM 1315 N N . THR A 1 179 ? 3.153 -9.422 -11.560 1.00 98.38 179 THR A N 1
ATOM 1316 C CA . THR A 1 179 ? 2.601 -8.672 -10.437 1.00 98.38 179 THR A CA 1
ATOM 1317 C C . THR A 1 179 ? 3.263 -9.139 -9.151 1.00 98.38 179 THR A C 1
ATOM 1319 O O . THR A 1 179 ? 3.410 -10.342 -8.921 1.00 98.38 179 THR A O 1
ATOM 1322 N N . VAL A 1 180 ? 3.658 -8.187 -8.313 1.00 98.31 180 VAL A N 1
ATOM 1323 C CA . VAL A 1 180 ? 4.087 -8.435 -6.938 1.00 98.31 180 VAL A CA 1
ATOM 1324 C C . VAL A 1 180 ? 3.271 -7.575 -5.991 1.00 98.31 180 VAL A C 1
ATOM 1326 O O . VAL A 1 180 ? 3.052 -6.400 -6.268 1.00 98.31 180 VAL A O 1
ATOM 1329 N N . GLU A 1 181 ? 2.819 -8.156 -4.891 1.00 97.56 181 GLU A N 1
ATOM 1330 C CA . GLU A 1 181 ? 2.203 -7.422 -3.785 1.00 97.56 181 GLU A CA 1
ATOM 1331 C C . GLU A 1 181 ? 3.178 -7.437 -2.627 1.00 97.56 181 GLU A C 1
ATOM 1333 O O . GLU A 1 181 ? 3.661 -8.501 -2.254 1.00 97.56 181 GLU A O 1
ATOM 1338 N N . VAL A 1 182 ? 3.520 -6.267 -2.112 1.00 97.38 182 VAL A N 1
ATOM 1339 C CA . VAL A 1 182 ? 4.628 -6.077 -1.182 1.00 97.38 182 VAL A CA 1
ATOM 1340 C C . VAL A 1 182 ? 4.077 -5.470 0.087 1.00 97.38 182 VAL A C 1
ATOM 1342 O O . VAL A 1 182 ? 3.384 -4.460 0.019 1.00 97.38 182 VAL A O 1
ATOM 1345 N N . ASP A 1 183 ? 4.411 -6.067 1.223 1.00 95.94 183 ASP A N 1
ATOM 1346 C CA . ASP A 1 183 ? 4.074 -5.560 2.546 1.00 95.94 183 ASP A CA 1
ATOM 1347 C C . ASP A 1 183 ? 5.365 -5.138 3.273 1.00 95.94 183 ASP A C 1
ATOM 1349 O O . ASP A 1 183 ? 6.115 -5.988 3.768 1.00 95.94 183 ASP A O 1
ATOM 1353 N N . PRO A 1 184 ? 5.666 -3.827 3.324 1.00 95.06 184 PRO A N 1
ATOM 1354 C CA . PRO A 1 184 ? 6.833 -3.299 4.029 1.00 95.06 184 PRO A CA 1
ATOM 1355 C C . PRO A 1 184 ? 6.798 -3.501 5.548 1.00 95.06 184 PRO A C 1
ATOM 1357 O O . PRO A 1 184 ? 7.867 -3.572 6.162 1.00 95.06 184 PRO A O 1
ATOM 1360 N N . VAL A 1 185 ? 5.607 -3.611 6.149 1.00 89.25 185 VAL A N 1
ATOM 1361 C CA . VAL A 1 185 ? 5.413 -3.746 7.600 1.00 89.25 185 VAL A CA 1
ATOM 1362 C C . VAL A 1 185 ? 5.799 -5.153 8.038 1.00 89.25 185 VAL A C 1
ATOM 1364 O O . VAL A 1 185 ? 6.651 -5.323 8.915 1.00 89.25 185 VAL A O 1
ATOM 1367 N N . THR A 1 186 ? 5.231 -6.171 7.386 1.00 91.38 186 THR A N 1
ATOM 1368 C CA . THR A 1 186 ? 5.555 -7.578 7.683 1.00 91.38 186 THR A CA 1
ATOM 1369 C C . THR A 1 186 ? 6.825 -8.060 6.983 1.00 91.38 186 THR A C 1
ATOM 1371 O O . THR A 1 186 ? 7.363 -9.104 7.346 1.00 91.38 186 THR A O 1
ATOM 1374 N N . LYS A 1 187 ? 7.346 -7.282 6.023 1.00 96.88 187 LYS A N 1
ATOM 1375 C CA . LYS A 1 187 ? 8.499 -7.615 5.167 1.00 96.88 187 LYS A CA 1
ATOM 1376 C C . LYS A 1 187 ? 8.299 -8.896 4.369 1.00 96.88 187 LYS A C 1
ATOM 1378 O O . LYS A 1 187 ? 9.255 -9.638 4.128 1.00 96.88 187 LYS A O 1
ATOM 1383 N N . THR A 1 188 ? 7.067 -9.113 3.927 1.00 97.69 188 THR A N 1
ATOM 1384 C CA . THR A 1 188 ? 6.703 -10.232 3.061 1.00 97.69 188 THR A CA 1
ATOM 1385 C C . THR A 1 188 ? 6.134 -9.746 1.731 1.00 97.69 188 THR A C 1
ATOM 1387 O O . THR A 1 188 ? 5.884 -8.553 1.530 1.00 97.69 188 THR A O 1
ATOM 1390 N N . TRP A 1 189 ? 5.991 -10.652 0.768 1.00 98.38 189 TRP A N 1
ATOM 1391 C CA . TRP A 1 189 ? 5.415 -10.337 -0.533 1.00 98.38 189 TRP A CA 1
ATOM 1392 C C . TRP A 1 189 ? 4.768 -11.555 -1.203 1.00 98.38 189 TRP A C 1
ATOM 1394 O O . TRP A 1 189 ? 4.978 -12.706 -0.823 1.00 98.38 189 TRP A O 1
ATOM 1404 N N . ILE A 1 190 ? 3.957 -11.296 -2.227 1.00 97.88 190 ILE A N 1
ATOM 1405 C CA . ILE A 1 190 ? 3.245 -12.300 -3.024 1.00 97.88 190 ILE A CA 1
ATOM 1406 C C . ILE A 1 190 ? 3.597 -12.093 -4.498 1.00 97.88 190 ILE A C 1
ATOM 1408 O O . ILE A 1 190 ? 3.763 -10.963 -4.951 1.00 97.88 190 ILE A O 1
ATOM 1412 N N . PHE A 1 191 ? 3.710 -13.183 -5.258 1.00 98.31 191 PHE A N 1
ATOM 1413 C CA . PHE A 1 191 ? 4.058 -13.165 -6.679 1.00 98.31 191 PHE A CA 1
ATOM 1414 C C . PHE A 1 191 ? 2.940 -13.737 -7.557 1.00 98.31 191 PHE A C 1
ATOM 1416 O O . PHE A 1 191 ? 2.397 -14.806 -7.264 1.00 98.31 191 PHE A O 1
ATOM 1423 N N . PHE A 1 192 ? 2.678 -13.080 -8.688 1.00 98.12 192 PHE A N 1
ATOM 1424 C CA . PHE A 1 192 ? 1.769 -13.551 -9.728 1.00 98.12 192 PHE A CA 1
ATOM 1425 C C . PHE A 1 192 ? 2.397 -13.417 -11.121 1.00 98.12 192 PHE A C 1
ATOM 1427 O O . PHE A 1 192 ? 3.071 -12.430 -11.428 1.00 98.12 192 PHE A O 1
ATOM 1434 N N . LEU A 1 193 ? 2.087 -14.372 -12.000 1.00 98.12 193 LEU A N 1
ATOM 1435 C CA . LEU A 1 193 ? 2.324 -14.257 -13.439 1.00 98.12 193 LEU A CA 1
ATOM 1436 C C . LEU A 1 193 ? 1.016 -14.466 -14.202 1.00 98.12 193 LEU A C 1
ATOM 1438 O O . LEU A 1 193 ? 0.361 -15.492 -14.039 1.00 98.12 193 LEU A O 1
ATOM 1442 N N . ASP A 1 194 ? 0.639 -13.504 -15.042 1.00 96.88 194 ASP A N 1
ATOM 1443 C CA . ASP A 1 194 ? -0.613 -13.511 -15.810 1.00 96.88 194 ASP A CA 1
ATOM 1444 C C . ASP A 1 194 ? -1.853 -13.789 -14.936 1.00 96.88 194 ASP A C 1
ATOM 1446 O O . ASP A 1 194 ? -2.789 -14.479 -15.342 1.00 96.88 194 ASP A O 1
ATOM 1450 N N . GLY A 1 195 ? -1.845 -13.263 -13.705 1.00 93.06 195 GLY A N 1
ATOM 1451 C CA . GLY A 1 195 ? -2.900 -13.467 -12.706 1.00 93.06 195 GLY A CA 1
ATOM 1452 C C . GLY A 1 195 ? -2.849 -14.815 -11.976 1.00 93.06 195 GLY A C 1
ATOM 1453 O O . GLY A 1 195 ? -3.666 -15.056 -11.092 1.00 93.06 195 GLY A O 1
ATOM 1454 N N . VAL A 1 196 ? -1.900 -15.697 -12.303 1.00 94.19 196 VAL A N 1
ATOM 1455 C CA . VAL A 1 196 ? -1.668 -16.946 -11.566 1.00 94.19 196 VAL A CA 1
ATOM 1456 C C . VAL A 1 196 ? -0.725 -16.674 -10.401 1.00 94.19 196 VAL A C 1
ATOM 1458 O O . VAL A 1 196 ? 0.456 -16.403 -10.613 1.00 94.19 196 VAL A O 1
ATOM 1461 N N . GLN A 1 197 ? -1.243 -16.778 -9.178 1.00 95.88 197 GLN A N 1
ATOM 1462 C CA . GLN A 1 197 ? -0.445 -16.679 -7.957 1.00 95.88 197 GLN A CA 1
ATOM 1463 C C . GLN A 1 197 ? 0.502 -17.874 -7.819 1.00 95.88 197 GLN A C 1
ATOM 1465 O O . GLN A 1 197 ? 0.105 -19.030 -8.007 1.00 95.88 197 GLN A O 1
ATOM 1470 N N . PHE A 1 198 ? 1.749 -17.609 -7.440 1.00 97.44 198 PHE A N 1
ATOM 1471 C CA . PHE A 1 198 ? 2.651 -18.650 -6.969 1.00 97.44 198 PHE A CA 1
ATOM 1472 C C . PHE A 1 198 ? 2.275 -19.059 -5.540 1.00 97.44 198 PHE A C 1
ATOM 1474 O O . PHE A 1 198 ? 2.305 -18.248 -4.617 1.00 97.44 198 PHE A O 1
ATOM 1481 N N . ASN A 1 199 ? 1.930 -20.335 -5.363 1.00 95.88 199 ASN A N 1
ATOM 1482 C CA . ASN A 1 199 ? 1.654 -20.921 -4.053 1.00 95.88 199 ASN A CA 1
ATOM 1483 C C . ASN A 1 199 ? 2.976 -21.306 -3.377 1.00 95.88 199 ASN A C 1
ATOM 1485 O O . ASN A 1 199 ? 3.394 -22.466 -3.454 1.00 95.88 199 ASN A O 1
ATOM 1489 N N . ALA A 1 200 ? 3.638 -20.323 -2.773 1.00 96.38 200 ALA A N 1
ATOM 1490 C CA . ALA A 1 200 ? 4.847 -20.538 -1.989 1.00 96.38 200 ALA A CA 1
ATOM 1491 C C . ALA A 1 200 ? 4.570 -21.470 -0.783 1.00 96.38 200 ALA A C 1
ATOM 1493 O O . ALA A 1 200 ? 3.439 -21.510 -0.282 1.00 96.38 200 ALA A O 1
ATOM 1494 N N . PRO A 1 201 ? 5.557 -22.273 -0.341 1.00 94.56 201 PRO A N 1
ATOM 1495 C CA . PRO A 1 201 ? 5.407 -23.151 0.825 1.00 94.56 201 PRO A CA 1
ATOM 1496 C C . PRO A 1 201 ? 5.215 -22.383 2.144 1.00 94.56 201 PRO A C 1
ATOM 1498 O O . PRO A 1 201 ? 4.618 -22.925 3.078 1.00 94.56 201 PRO A O 1
ATOM 1501 N N . ASP A 1 202 ? 5.680 -21.138 2.186 1.00 96.12 202 ASP A N 1
ATOM 1502 C CA . ASP A 1 202 ? 5.567 -20.167 3.268 1.00 96.12 202 ASP A CA 1
ATOM 1503 C C . ASP A 1 202 ? 5.537 -18.732 2.686 1.00 96.12 202 ASP A C 1
ATOM 1505 O O . ASP A 1 202 ? 5.692 -18.577 1.469 1.00 96.12 202 ASP A O 1
ATOM 1509 N N . PRO A 1 203 ? 5.216 -17.688 3.479 1.00 96.00 203 PRO A N 1
ATOM 1510 C CA . PRO A 1 203 ? 5.237 -16.307 2.992 1.00 96.00 203 PRO A CA 1
ATOM 1511 C C . PRO A 1 203 ? 6.618 -15.935 2.445 1.00 96.00 203 PRO A C 1
ATOM 1513 O O . PRO A 1 203 ? 7.613 -16.200 3.104 1.00 96.00 203 PRO A O 1
ATOM 1516 N N . LEU A 1 204 ? 6.681 -15.300 1.270 1.00 98.06 204 LEU A N 1
ATOM 1517 C CA . LEU A 1 204 ? 7.968 -14.889 0.706 1.00 98.06 204 LEU A CA 1
ATOM 1518 C C . LEU A 1 204 ? 8.516 -13.713 1.512 1.00 98.06 204 LEU A C 1
ATOM 1520 O O . LEU A 1 204 ? 7.921 -12.637 1.508 1.00 98.06 204 LEU A O 1
ATOM 1524 N N . ASP A 1 205 ? 9.665 -13.891 2.143 1.00 98.38 205 ASP A N 1
ATOM 1525 C CA . ASP A 1 205 ? 10.366 -12.856 2.886 1.00 98.38 205 ASP A CA 1
ATOM 1526 C C . ASP A 1 205 ? 11.120 -11.911 1.942 1.00 98.38 205 ASP A C 1
ATOM 1528 O O . ASP A 1 205 ? 11.572 -12.275 0.844 1.00 98.38 205 ASP A O 1
ATOM 1532 N N . PHE A 1 206 ? 11.337 -10.677 2.401 1.00 98.50 206 PHE A N 1
ATOM 1533 C CA . PHE A 1 206 ? 12.248 -9.754 1.734 1.00 98.50 206 PHE A CA 1
ATOM 1534 C C . PHE A 1 206 ? 13.641 -10.375 1.575 1.00 98.50 206 PHE A C 1
ATOM 1536 O O . PHE A 1 206 ? 14.208 -10.981 2.485 1.00 98.50 206 PHE A O 1
ATOM 1543 N N . ARG A 1 207 ? 14.248 -10.167 0.402 1.00 98.06 207 ARG A N 1
ATOM 1544 C CA . ARG A 1 207 ? 15.600 -10.662 0.110 1.00 98.06 207 ARG A CA 1
ATOM 1545 C C . ARG A 1 207 ? 16.649 -10.086 1.070 1.00 98.06 207 ARG A C 1
ATOM 1547 O O . ARG A 1 207 ? 17.626 -10.763 1.403 1.00 98.06 207 ARG A O 1
ATOM 1554 N N . GLY A 1 208 ? 16.513 -8.806 1.391 1.00 96.56 208 GLY A N 1
ATOM 1555 C CA . GLY A 1 208 ? 17.402 -8.025 2.237 1.00 96.56 208 GLY A CA 1
ATOM 1556 C C . GLY A 1 208 ? 16.671 -7.447 3.444 1.00 96.56 208 GLY A C 1
ATOM 1557 O O . GLY A 1 208 ? 15.677 -7.983 3.914 1.00 96.56 208 GLY A O 1
ATOM 1558 N N . ASN A 1 209 ? 17.178 -6.329 3.955 1.00 96.69 209 ASN A N 1
ATOM 1559 C CA . ASN A 1 209 ? 16.530 -5.585 5.030 1.00 96.69 209 ASN A CA 1
ATOM 1560 C C . ASN A 1 209 ? 16.554 -4.089 4.684 1.00 96.69 209 ASN A C 1
ATOM 1562 O O . ASN A 1 209 ? 17.275 -3.333 5.346 1.00 96.69 209 ASN A O 1
ATOM 1566 N N . PRO A 1 210 ? 15.864 -3.689 3.598 1.00 96.56 210 PRO A N 1
ATOM 1567 C CA . PRO A 1 210 ? 15.768 -2.290 3.211 1.00 96.56 210 PRO A CA 1
ATOM 1568 C C . PRO A 1 210 ? 15.171 -1.456 4.346 1.00 96.56 210 PRO A C 1
ATOM 1570 O O . PRO A 1 210 ? 14.367 -1.954 5.137 1.00 96.56 210 PRO A O 1
ATOM 1573 N N . THR A 1 211 ? 15.594 -0.196 4.440 1.00 93.38 211 THR A N 1
ATOM 1574 C CA . THR A 1 211 ? 15.018 0.752 5.405 1.00 93.38 211 THR A CA 1
ATOM 1575 C C . THR A 1 211 ? 13.737 1.386 4.889 1.00 93.38 211 THR A C 1
ATOM 1577 O O . THR A 1 211 ? 12.896 1.769 5.690 1.00 93.38 211 THR A O 1
ATOM 1580 N N . GLN A 1 212 ? 13.586 1.439 3.568 1.00 95.31 212 GLN A N 1
ATOM 1581 C CA . GLN A 1 212 ? 12.391 1.883 2.864 1.00 95.31 212 GLN A CA 1
ATOM 1582 C C . GLN A 1 212 ? 12.286 1.156 1.523 1.00 95.31 212 GLN A C 1
ATOM 1584 O O . GLN A 1 212 ? 13.280 0.623 1.030 1.00 95.31 212 GLN A O 1
ATOM 1589 N N . VAL A 1 213 ? 11.105 1.148 0.912 1.00 96.88 213 VAL A N 1
ATOM 1590 C CA . VAL A 1 213 ? 10.920 0.602 -0.433 1.00 96.88 213 VAL A CA 1
ATOM 1591 C C . VAL A 1 213 ? 10.434 1.714 -1.345 1.00 96.88 213 VAL A C 1
ATOM 1593 O O . VAL A 1 213 ? 9.349 2.243 -1.153 1.00 96.88 213 VAL A O 1
ATOM 1596 N N . ASP A 1 214 ? 11.260 2.115 -2.304 1.00 97.69 214 ASP A N 1
ATOM 1597 C CA . ASP A 1 214 ? 11.008 3.324 -3.090 1.00 97.69 214 ASP A CA 1
ATOM 1598 C C . ASP A 1 214 ? 11.576 3.270 -4.516 1.00 97.69 214 ASP A C 1
ATOM 1600 O O . ASP A 1 214 ? 11.446 4.242 -5.250 1.00 97.69 214 ASP A O 1
ATOM 1604 N N . GLU A 1 215 ? 12.202 2.173 -4.948 1.00 98.06 215 GLU A N 1
ATOM 1605 C CA . GLU A 1 215 ? 12.791 2.053 -6.284 1.00 98.06 215 GLU A CA 1
ATOM 1606 C C . GLU A 1 215 ? 12.409 0.743 -6.972 1.00 98.06 215 GLU A C 1
ATOM 1608 O O . GLU A 1 215 ? 12.546 -0.347 -6.412 1.00 98.06 215 GLU A O 1
ATOM 1613 N N . VAL A 1 216 ? 12.012 0.841 -8.242 1.00 98.31 216 VAL A N 1
ATOM 1614 C CA . VAL A 1 216 ? 11.916 -0.311 -9.144 1.00 98.31 216 VAL A CA 1
ATOM 1615 C C . VAL A 1 216 ? 13.167 -0.399 -10.010 1.00 98.31 216 VAL A C 1
ATOM 1617 O O . VAL A 1 216 ? 13.691 0.608 -10.494 1.00 98.31 216 VAL A O 1
ATOM 1620 N N . GLN A 1 217 ? 13.646 -1.618 -10.242 1.00 98.06 217 GLN A N 1
ATOM 1621 C CA . GLN A 1 217 ? 14.768 -1.889 -11.134 1.00 98.06 217 GLN A CA 1
ATOM 1622 C C . GLN A 1 217 ? 14.430 -3.021 -12.095 1.00 98.06 217 GLN A C 1
ATOM 1624 O O . GLN A 1 217 ? 13.987 -4.095 -11.691 1.00 98.06 217 GLN A O 1
ATOM 1629 N N . PHE A 1 218 ? 14.768 -2.811 -13.363 1.00 98.06 218 PHE A N 1
ATOM 1630 C CA . PHE A 1 218 ? 14.804 -3.860 -14.372 1.00 98.06 218 PHE A CA 1
ATOM 1631 C C . PHE A 1 218 ? 16.236 -4.048 -14.868 1.00 98.06 218 PHE A C 1
ATOM 1633 O O . PHE A 1 218 ? 16.929 -3.079 -15.184 1.00 98.06 218 PHE A O 1
ATOM 1640 N N . LEU A 1 219 ? 16.699 -5.294 -14.905 1.00 96.81 219 LEU A N 1
ATOM 1641 C CA . LEU A 1 219 ? 18.081 -5.666 -15.189 1.00 96.81 219 LEU A CA 1
ATOM 1642 C C . LEU A 1 219 ? 18.120 -6.846 -16.167 1.00 96.81 219 LEU A C 1
ATOM 1644 O O . LEU A 1 219 ? 17.736 -7.960 -15.838 1.00 96.81 219 LEU A O 1
ATOM 1648 N N . ASN A 1 220 ? 18.666 -6.626 -17.358 1.00 95.31 220 ASN A N 1
ATOM 1649 C CA . ASN A 1 220 ? 19.092 -7.680 -18.274 1.00 95.31 220 ASN A CA 1
ATOM 1650 C C . ASN A 1 220 ? 20.549 -8.052 -17.943 1.00 95.31 220 ASN A C 1
ATOM 1652 O O . ASN A 1 220 ? 21.468 -7.319 -18.310 1.00 95.31 220 ASN A O 1
ATOM 1656 N N . GLU A 1 221 ? 20.804 -9.152 -17.223 1.00 91.25 221 GLU A N 1
ATOM 1657 C CA . GLU A 1 221 ? 22.154 -9.504 -16.754 1.00 91.25 221 GLU A CA 1
ATOM 1658 C C . GLU A 1 221 ? 22.943 -10.349 -17.770 1.00 91.25 221 GLU A C 1
ATOM 1660 O O . GLU A 1 221 ? 23.285 -11.499 -17.501 1.00 91.25 221 GLU A O 1
ATOM 1665 N N . ILE A 1 222 ? 23.309 -9.782 -18.930 1.00 79.12 222 ILE A N 1
ATOM 1666 C CA . ILE A 1 222 ? 23.965 -10.554 -20.015 1.00 79.12 222 ILE A CA 1
ATOM 1667 C C . ILE A 1 222 ? 23.073 -11.743 -20.408 1.00 79.12 222 ILE A C 1
ATOM 1669 O O . ILE A 1 222 ? 23.533 -12.882 -20.540 1.00 79.12 222 ILE A O 1
ATOM 1673 N N . ALA A 1 223 ? 21.769 -11.498 -20.465 1.00 66.62 223 ALA A N 1
ATOM 1674 C CA . ALA A 1 223 ? 20.781 -12.553 -20.485 1.00 66.62 223 ALA A CA 1
ATOM 1675 C C . ALA A 1 223 ? 20.113 -12.617 -21.852 1.00 66.62 223 ALA A C 1
ATOM 1677 O O . ALA A 1 223 ? 20.161 -13.662 -22.475 1.00 66.62 223 ALA A O 1
ATOM 1678 N N . ALA A 1 224 ? 19.597 -11.515 -22.384 1.00 82.31 224 ALA A N 1
ATOM 1679 C CA . ALA A 1 224 ? 18.874 -11.535 -23.651 1.00 82.31 224 ALA A CA 1
ATOM 1680 C C . ALA A 1 224 ? 19.643 -10.774 -24.752 1.00 82.31 224 ALA A C 1
ATO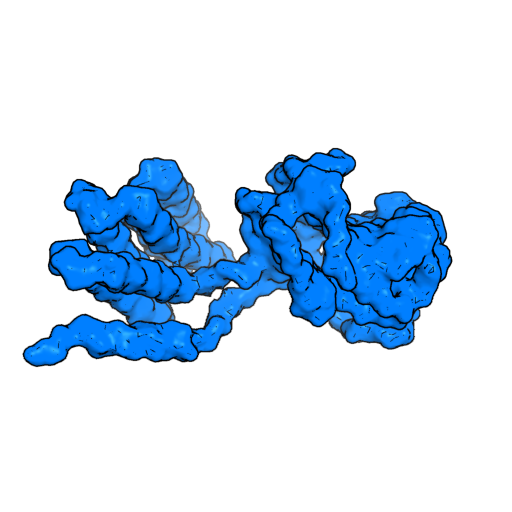M 1682 O O . ALA A 1 224 ? 19.559 -9.544 -24.802 1.00 82.31 224 ALA A O 1
ATOM 1683 N N . PRO A 1 225 ? 20.399 -11.458 -25.642 1.00 84.25 225 PRO A N 1
ATOM 1684 C CA . PRO A 1 225 ? 21.124 -10.805 -26.738 1.00 84.25 225 PRO A CA 1
ATOM 1685 C C . PRO A 1 225 ? 20.183 -10.158 -27.763 1.00 84.25 225 PRO A C 1
ATOM 1687 O O . PRO A 1 225 ? 20.547 -9.153 -28.369 1.00 84.25 225 PRO A O 1
ATOM 1690 N N . ASP A 1 226 ? 18.969 -10.697 -27.901 1.00 89.38 226 ASP A N 1
ATOM 1691 C CA . ASP A 1 226 ? 17.891 -10.135 -28.726 1.00 89.38 226 ASP A CA 1
ATOM 1692 C C . ASP A 1 226 ? 17.080 -9.055 -27.977 1.00 89.38 226 ASP A C 1
ATOM 1694 O O . ASP A 1 226 ? 16.064 -8.570 -28.473 1.00 89.38 226 ASP A O 1
ATOM 1698 N N . GLY A 1 227 ? 17.545 -8.671 -26.785 1.00 92.38 227 GLY A N 1
ATOM 1699 C CA . GLY A 1 227 ? 16.926 -7.698 -25.897 1.00 92.38 227 GLY A CA 1
ATOM 1700 C C . GLY A 1 227 ? 15.885 -8.301 -24.956 1.00 92.38 227 GLY A C 1
ATOM 1701 O O . GLY A 1 227 ? 15.358 -9.385 -25.189 1.00 92.38 227 GLY A O 1
ATOM 1702 N N . SER A 1 228 ? 15.583 -7.589 -23.878 1.00 96.25 228 SER A N 1
ATOM 1703 C CA . SER A 1 228 ? 14.370 -7.783 -23.080 1.00 96.25 228 SER A CA 1
ATOM 1704 C C . SER A 1 228 ? 13.593 -6.474 -23.039 1.00 96.25 228 SER A C 1
ATOM 1706 O O . SER A 1 228 ? 14.182 -5.401 -23.168 1.00 96.25 228 SER A O 1
ATOM 1708 N N . PHE A 1 229 ? 12.275 -6.567 -22.911 1.00 96.75 229 PHE A N 1
ATOM 1709 C CA . PHE A 1 229 ? 11.375 -5.426 -23.019 1.00 96.75 229 PHE A CA 1
ATOM 1710 C C . PHE A 1 229 ? 10.549 -5.302 -21.747 1.00 96.75 229 PHE A C 1
ATOM 1712 O O . PHE A 1 229 ? 10.014 -6.303 -21.269 1.00 96.75 229 PHE A O 1
ATOM 1719 N N . LEU A 1 230 ? 10.464 -4.081 -21.233 1.00 97.19 230 LEU A N 1
ATOM 1720 C CA . LEU A 1 230 ? 9.635 -3.671 -20.109 1.00 97.19 230 LEU A CA 1
ATOM 1721 C C . LEU A 1 230 ? 8.578 -2.694 -20.624 1.00 97.19 230 LEU A C 1
ATOM 1723 O O . LEU A 1 230 ? 8.905 -1.781 -21.382 1.00 97.19 230 LEU A O 1
ATOM 1727 N N . ASP A 1 231 ? 7.335 -2.882 -20.203 1.00 96.38 231 ASP A N 1
ATOM 1728 C CA . ASP A 1 231 ? 6.228 -1.989 -20.532 1.00 96.38 231 ASP A CA 1
ATOM 1729 C C . ASP A 1 231 ? 5.262 -1.836 -19.340 1.00 96.38 231 ASP A C 1
ATOM 1731 O O . ASP A 1 231 ? 5.281 -2.669 -18.430 1.00 96.38 231 ASP A O 1
ATOM 1735 N N . ALA A 1 232 ? 4.453 -0.773 -19.335 1.00 94.94 232 ALA A N 1
ATOM 1736 C CA . ALA A 1 232 ? 3.385 -0.486 -18.370 1.00 94.94 232 ALA A CA 1
ATOM 1737 C C . ALA A 1 232 ? 3.738 -0.782 -16.899 1.00 94.94 232 ALA A C 1
ATOM 1739 O O . ALA A 1 232 ? 3.141 -1.667 -16.281 1.00 94.94 232 ALA A O 1
ATOM 1740 N N . VAL A 1 233 ? 4.712 -0.065 -16.329 1.00 97.44 233 VAL A N 1
ATOM 1741 C CA . VAL A 1 233 ? 5.016 -0.174 -14.892 1.00 97.44 233 VAL A CA 1
ATOM 1742 C C . VAL A 1 233 ? 3.953 0.592 -14.117 1.00 97.44 233 VAL A C 1
ATOM 1744 O O . VAL A 1 233 ? 3.840 1.803 -14.264 1.00 97.44 233 VAL A O 1
ATOM 1747 N N . ILE A 1 234 ? 3.184 -0.106 -13.295 1.00 97.00 234 ILE A N 1
ATOM 1748 C CA . ILE A 1 234 ? 2.081 0.427 -12.499 1.00 97.00 234 ILE A CA 1
ATOM 1749 C C . ILE A 1 234 ? 2.341 0.050 -11.045 1.00 97.00 234 ILE A C 1
ATOM 1751 O O . ILE A 1 234 ? 2.546 -1.123 -10.744 1.00 97.00 234 ILE A O 1
ATOM 1755 N N . ILE A 1 235 ? 2.331 1.032 -10.154 1.00 97.19 235 ILE A N 1
ATOM 1756 C CA . ILE A 1 235 ? 2.372 0.844 -8.709 1.00 97.19 235 ILE A CA 1
ATOM 1757 C C . ILE A 1 235 ? 1.039 1.347 -8.170 1.00 97.19 235 ILE A C 1
ATOM 1759 O O . ILE A 1 235 ? 0.734 2.528 -8.304 1.00 97.19 235 ILE A O 1
ATOM 1763 N N . GLU A 1 236 ? 0.248 0.443 -7.613 1.00 94.81 236 GLU A N 1
ATOM 1764 C CA . GLU A 1 236 ? -0.977 0.760 -6.882 1.00 94.81 236 GLU A CA 1
ATOM 1765 C C . GLU A 1 236 ? -0.609 0.761 -5.400 1.00 94.81 236 GLU A C 1
ATOM 1767 O O . GLU A 1 236 ? -0.133 -0.256 -4.884 1.00 94.81 236 GLU A O 1
ATOM 1772 N N . THR A 1 237 ? -0.753 1.893 -4.724 1.00 91.06 237 THR A N 1
ATOM 1773 C CA . THR A 1 237 ? -0.551 1.969 -3.273 1.00 91.06 237 THR A CA 1
ATOM 1774 C C . THR A 1 237 ? -1.837 1.597 -2.543 1.00 91.06 237 THR A C 1
ATOM 1776 O O . THR A 1 237 ? -2.913 1.622 -3.130 1.00 91.06 237 THR A O 1
ATOM 1779 N N . GLU A 1 238 ? -1.731 1.212 -1.270 1.00 81.38 238 GLU A N 1
ATOM 1780 C CA . GLU A 1 238 ? -2.900 1.019 -0.395 1.00 81.38 238 GLU A CA 1
ATOM 1781 C C . GLU A 1 238 ? -3.900 -0.050 -0.880 1.00 81.38 238 GLU A C 1
ATOM 1783 O O . GLU A 1 238 ? -5.098 0.034 -0.638 1.00 81.38 238 GLU A O 1
ATOM 1788 N N . ILE A 1 239 ? -3.413 -1.103 -1.546 1.00 74.88 239 ILE A N 1
ATOM 1789 C CA . ILE A 1 239 ? -4.256 -2.108 -2.227 1.00 74.88 239 ILE A CA 1
ATOM 1790 C C . ILE A 1 239 ? -5.183 -2.931 -1.316 1.00 74.88 239 ILE A C 1
ATOM 1792 O O . ILE A 1 239 ? -6.062 -3.619 -1.831 1.00 74.88 239 ILE A O 1
ATOM 1796 N N . ASP A 1 240 ? -4.978 -2.876 0.001 1.00 69.56 240 ASP A N 1
ATOM 1797 C CA . ASP A 1 240 ? -5.828 -3.510 1.016 1.00 69.56 240 ASP A CA 1
ATOM 1798 C C . ASP A 1 240 ? -6.243 -2.524 2.115 1.00 69.56 240 ASP A C 1
ATOM 1800 O O . ASP A 1 240 ? -6.654 -2.953 3.195 1.00 69.56 240 ASP A O 1
ATOM 1804 N N . LYS A 1 241 ? -6.109 -1.211 1.881 1.00 73.00 241 LYS A N 1
ATOM 1805 C CA . LYS A 1 241 ? -6.667 -0.232 2.810 1.00 73.00 241 LYS A CA 1
ATOM 1806 C C . LYS A 1 241 ? -8.182 -0.289 2.654 1.00 73.00 241 LYS A C 1
ATOM 1808 O O . LYS A 1 241 ? -8.747 0.202 1.679 1.00 73.00 241 LYS A O 1
ATOM 1813 N N . LEU A 1 242 ? -8.806 -1.015 3.571 1.00 80.94 242 LEU A N 1
ATOM 1814 C CA . LEU A 1 242 ? -10.250 -1.041 3.721 1.00 80.94 242 LEU A CA 1
ATOM 1815 C C . LEU A 1 242 ? -10.712 0.384 4.026 1.00 80.94 242 LEU A C 1
ATOM 1817 O O . LEU A 1 242 ? -10.061 1.068 4.815 1.00 80.94 242 LEU A O 1
ATOM 1821 N N . SER A 1 243 ? -11.827 0.822 3.444 1.00 88.38 243 SER A N 1
ATOM 1822 C CA . SER A 1 243 ? -12.417 2.096 3.868 1.00 88.38 243 SER A CA 1
ATOM 1823 C C . SER A 1 243 ? -12.774 2.053 5.366 1.00 88.38 243 SER A C 1
ATOM 1825 O O . SER A 1 243 ? -12.954 0.955 5.912 1.00 88.38 243 SER A O 1
ATOM 1827 N N . PRO A 1 244 ? -12.941 3.204 6.042 1.00 93.62 244 PRO A N 1
ATOM 1828 C CA . PRO A 1 244 ? -13.463 3.259 7.407 1.00 93.62 244 PRO A CA 1
ATOM 1829 C C . PRO A 1 244 ? -14.682 2.348 7.643 1.00 93.62 244 PRO A C 1
ATOM 1831 O O . PRO A 1 244 ? -14.733 1.600 8.619 1.00 93.62 244 PRO A O 1
ATOM 1834 N N . GLU A 1 245 ? -15.642 2.328 6.714 1.00 94.06 245 GLU A N 1
ATOM 1835 C CA . GLU A 1 245 ? -16.823 1.463 6.777 1.00 94.06 245 GLU A CA 1
ATOM 1836 C C . GLU A 1 245 ? -16.476 -0.025 6.656 1.00 94.06 245 GLU A C 1
ATOM 1838 O O . GLU A 1 245 ? -17.016 -0.856 7.390 1.00 94.06 245 GLU A O 1
ATOM 1843 N N . GLU A 1 246 ? -15.584 -0.381 5.729 1.00 88.06 246 GLU A N 1
ATOM 1844 C CA . GLU A 1 246 ? -15.142 -1.762 5.533 1.00 88.06 246 GLU A CA 1
ATOM 1845 C C . GLU A 1 246 ? -14.374 -2.292 6.750 1.00 88.06 246 GLU A C 1
ATOM 1847 O O . GLU A 1 246 ? -14.600 -3.435 7.157 1.00 88.06 246 GLU A O 1
ATOM 1852 N N . GLN A 1 247 ? -13.543 -1.458 7.382 1.00 92.38 247 GLN A N 1
ATOM 1853 C CA . GLN A 1 247 ? -12.863 -1.788 8.636 1.00 92.38 247 GLN A CA 1
ATOM 1854 C C . GLN A 1 247 ? -13.866 -2.002 9.774 1.00 92.38 247 GLN A C 1
ATOM 1856 O O . GLN A 1 247 ? -13.831 -3.052 10.415 1.00 92.38 247 GLN A O 1
ATOM 1861 N N . ILE A 1 248 ? -14.823 -1.083 9.975 1.00 95.00 248 ILE A N 1
ATOM 1862 C CA . ILE A 1 248 ? -15.874 -1.231 10.999 1.00 95.00 248 ILE A CA 1
ATOM 1863 C C . ILE A 1 248 ? -16.658 -2.535 10.795 1.00 95.00 248 ILE A C 1
ATOM 1865 O O . ILE A 1 248 ? -16.934 -3.260 11.754 1.00 95.00 248 ILE A O 1
ATOM 1869 N N . MET A 1 249 ? -17.017 -2.864 9.552 1.00 92.25 249 MET A N 1
ATOM 1870 C CA . MET A 1 249 ? -17.721 -4.110 9.245 1.00 92.25 249 MET A CA 1
ATOM 1871 C C . MET A 1 249 ? -16.876 -5.357 9.497 1.00 92.25 249 MET A C 1
ATOM 1873 O O . MET A 1 249 ? -17.420 -6.360 9.966 1.00 92.25 249 MET A O 1
ATOM 1877 N N . GLN A 1 250 ? -15.580 -5.315 9.184 1.00 89.62 250 GLN A N 1
ATOM 1878 C CA . GLN A 1 250 ? -14.668 -6.417 9.464 1.00 89.62 250 GLN A CA 1
ATOM 1879 C C . GLN A 1 250 ? -14.552 -6.642 10.976 1.00 89.62 250 GLN A C 1
ATOM 1881 O O . GLN A 1 250 ? -14.779 -7.760 11.436 1.00 89.62 250 GLN A O 1
ATOM 1886 N N . THR A 1 251 ? -14.336 -5.585 11.764 1.00 94.69 251 THR A N 1
ATOM 1887 C CA . THR A 1 251 ? -14.310 -5.677 13.230 1.00 94.69 251 THR A CA 1
ATOM 1888 C C . THR A 1 251 ? -15.648 -6.182 13.786 1.00 94.69 251 THR A C 1
ATOM 1890 O O . THR A 1 251 ? -15.674 -7.035 14.673 1.00 94.69 251 THR A O 1
ATOM 1893 N N . ALA A 1 252 ? -16.785 -5.729 13.245 1.00 95.56 252 ALA A N 1
ATOM 1894 C CA . ALA A 1 252 ? -18.101 -6.234 13.638 1.00 95.56 252 ALA A CA 1
ATOM 1895 C C . ALA A 1 252 ? -18.269 -7.739 13.339 1.00 95.56 252 ALA A C 1
ATOM 1897 O O . ALA A 1 252 ? -18.876 -8.468 14.129 1.00 95.56 252 ALA A O 1
ATOM 1898 N N . ALA A 1 253 ? -17.728 -8.229 12.220 1.00 90.44 253 ALA A N 1
ATOM 1899 C CA . ALA A 1 253 ? -17.717 -9.655 11.909 1.00 90.44 253 ALA A CA 1
ATOM 1900 C C . ALA A 1 253 ? -16.849 -10.446 12.904 1.00 90.44 253 ALA A C 1
ATOM 1902 O O . ALA A 1 253 ? -17.299 -11.474 13.413 1.00 90.44 253 ALA A O 1
ATOM 1903 N N . ASP A 1 254 ? -15.669 -9.929 13.250 1.00 91.56 254 ASP A N 1
ATOM 1904 C CA . ASP A 1 254 ? -14.765 -10.558 14.218 1.00 91.56 254 ASP A CA 1
ATOM 1905 C C . ASP A 1 254 ? -15.406 -10.636 15.620 1.00 91.56 254 ASP A C 1
ATOM 1907 O O . ASP A 1 254 ? -15.348 -11.672 16.288 1.00 91.56 254 ASP A O 1
ATOM 1911 N N . ILE A 1 255 ? -16.120 -9.586 16.045 1.00 96.06 255 ILE A N 1
ATOM 1912 C CA . ILE A 1 255 ? -16.882 -9.574 17.305 1.00 96.06 255 ILE A CA 1
ATOM 1913 C C . ILE A 1 255 ? -17.987 -10.641 17.306 1.00 96.06 255 ILE A C 1
ATOM 1915 O O . ILE A 1 255 ? -18.192 -11.337 18.305 1.00 96.06 255 ILE A O 1
ATOM 1919 N N . LEU A 1 256 ? -18.704 -10.812 16.194 1.00 94.06 256 LEU A N 1
ATOM 1920 C CA . LEU A 1 256 ? -19.723 -11.857 16.085 1.00 94.06 256 LEU A CA 1
ATOM 1921 C C . LEU A 1 256 ? -19.136 -13.264 16.190 1.00 94.06 256 LEU A C 1
ATOM 1923 O O . LEU A 1 256 ? -19.768 -14.140 16.790 1.00 94.06 256 LEU A O 1
ATOM 1927 N N . ASP A 1 257 ? -17.945 -13.482 15.638 1.00 91.25 257 ASP A N 1
ATOM 1928 C CA . ASP A 1 257 ? -17.237 -14.751 15.765 1.00 91.25 257 ASP A CA 1
ATOM 1929 C C . ASP A 1 257 ? -16.846 -15.032 17.225 1.00 91.25 257 ASP A C 1
ATOM 1931 O O . ASP A 1 257 ? -16.981 -16.174 17.678 1.00 91.25 257 ASP A O 1
ATOM 1935 N N . LEU A 1 258 ? -16.476 -14.007 18.004 1.00 95.12 258 LEU A N 1
ATOM 1936 C CA . LEU A 1 258 ? -16.242 -14.145 19.449 1.00 95.12 258 LEU A CA 1
ATOM 1937 C C . LEU A 1 258 ? -17.508 -14.557 20.209 1.00 95.12 258 LEU A C 1
ATOM 1939 O O . LEU A 1 258 ? -17.472 -15.512 20.989 1.00 95.12 258 LEU A O 1
ATOM 1943 N N . ILE A 1 259 ? -18.645 -13.908 19.940 1.00 95.00 259 ILE A N 1
ATOM 1944 C CA . ILE A 1 259 ? -19.937 -14.285 20.541 1.00 95.00 259 ILE A CA 1
ATOM 1945 C C . ILE A 1 259 ? -20.300 -15.731 20.162 1.00 95.00 259 ILE A C 1
ATOM 1947 O O . ILE A 1 259 ? -20.774 -16.515 20.990 1.00 95.00 259 ILE A O 1
ATOM 1951 N N . ALA A 1 260 ? -20.075 -16.116 18.903 1.00 93.12 260 ALA A N 1
ATOM 1952 C CA . ALA A 1 260 ? -20.370 -17.459 18.415 1.00 93.12 260 ALA A CA 1
ATOM 1953 C C . ALA A 1 260 ? -19.442 -18.536 19.006 1.00 93.12 260 ALA A C 1
ATOM 1955 O O . ALA A 1 260 ? -19.856 -19.698 19.114 1.00 93.12 260 ALA A O 1
ATOM 1956 N N . ALA A 1 261 ? -18.214 -18.172 19.387 1.00 94.50 261 ALA A N 1
ATOM 1957 C CA . ALA A 1 261 ? -17.235 -19.078 19.979 1.00 94.50 261 ALA A CA 1
ATOM 1958 C C . ALA A 1 261 ? -17.602 -19.509 21.411 1.00 94.50 261 ALA A C 1
ATOM 1960 O O . ALA A 1 261 ? -17.315 -20.653 21.780 1.00 94.50 261 ALA A O 1
ATOM 1961 N N . ASP A 1 262 ? -18.289 -18.659 22.187 1.00 95.94 262 ASP A N 1
ATOM 1962 C CA . ASP A 1 262 ? -18.793 -18.998 23.527 1.00 95.94 262 ASP A CA 1
ATOM 1963 C C . ASP A 1 262 ? -20.295 -18.690 23.710 1.00 95.94 262 ASP A C 1
ATOM 1965 O O . ASP A 1 262 ? -20.693 -17.783 24.445 1.00 95.94 262 ASP A O 1
ATOM 1969 N N . PRO A 1 263 ? -21.184 -19.502 23.109 1.00 94.56 263 PRO A N 1
ATOM 1970 C CA . PRO A 1 263 ? -22.621 -19.228 23.091 1.00 94.56 263 PRO A CA 1
ATOM 1971 C C . PRO A 1 263 ? -23.318 -19.381 24.454 1.00 94.56 263 PRO A C 1
ATOM 1973 O O . PRO A 1 263 ? -24.537 -19.219 24.524 1.00 94.56 263 PRO A O 1
ATOM 1976 N N . ASN A 1 264 ? -22.603 -19.773 25.517 1.00 95.81 264 ASN A N 1
ATOM 1977 C CA . ASN A 1 264 ? -23.168 -19.896 26.866 1.00 95.81 264 ASN A CA 1
ATOM 1978 C C . ASN A 1 264 ? -22.746 -18.748 27.793 1.00 95.81 264 ASN A C 1
ATOM 1980 O O . ASN A 1 264 ? -23.193 -18.720 28.942 1.00 95.81 264 ASN A O 1
ATOM 1984 N N . ASN A 1 265 ? -21.898 -17.834 27.322 1.00 96.69 265 ASN A N 1
ATOM 1985 C CA . ASN A 1 265 ? -21.465 -16.674 28.080 1.00 96.69 265 ASN A CA 1
ATOM 1986 C C . ASN A 1 265 ? -22.392 -15.483 27.790 1.00 96.69 265 ASN A C 1
ATOM 1988 O O . ASN A 1 265 ? -22.145 -14.683 26.893 1.00 96.69 265 ASN A O 1
ATOM 1992 N N . GLU A 1 266 ? -23.503 -15.406 28.532 1.00 96.31 266 GLU A N 1
ATOM 1993 C CA . GLU A 1 266 ? -24.513 -14.346 28.364 1.00 96.31 266 GLU A CA 1
ATOM 1994 C C . GLU A 1 266 ? -23.950 -12.945 28.653 1.00 96.31 266 GLU A C 1
ATOM 1996 O O . GLU A 1 266 ? -24.398 -11.987 28.038 1.00 96.31 266 GLU A O 1
ATOM 2001 N N . GLU A 1 267 ? -22.970 -12.834 29.555 1.00 96.75 267 GLU A N 1
ATOM 2002 C CA . GLU A 1 267 ? -22.346 -11.561 29.940 1.00 96.75 267 GLU A CA 1
ATOM 2003 C C . GLU A 1 267 ? -21.404 -11.037 28.849 1.00 96.75 267 GLU A C 1
ATOM 2005 O O . GLU A 1 267 ? -21.500 -9.875 28.465 1.00 96.75 267 GLU A O 1
ATOM 2010 N N . LEU A 1 268 ? -20.565 -11.914 28.281 1.00 95.31 268 LEU A N 1
ATOM 2011 C CA . LEU A 1 268 ? -19.758 -11.589 27.101 1.00 95.31 268 LEU A CA 1
ATOM 2012 C C . LEU A 1 268 ? -20.641 -11.165 25.928 1.00 95.31 268 LEU A C 1
ATOM 2014 O O . LEU A 1 268 ? -20.341 -10.175 25.267 1.00 95.31 268 LEU A O 1
ATOM 2018 N N . ALA A 1 269 ? -21.709 -11.926 25.667 1.00 95.56 269 ALA A N 1
ATOM 2019 C CA . ALA A 1 269 ? -22.631 -11.611 24.589 1.00 95.56 269 ALA A CA 1
ATOM 2020 C C . ALA A 1 269 ? -23.221 -10.212 24.791 1.00 95.56 269 ALA A C 1
ATOM 2022 O O . ALA A 1 269 ? -22.969 -9.363 23.952 1.00 95.56 269 ALA A O 1
ATOM 2023 N N . ASP A 1 270 ? -23.900 -9.942 25.912 1.00 95.44 270 ASP A N 1
ATOM 2024 C CA . ASP A 1 270 ? -24.524 -8.638 26.213 1.00 95.44 270 ASP A CA 1
ATOM 2025 C C . ASP A 1 270 ? -23.553 -7.467 25.980 1.00 95.44 270 ASP A C 1
ATOM 2027 O O . ASP A 1 270 ? -23.876 -6.519 25.268 1.00 95.44 270 ASP A O 1
ATOM 2031 N N . LYS A 1 271 ? -22.312 -7.593 26.466 1.00 95.88 271 LYS A N 1
ATOM 2032 C CA . LYS A 1 271 ? -21.289 -6.555 26.311 1.00 95.88 271 LYS A CA 1
ATOM 2033 C C . LYS A 1 271 ? -20.841 -6.351 24.859 1.00 95.88 271 LYS A C 1
ATOM 2035 O O . LYS A 1 271 ? -20.691 -5.218 24.418 1.00 95.88 271 LYS A O 1
ATOM 2040 N N . LEU A 1 272 ? -20.625 -7.427 24.102 1.00 96.50 272 LEU A N 1
ATOM 2041 C CA . LEU A 1 272 ? -20.240 -7.342 22.688 1.00 96.50 272 LEU A CA 1
ATOM 2042 C C . LEU A 1 272 ? -21.417 -6.957 21.773 1.00 96.50 272 LEU A C 1
ATOM 2044 O O . LEU A 1 272 ? -21.204 -6.381 20.707 1.00 96.50 272 LEU A O 1
ATOM 2048 N N . GLU A 1 273 ? -22.655 -7.244 22.180 1.00 95.88 273 GLU A N 1
ATOM 2049 C CA . GLU A 1 273 ? -23.869 -6.771 21.511 1.00 95.88 273 GLU A CA 1
ATOM 2050 C C . GLU A 1 273 ? -23.977 -5.233 21.585 1.00 95.88 273 GLU A C 1
ATOM 2052 O O . GLU A 1 273 ? -24.361 -4.614 20.588 1.00 95.88 273 GLU A O 1
ATOM 2057 N N . ASP A 1 274 ? -23.573 -4.617 22.705 1.00 96.44 274 ASP A N 1
ATOM 2058 C CA . ASP A 1 274 ? -23.486 -3.155 22.850 1.00 96.44 274 ASP A CA 1
ATOM 2059 C C . ASP A 1 274 ? -22.427 -2.555 21.907 1.00 96.44 274 ASP A C 1
ATOM 2061 O O . ASP A 1 274 ? -22.730 -1.620 21.161 1.00 96.44 274 ASP A O 1
ATOM 2065 N N . VAL A 1 275 ? -21.229 -3.157 21.838 1.00 97.31 275 VAL A N 1
ATOM 2066 C CA . VAL A 1 275 ? -20.169 -2.745 20.894 1.00 97.31 275 VAL A CA 1
ATOM 2067 C C . VAL A 1 275 ? -20.688 -2.783 19.454 1.00 97.31 275 VAL A C 1
ATOM 2069 O O . VAL A 1 275 ? -20.556 -1.808 18.716 1.00 97.31 275 VAL A O 1
ATOM 2072 N N . LEU A 1 276 ? -21.337 -3.881 19.050 1.00 96.31 276 LEU A N 1
ATOM 2073 C CA . LEU A 1 276 ? -21.929 -4.007 17.715 1.00 96.31 276 LEU A CA 1
ATOM 2074 C C . LEU A 1 276 ? -22.982 -2.930 17.442 1.00 96.31 276 LEU A C 1
ATOM 2076 O O . LEU A 1 276 ? -23.064 -2.444 16.316 1.00 96.31 276 LEU A O 1
ATOM 2080 N N . SER A 1 277 ? -23.785 -2.556 18.442 1.00 95.75 277 SER A N 1
ATOM 2081 C CA . SER A 1 277 ? -24.767 -1.481 18.292 1.00 95.75 277 SER A CA 1
ATOM 2082 C C . SER A 1 277 ? -24.093 -0.143 17.992 1.00 95.75 277 SER A C 1
ATOM 2084 O O . SER A 1 277 ? -24.539 0.558 17.088 1.00 95.75 277 SER A O 1
ATOM 2086 N N . GLU A 1 278 ? -23.020 0.201 18.706 1.00 97.81 278 GLU A N 1
ATOM 2087 C CA . GLU A 1 278 ? -22.278 1.444 18.465 1.00 97.81 278 GLU A CA 1
ATOM 2088 C C . GLU A 1 278 ? -21.576 1.428 17.094 1.00 97.81 278 GLU A C 1
ATOM 2090 O O . GLU A 1 278 ? -21.593 2.434 16.390 1.00 97.81 278 GLU A O 1
ATOM 2095 N N . LEU A 1 279 ? -21.040 0.284 16.650 1.00 96.88 279 LEU A N 1
ATOM 2096 C CA . LEU A 1 279 ? -20.448 0.152 15.309 1.00 96.88 279 LEU A CA 1
ATOM 2097 C C . LEU A 1 279 ? -21.479 0.308 14.181 1.00 96.88 279 LEU A C 1
ATOM 2099 O O . LEU A 1 279 ? -21.184 0.925 13.161 1.00 96.88 279 LEU A O 1
ATOM 2103 N N . MET A 1 280 ? -22.693 -0.223 14.349 1.00 95.75 280 MET A N 1
ATOM 2104 C CA . MET A 1 280 ? -23.766 -0.021 13.367 1.00 95.75 280 MET A CA 1
ATOM 2105 C C . MET A 1 280 ? -24.238 1.434 13.340 1.00 95.75 280 MET A C 1
ATOM 2107 O O . MET A 1 280 ? -24.446 1.980 12.260 1.00 95.75 280 MET A O 1
ATOM 2111 N N . ASP A 1 281 ? -24.351 2.075 14.505 1.00 95.69 281 ASP A N 1
ATOM 2112 C CA . ASP A 1 281 ? -24.642 3.506 14.576 1.00 95.69 281 ASP A CA 1
ATOM 2113 C C . ASP A 1 281 ? -23.528 4.325 13.893 1.00 95.69 281 ASP A C 1
ATOM 2115 O O . ASP A 1 281 ? -23.830 5.276 13.183 1.00 95.69 281 ASP A O 1
ATOM 2119 N N . ALA A 1 282 ? -22.250 3.954 14.047 1.00 96.62 282 ALA A N 1
ATOM 2120 C CA . ALA A 1 282 ? -21.140 4.617 13.355 1.00 96.62 282 ALA A CA 1
ATOM 2121 C C . ALA A 1 282 ? -21.266 4.518 11.824 1.00 96.62 282 ALA A C 1
ATOM 2123 O O . ALA A 1 282 ? -21.091 5.519 11.130 1.00 96.62 282 ALA A O 1
ATOM 2124 N N . LEU A 1 283 ? -21.623 3.341 11.296 1.00 95.75 283 LEU A N 1
ATOM 2125 C CA . LEU A 1 283 ? -21.889 3.158 9.863 1.00 95.75 283 LEU A CA 1
ATOM 2126 C C . LEU A 1 283 ? -23.068 4.018 9.386 1.00 95.75 283 LEU A C 1
ATOM 2128 O O . LEU A 1 283 ? -22.959 4.681 8.356 1.00 95.75 283 LEU A O 1
ATOM 2132 N N . ASP A 1 284 ? -24.163 4.072 10.150 1.00 95.69 284 ASP A N 1
ATOM 2133 C CA . ASP A 1 284 ? -25.324 4.918 9.836 1.00 95.69 284 ASP A CA 1
ATOM 2134 C C . ASP A 1 284 ? -24.947 6.416 9.763 1.00 95.69 284 ASP A C 1
ATOM 2136 O O . ASP A 1 284 ? -25.544 7.178 8.995 1.00 95.69 284 ASP A O 1
ATOM 2140 N N . GLU A 1 285 ? -23.971 6.859 10.561 1.00 97.62 285 GLU A N 1
ATOM 2141 C CA . GLU A 1 285 ? -23.435 8.225 10.539 1.00 97.62 285 GLU A CA 1
ATOM 2142 C C . GLU A 1 285 ? -22.553 8.490 9.302 1.00 97.62 285 GLU A C 1
ATOM 2144 O O . GLU A 1 285 ? -22.690 9.548 8.673 1.00 97.62 285 GLU A O 1
ATOM 2149 N N . LEU A 1 286 ? -21.720 7.522 8.898 1.00 96.19 286 LEU A N 1
ATOM 2150 C CA . LEU A 1 286 ? -20.883 7.601 7.690 1.00 96.19 286 LEU A CA 1
ATOM 2151 C C . LEU A 1 286 ? -21.707 7.559 6.390 1.00 96.19 286 LEU A C 1
ATOM 2153 O O . LEU A 1 286 ? -21.373 8.232 5.418 1.00 96.19 286 LEU A O 1
ATOM 2157 N N . GLU A 1 287 ? -22.850 6.866 6.373 1.00 95.19 287 GLU A N 1
ATOM 2158 C CA . GLU A 1 287 ? -23.738 6.798 5.200 1.00 95.19 287 GLU A CA 1
ATOM 2159 C C . GLU A 1 287 ? -24.530 8.098 4.919 1.00 95.19 287 GLU A C 1
ATOM 2161 O O . GLU A 1 287 ? -25.234 8.210 3.902 1.00 95.19 287 GLU A O 1
ATOM 2166 N N . LYS A 1 288 ? -24.462 9.107 5.799 1.00 95.56 288 LYS A N 1
ATOM 2167 C CA . LYS A 1 288 ? -25.153 10.393 5.601 1.00 95.56 288 LYS A CA 1
ATOM 2168 C C . LYS A 1 288 ? -24.584 11.171 4.404 1.00 95.56 288 LYS A C 1
ATOM 2170 O O . LYS A 1 288 ? -23.542 10.868 3.839 1.00 95.56 288 LYS A O 1
ATOM 2175 N N . THR A 1 289 ? -25.305 12.202 3.946 1.00 95.38 289 THR A N 1
ATOM 2176 C CA . THR A 1 289 ? -24.857 13.060 2.829 1.00 95.38 289 THR A CA 1
ATOM 2177 C C . THR A 1 289 ? -24.954 14.555 3.191 1.00 95.38 289 THR A C 1
ATOM 2179 O O . THR A 1 289 ? -26.056 15.115 3.117 1.00 95.38 289 THR A O 1
ATOM 2182 N N . PRO A 1 290 ? -23.830 15.229 3.525 1.00 94.31 290 PRO A N 1
ATOM 2183 C CA . PRO A 1 290 ? -22.490 14.645 3.698 1.00 94.31 290 PRO A CA 1
ATOM 2184 C C . PRO A 1 290 ? -22.424 13.689 4.911 1.00 94.31 290 PRO A C 1
ATOM 2186 O O . PRO A 1 290 ? -23.321 13.771 5.759 1.00 94.31 290 PRO A O 1
ATOM 2189 N N . PRO A 1 291 ? -21.416 12.799 4.975 1.00 96.31 291 PRO A N 1
ATOM 2190 C CA . PRO A 1 291 ? -21.131 11.982 6.158 1.00 96.31 291 PRO A CA 1
ATOM 2191 C C . PRO A 1 291 ? -20.994 12.835 7.427 1.00 96.31 291 PRO A C 1
ATOM 2193 O O . PRO A 1 291 ? -20.546 13.981 7.354 1.00 96.31 291 PRO A O 1
ATOM 2196 N N . ASP A 1 292 ? -21.395 12.294 8.580 1.00 98.00 292 ASP A N 1
ATOM 2197 C CA . ASP A 1 292 ? -21.215 12.933 9.894 1.00 98.00 292 ASP A CA 1
ATOM 2198 C C . ASP A 1 292 ? -20.046 12.262 10.633 1.00 98.00 292 ASP A C 1
ATOM 2200 O O . ASP A 1 292 ? -20.226 11.438 11.534 1.00 98.00 292 ASP A O 1
ATOM 2204 N N . ASN A 1 293 ? -18.824 12.583 10.198 1.00 97.81 293 ASN A N 1
ATOM 2205 C CA . ASN A 1 293 ? -17.607 11.916 10.664 1.00 97.81 293 ASN A CA 1
ATOM 2206 C C . ASN A 1 293 ? -17.399 12.086 12.177 1.00 97.81 293 ASN A C 1
ATOM 2208 O O . ASN A 1 293 ? -17.009 11.139 12.856 1.00 97.81 293 ASN A O 1
ATOM 2212 N N . GLN A 1 294 ? -17.705 13.260 12.744 1.00 98.19 294 GLN A N 1
ATOM 2213 C CA . GLN A 1 294 ? -17.576 13.486 14.191 1.00 98.19 294 GLN A CA 1
ATOM 2214 C C . GLN A 1 294 ? -18.526 12.603 15.003 1.00 98.19 294 GLN A C 1
ATOM 2216 O O . GLN A 1 294 ? -18.144 12.084 16.059 1.00 98.19 294 GLN A O 1
ATOM 2221 N N . ALA A 1 295 ? -19.767 12.438 14.536 1.00 98.12 295 ALA A N 1
ATOM 2222 C CA . ALA A 1 295 ? -20.711 11.539 15.179 1.00 98.12 295 ALA A CA 1
ATOM 2223 C C . ALA A 1 295 ? -20.250 10.081 15.057 1.00 98.12 295 ALA A C 1
ATOM 2225 O O . ALA A 1 295 ? -20.257 9.378 16.068 1.00 98.12 295 ALA A O 1
ATOM 2226 N N . ALA A 1 296 ? -19.772 9.662 13.880 1.00 98.12 296 ALA A N 1
ATOM 2227 C CA . ALA A 1 296 ? -19.214 8.328 13.664 1.00 98.12 296 ALA A CA 1
ATOM 2228 C C . ALA A 1 296 ? -18.027 8.036 14.600 1.00 98.12 296 ALA A C 1
ATOM 2230 O O . ALA A 1 296 ? -18.040 7.034 15.313 1.00 98.12 296 ALA A O 1
ATOM 2231 N N . VAL A 1 297 ? -17.046 8.940 14.705 1.00 98.31 297 VAL A N 1
ATOM 2232 C CA . VAL A 1 297 ? -15.914 8.776 15.636 1.00 98.31 297 VAL A CA 1
ATOM 2233 C C . VAL A 1 297 ? -16.383 8.759 17.093 1.00 98.31 297 VAL A C 1
ATOM 2235 O O . VAL A 1 297 ? -15.881 7.976 17.895 1.00 98.31 297 VAL A O 1
ATOM 2238 N N . GLY A 1 298 ? -17.400 9.549 17.453 1.00 98.19 298 GLY A N 1
ATOM 2239 C CA . GLY A 1 298 ? -18.006 9.481 18.786 1.00 98.19 298 GLY A CA 1
ATOM 2240 C C . GLY A 1 298 ? -18.649 8.126 19.108 1.00 98.19 298 GLY A C 1
ATOM 2241 O O . GLY A 1 298 ? -18.670 7.725 20.270 1.00 98.19 298 GLY A O 1
ATOM 2242 N N . LYS A 1 299 ? -19.152 7.416 18.094 1.00 98.50 299 LYS A N 1
ATOM 2243 C CA . LYS A 1 299 ? -19.681 6.053 18.214 1.00 98.50 299 LYS A CA 1
ATOM 2244 C C . LYS A 1 299 ? -18.570 5.015 18.336 1.00 98.50 299 LYS A C 1
ATOM 2246 O O . LYS A 1 299 ? -18.628 4.159 19.216 1.00 98.50 299 LYS A O 1
ATOM 2251 N N . ILE A 1 300 ? -17.511 5.166 17.545 1.00 98.44 300 ILE A N 1
ATOM 2252 C CA . ILE A 1 300 ? -16.289 4.359 17.651 1.00 98.44 300 ILE A CA 1
ATOM 2253 C C . ILE A 1 300 ? -15.662 4.490 19.052 1.00 98.44 300 ILE A C 1
ATOM 2255 O O . ILE A 1 300 ? -15.306 3.486 19.660 1.00 98.44 300 ILE A O 1
ATOM 2259 N N . GLU A 1 301 ? -15.598 5.700 19.615 1.00 98.62 301 GLU A N 1
ATOM 2260 C CA . GLU A 1 301 ? -15.114 5.959 20.983 1.00 98.62 301 GLU A CA 1
ATOM 2261 C C . GLU A 1 301 ? -15.915 5.176 22.041 1.00 98.62 301 GLU A C 1
ATOM 2263 O O . GLU A 1 301 ? -15.348 4.619 22.986 1.00 98.62 301 GLU A O 1
ATOM 2268 N N . GLY A 1 302 ? -17.242 5.114 21.873 1.00 98.12 302 GLY A N 1
ATOM 2269 C CA . GLY A 1 302 ? -18.135 4.312 22.711 1.00 98.12 302 GLY A CA 1
ATOM 2270 C C . GLY A 1 302 ? -17.825 2.819 22.609 1.00 98.12 302 GLY A C 1
ATOM 2271 O O . GLY A 1 302 ? -17.578 2.178 23.630 1.00 98.12 302 GLY A O 1
ATOM 2272 N N . ALA A 1 303 ? -17.745 2.303 21.379 1.00 98.38 303 ALA A N 1
ATOM 2273 C CA . ALA A 1 303 ? -17.416 0.909 21.084 1.00 98.38 303 ALA A CA 1
ATOM 2274 C C . ALA A 1 303 ? -16.063 0.481 21.685 1.00 98.38 303 ALA A C 1
ATOM 2276 O O . ALA A 1 303 ? -15.975 -0.565 22.329 1.00 98.38 303 ALA A O 1
ATOM 2277 N N . VAL A 1 304 ? -15.020 1.307 21.533 1.00 98.44 304 VAL A N 1
ATOM 2278 C CA . VAL A 1 304 ? -13.696 1.061 22.130 1.00 98.44 304 VAL A CA 1
ATOM 2279 C C . VAL A 1 304 ? -13.784 1.043 23.656 1.00 98.44 304 VAL A C 1
ATOM 2281 O O . VAL A 1 304 ? -13.268 0.121 24.279 1.00 98.44 304 VAL A O 1
ATOM 2284 N N . GLY A 1 305 ? -14.498 1.989 24.274 1.00 98.31 305 GLY A N 1
ATOM 2285 C CA . GLY A 1 305 ? -14.685 1.997 25.728 1.00 98.31 305 GLY A CA 1
ATOM 2286 C C . GLY A 1 305 ? -15.427 0.767 26.269 1.00 98.31 305 GLY A C 1
ATOM 2287 O O . GLY A 1 305 ? -15.142 0.313 27.380 1.00 98.31 305 GLY A O 1
ATOM 2288 N N . ASP A 1 306 ? -16.363 0.206 25.502 1.00 98.38 306 ASP A N 1
ATOM 2289 C CA . ASP A 1 306 ? -17.034 -1.042 25.866 1.00 98.38 306 ASP A CA 1
ATOM 2290 C C . ASP A 1 306 ? -16.128 -2.271 25.695 1.00 98.38 306 ASP A C 1
ATOM 2292 O O . ASP A 1 306 ? -16.165 -3.165 26.547 1.00 98.38 306 ASP A O 1
ATOM 2296 N N . LEU A 1 307 ? -15.261 -2.299 24.678 1.00 98.31 307 LEU A N 1
ATOM 2297 C CA . LEU A 1 307 ? -14.226 -3.331 24.533 1.00 98.31 307 LEU A CA 1
ATOM 2298 C C . LEU A 1 307 ? -13.182 -3.270 25.657 1.00 98.31 307 LEU A C 1
ATOM 2300 O O . LEU A 1 307 ? -12.849 -4.315 26.216 1.00 98.31 307 LEU A O 1
ATOM 2304 N N . GLU A 1 308 ? -12.715 -2.076 26.041 1.00 98.44 308 GLU A N 1
ATOM 2305 C CA . GLU A 1 308 ? -11.798 -1.888 27.178 1.00 98.44 308 GLU A CA 1
ATOM 2306 C C . GLU A 1 308 ? -12.386 -2.497 28.456 1.00 98.44 308 GLU A C 1
ATOM 2308 O O . GLU A 1 308 ? -11.724 -3.276 29.143 1.00 98.44 308 GLU A O 1
ATOM 2313 N N . ALA A 1 309 ? -13.660 -2.205 28.738 1.00 98.06 309 ALA A N 1
ATOM 2314 C CA . ALA A 1 309 ? -14.363 -2.769 29.886 1.00 98.06 309 ALA A CA 1
ATOM 2315 C C . ALA A 1 309 ? -14.498 -4.300 29.792 1.00 98.06 309 ALA A C 1
ATOM 2317 O O . ALA A 1 309 ? -14.299 -4.994 30.785 1.00 98.06 309 ALA A O 1
ATOM 2318 N N . ALA A 1 310 ? -14.786 -4.849 28.605 1.00 97.81 310 ALA A N 1
ATOM 2319 C CA . ALA A 1 310 ? -14.873 -6.297 28.406 1.00 97.81 310 ALA A CA 1
ATOM 2320 C C . ALA A 1 310 ? -13.527 -7.012 28.642 1.00 97.81 310 ALA A C 1
ATOM 2322 O O . ALA A 1 310 ? -13.506 -8.141 29.138 1.00 97.81 310 ALA A O 1
ATOM 2323 N N . VAL A 1 311 ? -12.407 -6.366 28.305 1.00 98.06 311 VAL A N 1
ATOM 2324 C CA . VAL A 1 311 ? -11.058 -6.865 28.609 1.00 98.06 311 VAL A CA 1
ATOM 2325 C C . VAL A 1 311 ? -10.752 -6.758 30.105 1.00 98.06 311 VAL A C 1
ATOM 2327 O O . VAL A 1 311 ? -10.227 -7.711 30.681 1.00 98.06 311 VAL A O 1
ATOM 2330 N N . GLU A 1 312 ? -11.090 -5.636 30.753 1.00 97.75 312 GLU A N 1
ATOM 2331 C CA . GLU A 1 312 ? -10.882 -5.437 32.198 1.00 97.75 312 GLU A CA 1
ATOM 2332 C C . GLU A 1 312 ? -11.653 -6.467 33.039 1.00 97.75 312 GLU A C 1
ATOM 2334 O O . GLU A 1 312 ? -11.112 -7.008 34.006 1.00 97.75 312 GLU A O 1
ATOM 2339 N N . ASP A 1 313 ? -12.881 -6.790 32.629 1.00 97.88 313 ASP A N 1
ATOM 2340 C CA . ASP A 1 313 ? -13.735 -7.794 33.270 1.00 97.88 313 ASP A CA 1
ATOM 2341 C C . ASP A 1 313 ? -13.350 -9.248 32.906 1.00 97.88 313 ASP A C 1
ATOM 2343 O O . ASP A 1 313 ? -14.024 -10.194 33.318 1.00 97.88 313 ASP A O 1
ATOM 2347 N N . GLU A 1 314 ? -12.255 -9.451 32.160 1.00 97.88 314 GLU A N 1
ATOM 2348 C CA . GLU A 1 314 ? -11.755 -10.755 31.691 1.00 97.88 314 GLU A CA 1
ATOM 2349 C C . GLU A 1 314 ? -12.771 -11.538 30.825 1.00 97.88 314 GLU A C 1
ATOM 2351 O O . GLU A 1 314 ? -12.708 -12.769 30.733 1.00 97.88 314 GLU A O 1
ATOM 2356 N N . LEU A 1 315 ? -13.714 -10.842 30.178 1.00 97.81 315 LEU A N 1
ATOM 2357 C CA . LEU A 1 315 ? -14.695 -11.442 29.264 1.00 97.81 315 LEU A CA 1
ATOM 2358 C C . LEU A 1 315 ? -14.084 -11.704 27.884 1.00 97.81 315 LEU A C 1
ATOM 2360 O O . LEU A 1 315 ? -14.390 -12.716 27.252 1.00 97.81 315 LEU A O 1
ATOM 2364 N N . VAL A 1 316 ? -13.206 -10.806 27.435 1.00 97.69 316 VAL A N 1
ATOM 2365 C CA . VAL A 1 316 ? -12.439 -10.919 26.189 1.00 97.69 316 VAL A CA 1
ATOM 2366 C C . VAL A 1 316 ? -10.963 -11.107 26.532 1.00 97.69 316 VAL A C 1
ATOM 2368 O O . VAL A 1 316 ? -10.436 -10.458 27.435 1.00 97.69 316 VAL A O 1
ATOM 2371 N N . ASP A 1 317 ? -10.283 -12.007 25.818 1.00 97.88 317 ASP A N 1
ATOM 2372 C CA . ASP A 1 317 ? -8.832 -12.163 25.954 1.00 97.88 317 ASP A CA 1
ATOM 2373 C C . ASP A 1 317 ? -8.129 -10.838 25.634 1.00 97.88 317 ASP A C 1
ATOM 2375 O O . ASP A 1 317 ? -8.431 -10.204 24.626 1.00 97.88 317 ASP A O 1
ATOM 2379 N N . ALA A 1 318 ? -7.180 -10.427 26.476 1.00 96.94 318 ALA A N 1
ATOM 2380 C CA . ALA A 1 318 ? -6.548 -9.118 26.350 1.00 96.94 318 ALA A CA 1
ATOM 2381 C C . ALA A 1 318 ? -5.849 -8.905 24.999 1.00 96.94 318 ALA A C 1
ATOM 2383 O O . ALA A 1 318 ? -5.866 -7.789 24.496 1.00 96.94 318 ALA A O 1
ATOM 2384 N N . VAL A 1 319 ? -5.260 -9.948 24.396 1.00 93.75 319 VAL A N 1
ATOM 2385 C CA . VAL A 1 319 ? -4.612 -9.822 23.080 1.00 93.75 319 VAL A CA 1
ATOM 2386 C C . VAL A 1 319 ? -5.666 -9.557 22.012 1.00 93.75 319 VAL A C 1
ATOM 2388 O O . VAL A 1 319 ? -5.548 -8.595 21.266 1.00 93.75 319 VAL A O 1
ATOM 2391 N N . VAL A 1 320 ? -6.733 -10.358 22.002 1.00 95.50 320 VAL A N 1
ATOM 2392 C CA . VAL A 1 320 ? -7.845 -10.194 21.055 1.00 95.50 320 VAL A CA 1
ATOM 2393 C C . VAL A 1 320 ? -8.523 -8.833 21.221 1.00 95.50 320 VAL A C 1
ATOM 2395 O O . VAL A 1 320 ? -8.816 -8.162 20.237 1.00 95.50 320 VAL A O 1
ATOM 2398 N N . GLY A 1 321 ? -8.771 -8.412 22.462 1.00 97.38 321 GLY A N 1
ATOM 2399 C CA . GLY A 1 321 ? -9.384 -7.120 22.745 1.00 97.38 321 GLY A CA 1
ATOM 2400 C C . GLY A 1 321 ? -8.511 -5.949 22.296 1.00 97.38 321 GLY A C 1
ATOM 2401 O O . GLY A 1 321 ? -9.034 -5.015 21.698 1.00 97.38 321 GLY A O 1
ATOM 2402 N N . PHE A 1 322 ? -7.194 -6.011 22.525 1.00 94.81 322 PHE A N 1
ATOM 2403 C CA . PHE A 1 322 ? -6.257 -5.003 22.019 1.00 94.81 322 PHE A CA 1
ATOM 2404 C C . PHE A 1 322 ? -6.237 -4.938 20.493 1.00 94.81 322 PHE A C 1
ATOM 2406 O O . PHE A 1 322 ? -6.284 -3.835 19.964 1.00 94.81 322 PHE A O 1
ATOM 2413 N N . ASP A 1 323 ? -6.240 -6.076 19.795 1.00 91.31 323 ASP A N 1
ATOM 2414 C CA . ASP A 1 323 ? -6.275 -6.091 18.328 1.00 91.31 323 ASP A CA 1
ATOM 2415 C C . ASP A 1 323 ? -7.556 -5.421 17.786 1.00 91.31 323 ASP A C 1
ATOM 2417 O O . ASP A 1 323 ? -7.487 -4.605 16.869 1.00 91.31 323 ASP A O 1
ATOM 2421 N N . LEU A 1 324 ? -8.727 -5.708 18.375 1.00 96.31 324 LEU A N 1
ATOM 2422 C CA . LEU A 1 324 ? -10.001 -5.090 17.968 1.00 96.31 324 LEU A CA 1
ATOM 2423 C C . LEU A 1 324 ? -10.049 -3.586 18.265 1.00 96.31 324 LEU A C 1
ATOM 2425 O O . LEU A 1 324 ? -10.557 -2.811 17.457 1.00 96.31 324 LEU A O 1
ATOM 2429 N N . MET A 1 325 ? -9.539 -3.166 19.425 1.00 98.31 325 MET A N 1
ATOM 2430 C CA . MET A 1 325 ? -9.478 -1.747 19.775 1.00 98.31 325 MET A CA 1
ATOM 2431 C C . MET A 1 325 ? -8.513 -0.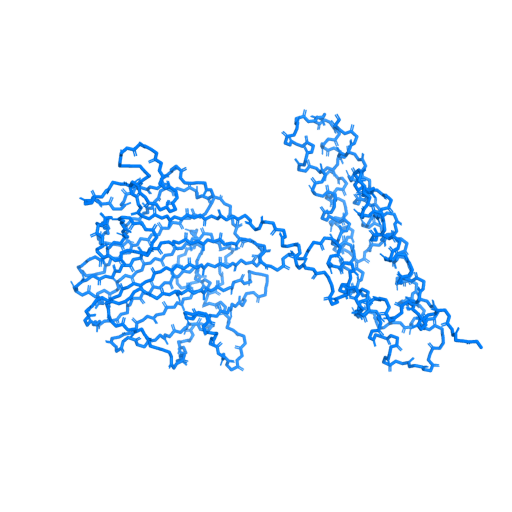992 18.865 1.00 98.31 325 MET A C 1
ATOM 2433 O O . MET A 1 325 ? -8.877 0.073 18.384 1.00 98.31 325 MET A O 1
ATOM 2437 N N . ASP A 1 326 ? -7.343 -1.558 18.557 1.00 95.56 326 ASP A N 1
ATOM 2438 C CA . ASP A 1 326 ? -6.376 -0.943 17.643 1.00 95.56 326 ASP A CA 1
ATOM 2439 C C . ASP A 1 326 ? -6.959 -0.743 16.236 1.00 95.56 326 ASP A C 1
ATOM 2441 O O . ASP A 1 326 ? -6.796 0.332 15.660 1.00 95.56 326 ASP A O 1
ATOM 2445 N N . GLN A 1 327 ? -7.710 -1.726 15.718 1.00 94.00 327 GLN A N 1
ATOM 2446 C CA . GLN A 1 327 ? -8.428 -1.604 14.442 1.00 94.00 327 GLN A CA 1
ATOM 2447 C C . GLN A 1 327 ? -9.429 -0.442 14.452 1.00 94.00 327 GLN A C 1
ATOM 2449 O O . GLN A 1 327 ? -9.419 0.394 13.554 1.00 94.00 327 GLN A O 1
ATOM 2454 N N . LEU A 1 328 ? -10.284 -0.348 15.473 1.00 97.31 328 LEU A N 1
ATOM 2455 C CA . LEU A 1 328 ? -11.261 0.743 15.578 1.00 97.31 328 LEU A CA 1
ATOM 2456 C C . LEU A 1 328 ? -10.594 2.107 15.782 1.00 97.31 328 LEU A C 1
ATOM 2458 O O . LEU A 1 328 ? -11.061 3.121 15.263 1.00 97.31 328 LEU A O 1
ATOM 2462 N N . THR A 1 329 ? -9.489 2.138 16.523 1.00 97.81 329 THR A N 1
ATOM 2463 C CA . THR A 1 329 ? -8.679 3.338 16.706 1.00 97.81 329 THR A CA 1
ATOM 2464 C C . THR A 1 329 ? -8.030 3.791 15.391 1.00 97.81 329 THR A C 1
ATOM 2466 O O . THR A 1 329 ? -8.003 4.994 15.136 1.00 97.81 329 THR A O 1
ATOM 2469 N N . GLU A 1 330 ? -7.584 2.872 14.525 1.00 94.56 330 GLU A N 1
ATOM 2470 C CA . GLU A 1 330 ? -7.123 3.196 13.163 1.00 94.56 330 GLU A CA 1
ATOM 2471 C C . GLU A 1 330 ? -8.232 3.846 12.329 1.00 94.56 330 GLU A C 1
ATOM 2473 O O . GLU A 1 330 ? -7.980 4.859 11.685 1.00 94.56 330 GLU A O 1
ATOM 2478 N N . VAL A 1 331 ? -9.473 3.350 12.402 1.00 95.88 331 VAL A N 1
ATOM 2479 C CA . VAL A 1 331 ? -10.606 3.966 11.686 1.00 95.88 331 VAL A CA 1
ATOM 2480 C C . VAL A 1 331 ? -10.801 5.429 12.094 1.00 95.88 331 VAL A C 1
ATOM 2482 O O . VAL A 1 331 ? -10.981 6.301 11.245 1.00 95.88 331 VAL A O 1
ATOM 2485 N N . ALA A 1 332 ? -10.747 5.722 13.397 1.00 98.00 332 ALA A N 1
ATOM 2486 C CA . ALA A 1 332 ? -10.858 7.095 13.890 1.00 98.00 332 ALA A CA 1
ATOM 2487 C C . ALA A 1 332 ? -9.693 7.981 13.415 1.00 98.00 332 ALA A C 1
ATOM 2489 O O . ALA A 1 332 ? -9.912 9.137 13.046 1.00 98.00 332 ALA A O 1
ATOM 2490 N N . ARG A 1 333 ? -8.472 7.432 13.402 1.00 97.38 333 ARG A N 1
ATOM 2491 C CA . ARG A 1 333 ? -7.272 8.102 12.890 1.00 97.38 333 ARG A CA 1
ATOM 2492 C C . ARG A 1 333 ? -7.402 8.433 11.404 1.00 97.38 333 ARG A C 1
ATOM 2494 O O . ARG A 1 333 ? -7.106 9.555 11.010 1.00 97.38 333 ARG A O 1
ATOM 2501 N N . GLU A 1 334 ? -7.858 7.480 10.596 1.00 94.12 334 GLU A N 1
ATOM 2502 C CA . GLU A 1 334 ? -8.041 7.643 9.152 1.00 94.12 334 GLU A CA 1
ATOM 2503 C C . GLU A 1 334 ? -9.057 8.742 8.828 1.00 94.12 334 GLU A C 1
ATOM 2505 O O . GLU A 1 334 ? -8.758 9.630 8.033 1.00 94.12 334 GLU A O 1
ATOM 2510 N N . LEU A 1 335 ? -10.208 8.758 9.509 1.00 96.31 335 LEU A N 1
ATOM 2511 C CA . LEU A 1 335 ? -11.208 9.819 9.336 1.00 96.31 335 LEU A CA 1
ATOM 2512 C C . LEU A 1 335 ? -10.644 11.211 9.677 1.00 96.31 335 LEU A C 1
ATOM 2514 O O . LEU A 1 335 ? -10.966 12.191 9.002 1.00 96.31 335 LEU A O 1
ATOM 2518 N N . ALA A 1 336 ? -9.802 11.313 10.711 1.00 97.25 336 ALA A N 1
ATOM 2519 C CA . ALA A 1 336 ? -9.136 12.564 11.071 1.00 97.25 336 ALA A CA 1
ATOM 2520 C C . ALA A 1 336 ? -8.104 13.001 10.015 1.00 97.25 336 ALA A C 1
ATOM 2522 O O . ALA A 1 336 ? -8.097 14.165 9.613 1.00 97.25 336 ALA A O 1
ATOM 2523 N N . ASP A 1 337 ? -7.271 12.077 9.533 1.00 94.88 337 ASP A N 1
ATOM 2524 C CA . ASP A 1 337 ? -6.248 12.328 8.509 1.00 94.88 337 ASP A CA 1
ATOM 2525 C C . ASP A 1 337 ? -6.859 12.777 7.166 1.00 94.88 337 ASP A C 1
ATOM 2527 O O . ASP A 1 337 ? -6.409 13.755 6.557 1.00 94.88 337 ASP A O 1
ATOM 2531 N N . GLU A 1 338 ? -7.955 12.141 6.737 1.00 91.56 338 GLU A N 1
ATOM 2532 C CA . GLU A 1 338 ? -8.711 12.534 5.540 1.00 91.56 338 GLU A CA 1
ATOM 2533 C C . GLU A 1 338 ? -9.286 13.955 5.652 1.00 91.56 338 GLU A C 1
ATOM 2535 O O . GLU A 1 338 ? -9.239 14.741 4.693 1.00 91.56 338 GLU A O 1
ATOM 2540 N N . ALA A 1 339 ? -9.809 14.321 6.826 1.00 95.88 339 ALA A N 1
ATOM 2541 C CA . ALA A 1 339 ? -10.325 15.662 7.077 1.00 95.88 339 ALA A CA 1
ATOM 2542 C C . ALA A 1 339 ? -9.210 16.718 7.071 1.00 95.88 339 ALA A C 1
ATOM 2544 O O . ALA A 1 339 ? -9.387 17.784 6.474 1.00 95.88 339 ALA A O 1
ATOM 2545 N N . ILE A 1 340 ? -8.050 16.419 7.672 1.00 95.06 340 ILE A N 1
ATOM 2546 C CA . ILE A 1 340 ? -6.864 17.292 7.647 1.00 95.06 340 ILE A CA 1
ATOM 2547 C C . ILE A 1 340 ? -6.395 17.500 6.206 1.00 95.06 340 ILE A C 1
ATOM 2549 O O . ILE A 1 340 ? -6.202 18.639 5.776 1.00 95.06 340 ILE A O 1
ATOM 2553 N N . THR A 1 341 ? -6.274 16.420 5.434 1.00 89.81 341 THR A N 1
ATOM 2554 C CA . THR A 1 341 ? -5.881 16.477 4.020 1.00 89.81 341 THR A CA 1
ATOM 2555 C C . THR A 1 341 ? -6.851 17.343 3.214 1.00 89.81 341 THR A C 1
ATOM 2557 O O . THR A 1 341 ? -6.430 18.247 2.488 1.00 89.81 341 THR A O 1
ATOM 2560 N N . THR A 1 342 ? -8.159 17.157 3.413 1.00 90.81 342 THR A N 1
ATOM 2561 C CA . THR A 1 342 ? -9.198 17.977 2.772 1.00 90.81 342 THR A CA 1
ATOM 2562 C C . THR A 1 342 ? -9.077 19.461 3.144 1.00 90.81 342 THR A C 1
ATOM 2564 O O . THR A 1 342 ? -9.201 20.329 2.274 1.00 90.81 342 THR A O 1
ATOM 2567 N N . ALA A 1 343 ? -8.814 19.773 4.418 1.00 95.50 343 ALA A N 1
ATOM 2568 C CA . ALA A 1 343 ? -8.597 21.140 4.890 1.00 95.50 343 ALA A CA 1
ATOM 2569 C C . ALA A 1 343 ? -7.378 21.797 4.226 1.00 95.50 343 ALA A C 1
ATOM 2571 O O . ALA A 1 343 ? -7.463 22.940 3.764 1.00 95.50 343 ALA A O 1
ATOM 2572 N N . VAL A 1 344 ? -6.267 21.065 4.108 1.00 90.62 344 VAL A N 1
ATOM 2573 C CA . VAL A 1 344 ? -5.046 21.526 3.430 1.00 90.62 344 VAL A CA 1
ATOM 2574 C C . VAL A 1 344 ? -5.304 21.800 1.947 1.00 90.62 344 VAL A C 1
ATOM 2576 O O . VAL A 1 344 ? -4.977 22.885 1.457 1.00 90.62 344 VAL A O 1
ATOM 2579 N N . ASP A 1 345 ? -5.935 20.863 1.240 1.00 86.44 345 ASP A N 1
ATOM 2580 C CA . ASP A 1 345 ? -6.184 20.956 -0.204 1.00 86.44 345 ASP A CA 1
ATOM 2581 C C . ASP A 1 345 ? -7.100 22.126 -0.582 1.00 86.44 345 ASP A C 1
ATOM 2583 O O . ASP A 1 345 ? -6.945 22.749 -1.640 1.00 86.44 345 ASP A O 1
ATOM 2587 N N . LEU A 1 346 ? -8.044 22.464 0.298 1.00 95.00 346 LEU A N 1
ATOM 2588 C CA . LEU A 1 346 ? -8.957 23.591 0.119 1.00 95.00 346 LEU A CA 1
ATOM 2589 C C . LEU A 1 346 ? -8.391 24.922 0.638 1.00 95.00 346 LEU A C 1
ATOM 2591 O O . LEU A 1 346 ? -9.023 25.966 0.449 1.00 95.00 346 LEU A O 1
ATOM 2595 N N . GLY A 1 347 ? -7.183 24.913 1.210 1.00 95.88 347 GLY A N 1
ATOM 2596 C CA . GLY A 1 347 ? -6.515 26.100 1.735 1.00 95.88 347 GLY A CA 1
ATOM 2597 C C . GLY A 1 347 ? -7.207 26.675 2.970 1.00 95.88 347 GLY A C 1
ATOM 2598 O O . GLY A 1 347 ? -7.389 27.895 3.036 1.00 95.88 347 GLY A O 1
ATOM 2599 N N . GLY A 1 348 ? -7.618 25.801 3.894 1.00 97.56 348 GLY A N 1
ATOM 2600 C CA . GLY A 1 348 ? -8.231 26.148 5.176 1.00 97.56 348 GLY A CA 1
ATOM 2601 C C . GLY A 1 348 ? -7.330 26.982 6.096 1.00 97.56 348 GLY A C 1
ATOM 2602 O O . GLY A 1 348 ? -6.205 27.348 5.742 1.00 97.56 348 GLY A O 1
ATOM 2603 N N . ASP A 1 349 ? -7.845 27.324 7.279 1.00 98.00 349 ASP A N 1
ATOM 2604 C CA . ASP A 1 349 ? -7.102 28.110 8.271 1.00 98.00 349 ASP A CA 1
ATOM 2605 C C . ASP A 1 349 ? -5.846 27.350 8.756 1.00 98.00 349 ASP A C 1
ATOM 2607 O O . ASP A 1 349 ? -5.985 26.291 9.373 1.00 98.00 349 ASP A O 1
ATOM 2611 N N . PRO A 1 350 ? -4.620 27.857 8.502 1.00 97.56 350 PRO A N 1
ATOM 2612 C CA . PRO A 1 350 ? -3.395 27.162 8.883 1.00 97.56 350 PRO A CA 1
ATOM 2613 C C . PRO A 1 350 ? -3.250 26.961 10.395 1.00 97.56 350 PRO A C 1
ATOM 2615 O O . PRO A 1 350 ? -2.645 25.973 10.790 1.00 97.56 350 PRO A O 1
ATOM 2618 N N . ASP A 1 351 ? -3.802 27.848 11.234 1.00 97.75 351 ASP A N 1
ATOM 2619 C CA . ASP A 1 351 ? -3.682 27.706 12.691 1.00 97.75 351 ASP A CA 1
ATOM 2620 C C . ASP A 1 351 ? -4.532 26.517 13.200 1.00 97.75 351 ASP A C 1
ATOM 2622 O O . ASP A 1 351 ? -4.090 25.762 14.063 1.00 97.75 351 ASP A O 1
ATOM 2626 N N . GLU A 1 352 ? -5.730 26.301 12.638 1.00 98.19 352 GLU A N 1
ATOM 2627 C CA . GLU A 1 352 ? -6.594 25.157 12.990 1.00 98.19 352 GLU A CA 1
ATOM 2628 C C . GLU A 1 352 ? -6.049 23.835 12.414 1.00 98.19 352 GLU A C 1
ATOM 2630 O O . GLU A 1 352 ? -6.170 22.794 13.056 1.00 98.19 352 GLU A O 1
ATOM 2635 N N . ILE A 1 353 ? -5.413 23.869 11.233 1.00 96.69 353 ILE A N 1
ATOM 2636 C CA . ILE A 1 353 ? -4.719 22.703 10.655 1.00 96.69 353 ILE A CA 1
ATOM 2637 C C . ILE A 1 353 ? -3.521 22.299 11.525 1.00 96.69 353 ILE A C 1
ATOM 2639 O O . ILE A 1 353 ? -3.344 21.111 11.793 1.00 96.69 353 ILE A O 1
ATOM 2643 N N . ASP A 1 354 ? -2.722 23.265 11.991 1.00 96.19 354 ASP A N 1
ATOM 2644 C CA . ASP A 1 354 ? -1.603 22.999 12.900 1.00 96.19 354 ASP A CA 1
ATOM 2645 C C . ASP A 1 354 ? -2.106 22.374 14.220 1.00 96.19 354 ASP A C 1
ATOM 2647 O O . ASP A 1 354 ? -1.550 21.374 14.670 1.00 96.19 354 ASP A O 1
ATOM 2651 N N . GLU A 1 355 ? -3.198 22.887 14.809 1.00 97.81 355 GLU A N 1
ATOM 2652 C CA . GLU A 1 355 ? -3.820 22.283 16.003 1.00 97.81 355 GLU A CA 1
ATOM 2653 C C . GLU A 1 355 ? -4.374 20.869 15.734 1.00 97.81 355 GLU A C 1
ATOM 2655 O O . GLU A 1 355 ? -4.252 19.988 16.586 1.00 97.81 355 GLU A O 1
ATOM 2660 N N . ALA A 1 356 ? -4.960 20.619 14.558 1.00 97.56 356 ALA A N 1
ATOM 2661 C CA . ALA A 1 356 ? -5.435 19.287 14.180 1.00 97.56 356 ALA A CA 1
ATOM 2662 C C . ALA A 1 356 ? -4.286 18.267 14.101 1.00 97.56 356 ALA A C 1
ATOM 2664 O O . ALA A 1 356 ? -4.422 17.149 14.599 1.00 97.56 356 ALA A O 1
ATOM 2665 N N . LEU A 1 357 ? -3.144 18.660 13.526 1.00 95.88 357 LEU A N 1
ATOM 2666 C CA . LEU A 1 357 ? -1.938 17.829 13.465 1.00 95.88 357 LEU A CA 1
ATOM 2667 C C . LEU A 1 357 ? -1.363 17.543 14.862 1.00 95.88 357 LEU A C 1
ATOM 2669 O O . LEU A 1 357 ? -0.932 16.421 15.114 1.00 95.88 357 LEU A O 1
ATOM 2673 N N . GLU A 1 358 ? -1.399 18.512 15.786 1.00 97.69 358 GLU A N 1
ATOM 2674 C CA . GLU A 1 358 ? -0.982 18.287 17.180 1.00 97.69 358 GLU A CA 1
ATOM 2675 C C . GLU A 1 358 ? -1.838 17.208 17.868 1.00 97.69 358 GLU A C 1
ATOM 2677 O O . GLU A 1 358 ? -1.292 16.329 18.540 1.00 97.69 358 GLU A O 1
ATOM 2682 N N . PHE A 1 359 ? -3.162 17.231 17.674 1.00 98.31 359 PHE A N 1
ATOM 2683 C CA . PHE A 1 359 ? -4.055 16.197 18.208 1.00 98.31 359 PHE A CA 1
ATOM 2684 C C . PHE A 1 359 ? -3.877 14.836 17.522 1.00 98.31 359 PHE A C 1
ATOM 2686 O O . PHE A 1 359 ? -3.977 13.804 18.188 1.00 98.31 359 PHE A O 1
ATOM 2693 N N . LEU A 1 360 ? -3.589 14.813 16.216 1.00 96.81 360 LEU A N 1
ATOM 2694 C CA . LEU A 1 360 ? -3.277 13.579 15.489 1.00 96.81 360 LEU A CA 1
ATOM 2695 C C . LEU A 1 360 ? -2.009 12.917 16.062 1.00 96.81 360 LEU A C 1
ATOM 2697 O O . LEU A 1 360 ? -2.028 11.731 16.391 1.00 96.81 360 LEU A O 1
ATOM 2701 N N . ASP A 1 361 ? -0.944 13.698 16.271 1.00 92.44 361 ASP A N 1
ATOM 2702 C CA . ASP A 1 361 ? 0.306 13.237 16.893 1.00 92.44 361 ASP A CA 1
ATOM 2703 C C . ASP A 1 361 ? 0.090 12.751 18.343 1.00 92.44 361 ASP A C 1
ATOM 2705 O O . ASP A 1 361 ? 0.692 11.760 18.774 1.00 92.44 361 ASP A O 1
ATOM 2709 N N . GLU A 1 362 ? -0.762 13.434 19.118 1.00 97.44 362 GLU A N 1
ATOM 2710 C CA . GLU A 1 362 ? -1.144 13.010 20.473 1.00 97.44 362 GLU A CA 1
ATOM 2711 C C . GLU A 1 362 ? -1.883 11.665 20.455 1.00 97.44 362 GLU A C 1
ATOM 2713 O O . GLU A 1 362 ? -1.533 10.766 21.226 1.00 97.44 362 GLU A O 1
ATOM 2718 N N . GLY A 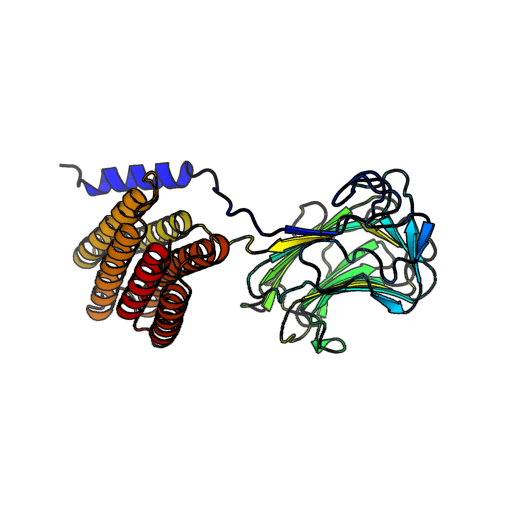1 363 ? -2.847 11.493 19.546 1.00 96.94 363 GLY A N 1
ATOM 2719 C CA . GLY A 1 363 ? -3.562 10.233 19.358 1.00 96.94 363 GLY A CA 1
ATOM 2720 C C . GLY A 1 363 ? -2.623 9.082 18.993 1.00 96.94 363 GLY A C 1
ATOM 2721 O O . GLY A 1 363 ? -2.692 8.018 19.611 1.00 96.94 363 GLY A O 1
ATOM 2722 N N . ASP A 1 364 ? -1.671 9.315 18.083 1.00 92.19 364 ASP A N 1
ATOM 2723 C CA . ASP A 1 364 ? -0.655 8.324 17.702 1.00 92.19 364 ASP A CA 1
ATOM 2724 C C . ASP A 1 364 ? 0.211 7.913 18.907 1.00 92.19 364 ASP A C 1
ATOM 2726 O O . ASP A 1 364 ? 0.506 6.728 19.105 1.00 92.19 364 ASP A O 1
ATOM 2730 N N . ALA A 1 365 ? 0.576 8.865 19.771 1.00 92.56 365 ALA A N 1
ATOM 2731 C CA . ALA A 1 365 ? 1.318 8.576 20.995 1.00 92.56 365 ALA A CA 1
ATOM 2732 C C . ALA A 1 365 ? 0.499 7.754 22.009 1.00 92.56 365 ALA A C 1
ATOM 2734 O O . ALA A 1 365 ? 1.044 6.822 22.609 1.00 92.56 365 ALA A O 1
ATOM 2735 N N . LEU A 1 366 ? -0.786 8.072 22.198 1.00 97.19 366 LEU A N 1
ATOM 2736 C CA . LEU A 1 366 ? -1.695 7.358 23.106 1.00 97.19 366 LEU A CA 1
ATOM 2737 C C . LEU A 1 366 ? -1.968 5.929 22.625 1.00 97.19 366 LEU A C 1
ATOM 2739 O O . LEU A 1 366 ? -1.868 4.975 23.402 1.00 97.19 366 LEU A O 1
ATOM 2743 N N . ARG A 1 367 ? -2.210 5.756 21.323 1.00 96.38 367 ARG A N 1
ATOM 2744 C CA . ARG A 1 367 ? -2.407 4.446 20.694 1.00 96.38 367 ARG A CA 1
ATOM 2745 C C . ARG A 1 367 ? -1.198 3.532 20.901 1.00 96.38 367 ARG A C 1
ATOM 2747 O O . ARG A 1 367 ? -1.358 2.385 21.306 1.00 96.38 367 ARG A O 1
ATOM 2754 N N . LEU A 1 368 ? 0.023 4.049 20.729 1.00 87.88 368 LEU A N 1
ATOM 2755 C CA . LEU A 1 368 ? 1.262 3.295 20.988 1.00 87.88 368 LEU A CA 1
ATOM 2756 C C . LEU A 1 368 ? 1.430 2.859 22.455 1.00 87.88 368 LEU A C 1
ATOM 2758 O O . LEU A 1 368 ? 2.182 1.920 22.734 1.00 87.88 368 LEU A O 1
ATOM 2762 N N . LEU A 1 369 ? 0.767 3.537 23.396 1.00 94.50 369 LEU A N 1
ATOM 2763 C CA . LEU A 1 369 ? 0.732 3.168 24.814 1.00 94.50 369 LEU A CA 1
ATOM 2764 C C . LEU A 1 369 ? -0.393 2.175 25.150 1.00 94.50 369 LEU A C 1
ATOM 2766 O O . LEU A 1 369 ? -0.424 1.670 26.273 1.00 94.50 369 LEU A O 1
ATOM 2770 N N . GLY A 1 370 ? -1.274 1.866 24.194 1.00 94.44 370 GLY A N 1
ATOM 2771 C CA . GLY A 1 370 ? -2.476 1.060 24.403 1.00 94.44 370 GLY A CA 1
ATOM 2772 C C . GLY A 1 370 ? -3.612 1.819 25.098 1.00 94.44 370 GLY A C 1
ATOM 2773 O O . GLY A 1 370 ? -4.520 1.185 25.628 1.00 94.44 370 GLY A O 1
ATOM 2774 N N . GLU A 1 371 ? -3.564 3.156 25.126 1.00 97.81 371 GLU A N 1
ATOM 2775 C CA . GLU A 1 371 ? -4.623 4.026 25.663 1.00 97.81 371 GLU A CA 1
ATOM 2776 C C . GLU A 1 371 ? -5.641 4.332 24.548 1.00 97.81 371 GLU A C 1
ATOM 2778 O O . GLU A 1 371 ? -5.794 5.468 24.102 1.00 97.81 371 GLU A O 1
ATOM 2783 N N . PHE A 1 372 ? -6.290 3.281 24.030 1.00 97.56 372 PHE A N 1
ATOM 2784 C CA . PHE A 1 372 ? -7.059 3.323 22.780 1.00 97.56 372 PHE A CA 1
ATOM 2785 C C . PHE A 1 372 ? -8.235 4.294 22.812 1.00 97.56 372 PHE A C 1
ATOM 2787 O O . PHE A 1 372 ? -8.431 5.049 21.860 1.00 97.56 372 PHE A O 1
ATOM 2794 N N . LYS A 1 373 ? -9.013 4.319 23.897 1.00 98.38 373 LYS A N 1
ATOM 2795 C CA . LYS A 1 373 ? -10.134 5.255 24.000 1.00 98.38 373 LYS A CA 1
ATOM 2796 C C . LYS A 1 373 ? -9.681 6.714 24.012 1.00 98.38 373 LYS A C 1
ATOM 2798 O O . LYS A 1 373 ? -10.282 7.548 23.335 1.00 98.38 373 LYS A O 1
ATOM 2803 N N . ASP A 1 374 ? -8.622 7.014 24.758 1.00 98.38 374 ASP A N 1
ATOM 2804 C CA . ASP A 1 374 ? -8.062 8.364 24.821 1.00 98.38 374 ASP A CA 1
ATOM 2805 C C . ASP A 1 374 ? -7.458 8.756 23.461 1.00 98.38 374 ASP A C 1
ATOM 2807 O O . ASP A 1 374 ? -7.652 9.885 23.011 1.00 98.38 374 ASP A O 1
ATOM 2811 N N . ALA A 1 375 ? -6.834 7.810 22.748 1.00 97.75 375 ALA A N 1
ATOM 2812 C CA . ALA A 1 375 ? -6.376 8.011 21.374 1.00 97.75 375 ALA A CA 1
ATOM 2813 C C . ALA A 1 375 ? -7.532 8.369 20.424 1.00 97.75 375 ALA A C 1
ATOM 2815 O O . ALA A 1 375 ? -7.441 9.353 19.693 1.00 97.75 375 ALA A O 1
ATOM 2816 N N . VAL A 1 376 ? -8.655 7.636 20.474 1.00 98.25 376 VAL A N 1
ATOM 2817 C CA . VAL A 1 376 ? -9.855 7.956 19.675 1.00 98.25 376 VAL A CA 1
ATOM 2818 C C . VAL A 1 376 ? -10.404 9.339 20.023 1.00 98.25 376 VAL A C 1
ATOM 2820 O O . VAL A 1 376 ? -10.797 10.080 19.123 1.00 98.25 376 VAL A O 1
ATOM 2823 N N . SER A 1 377 ? -10.400 9.723 21.304 1.00 98.38 377 SER A N 1
ATOM 2824 C CA . SER A 1 377 ? -10.798 11.074 21.712 1.00 98.38 377 SER A CA 1
ATOM 2825 C C . SER A 1 377 ? -9.880 12.145 21.114 1.00 98.38 377 SER A C 1
ATOM 2827 O O . SER A 1 377 ? -10.383 13.165 20.650 1.00 98.38 377 SER A O 1
ATOM 2829 N N . ALA A 1 378 ? -8.563 11.923 21.084 1.00 98.44 378 ALA A N 1
ATOM 2830 C CA . ALA A 1 378 ? -7.622 12.851 20.457 1.00 98.44 378 ALA A CA 1
ATOM 2831 C C . ALA A 1 378 ? -7.853 12.951 18.938 1.00 98.44 378 ALA A C 1
ATOM 2833 O O . ALA A 1 378 ? -7.946 14.052 18.400 1.00 98.44 378 ALA A O 1
ATOM 2834 N N . TYR A 1 379 ? -8.063 11.827 18.242 1.00 98.50 379 TYR A N 1
ATOM 2835 C CA . TYR A 1 379 ? -8.392 11.842 16.810 1.00 98.50 379 TYR A CA 1
ATOM 2836 C C . TYR A 1 379 ? -9.722 12.538 16.509 1.00 98.50 379 TYR A C 1
ATOM 2838 O O . TYR A 1 379 ? -9.850 13.236 15.506 1.00 98.50 379 TYR A O 1
ATOM 2846 N N . LYS A 1 380 ? -10.709 12.415 17.396 1.00 98.50 380 LYS A N 1
ATOM 2847 C CA . LYS A 1 380 ? -11.973 13.151 17.298 1.00 98.50 380 LYS A CA 1
ATOM 2848 C C . LYS A 1 380 ? -11.772 14.662 17.407 1.00 98.50 380 LYS A C 1
ATOM 2850 O O . LYS A 1 380 ? -12.411 15.410 16.666 1.00 98.50 380 LYS A O 1
ATOM 2855 N N . ASP A 1 381 ? -10.894 15.107 18.304 1.00 98.44 381 ASP A N 1
ATOM 2856 C CA . ASP A 1 381 ? -10.529 16.520 18.432 1.00 98.44 381 ASP A CA 1
ATOM 2857 C C . ASP A 1 381 ? -9.756 17.005 17.190 1.00 98.44 381 ASP A C 1
ATOM 2859 O O . ASP A 1 381 ? -10.068 18.078 16.667 1.00 98.44 381 ASP A O 1
ATOM 2863 N N . ALA A 1 382 ? -8.839 16.190 16.648 1.00 98.12 382 ALA A N 1
ATOM 2864 C CA . ALA A 1 382 ? -8.139 16.460 15.386 1.00 98.12 382 ALA A CA 1
ATOM 2865 C C . ALA A 1 382 ? -9.116 16.638 14.210 1.00 98.12 382 ALA A C 1
ATOM 2867 O O . ALA A 1 382 ? -9.070 17.640 13.494 1.00 98.12 382 ALA A O 1
ATOM 2868 N N . LEU A 1 383 ? -10.057 15.703 14.056 1.00 98.19 383 LEU A N 1
ATOM 2869 C CA . LEU A 1 383 ? -11.121 15.752 13.055 1.00 98.19 383 LEU A CA 1
ATOM 2870 C C . LEU A 1 383 ? -11.966 17.027 13.190 1.00 98.19 383 LEU A C 1
ATOM 2872 O O . LEU A 1 383 ? -12.189 17.737 12.209 1.00 98.19 383 LEU A O 1
ATOM 2876 N N . ALA A 1 384 ? -12.407 17.354 14.409 1.00 98.25 384 ALA A N 1
ATOM 2877 C CA . ALA A 1 384 ? -13.218 18.543 14.657 1.00 98.25 384 ALA A CA 1
ATOM 2878 C C . ALA A 1 384 ? -12.474 19.845 14.318 1.00 98.25 384 ALA A C 1
ATOM 2880 O O . ALA A 1 384 ? -13.087 20.801 13.833 1.00 98.25 384 ALA A O 1
ATOM 2881 N N . LYS A 1 385 ? -11.159 19.879 14.555 1.00 98.38 385 LYS A N 1
ATOM 2882 C CA . LYS A 1 385 ? -10.285 20.997 14.193 1.00 98.38 385 LYS A CA 1
ATOM 2883 C C . LYS A 1 385 ? -10.124 21.142 12.685 1.00 98.38 385 LYS A C 1
ATOM 2885 O O . LYS A 1 385 ? -10.341 22.231 12.155 1.00 98.38 385 LYS A O 1
ATOM 2890 N N . ALA A 1 386 ? -9.849 20.042 11.993 1.00 97.81 386 ALA A N 1
ATOM 2891 C CA . ALA A 1 386 ? -9.709 20.023 10.543 1.00 97.81 386 ALA A CA 1
ATOM 2892 C C . ALA A 1 386 ? -10.991 20.468 9.821 1.00 97.81 386 ALA A C 1
ATOM 2894 O O . ALA A 1 386 ? -10.946 21.328 8.943 1.00 97.81 386 ALA A O 1
ATOM 2895 N N . GLU A 1 387 ? -12.154 19.957 10.232 1.00 97.50 387 GLU A N 1
ATOM 2896 C CA . GLU A 1 387 ? -13.442 20.376 9.667 1.00 97.50 387 GLU A CA 1
ATOM 2897 C C . GLU A 1 387 ? -13.773 21.843 9.977 1.00 97.50 387 GLU A C 1
ATOM 2899 O O . GLU A 1 387 ? -14.410 22.519 9.169 1.00 97.50 387 GLU A O 1
ATOM 2904 N N . GLY A 1 388 ? -13.334 22.352 11.133 1.00 97.50 388 GLY A N 1
ATOM 2905 C CA . GLY A 1 388 ? -13.481 23.756 11.515 1.00 97.50 388 GLY A CA 1
ATOM 2906 C C . GLY A 1 388 ? -12.614 24.728 10.706 1.00 97.50 388 GLY A C 1
ATOM 2907 O O . GLY A 1 388 ? -12.913 25.924 10.692 1.00 97.50 388 GLY A O 1
ATOM 2908 N N . ALA A 1 389 ? -11.571 24.235 10.030 1.00 97.38 389 ALA A N 1
ATOM 2909 C CA . ALA A 1 389 ? -10.662 25.037 9.212 1.00 97.38 389 ALA A CA 1
ATOM 2910 C C . ALA A 1 389 ? -11.229 25.402 7.822 1.00 97.38 389 ALA A C 1
ATOM 2912 O O . ALA A 1 389 ? -10.679 26.294 7.164 1.00 97.38 389 ALA A O 1
ATOM 2913 N N . LEU A 1 390 ? -12.292 24.718 7.373 1.00 94.25 390 LEU A N 1
ATOM 2914 C CA . LEU A 1 390 ? -12.991 24.903 6.086 1.00 94.25 390 LEU A CA 1
ATOM 2915 C C . LEU A 1 390 ? -14.073 25.995 6.151 1.00 94.25 390 LEU A C 1
ATOM 2917 O O . LEU A 1 390 ? -14.186 26.774 5.170 1.00 94.25 390 LEU A O 1
#